Protein AF-0000000080308190 (afdb_homodimer)

Structure (mmCIF, N/CA/C/O backbone):
data_AF-0000000080308190-model_v1
#
loop_
_entity.id
_entity.type
_entity.pdbx_description
1 polymer 'Putative N(5)-glutamine methyltransferase PrmC'
#
loop_
_atom_site.group_PDB
_atom_site.id
_atom_site.type_symbol
_atom_site.label_atom_id
_atom_site.label_alt_id
_atom_site.label_comp_id
_atom_site.label_asym_id
_atom_site.label_entity_id
_atom_site.label_seq_id
_atom_site.pdbx_PDB_ins_code
_atom_site.Cartn_x
_atom_site.Cartn_y
_atom_site.Cartn_z
_atom_site.occupancy
_atom_site.B_iso_or_equiv
_atom_site.auth_seq_id
_atom_site.auth_comp_id
_atom_site.auth_asym_id
_atom_site.auth_atom_id
_atom_site.pdbx_PDB_model_num
ATOM 1 N N . MET A 1 1 ? 6.008 -29.812 -19.344 1 91.44 1 MET A N 1
ATOM 2 C CA . MET A 1 1 ? 4.707 -29.656 -18.703 1 91.44 1 MET A CA 1
ATOM 3 C C . MET A 1 1 ? 3.879 -30.922 -18.812 1 91.44 1 MET A C 1
ATOM 5 O O . MET A 1 1 ? 3.916 -31.609 -19.828 1 91.44 1 MET A O 1
ATOM 9 N N . ASP A 1 2 ? 3.219 -31.219 -17.688 1 95.44 2 ASP A N 1
ATOM 10 C CA . ASP A 1 2 ? 2.334 -32.375 -17.719 1 95.44 2 ASP A CA 1
ATOM 11 C C . ASP A 1 2 ? 0.946 -32 -18.234 1 95.44 2 ASP A C 1
ATOM 13 O O . ASP A 1 2 ? 0.709 -30.844 -18.594 1 95.44 2 ASP A O 1
ATOM 17 N N . ALA A 1 3 ? 0.095 -32.938 -18.359 1 97 3 ALA A N 1
ATOM 18 C CA . ALA A 1 3 ? -1.232 -32.75 -18.938 1 97 3 ALA A CA 1
ATOM 19 C C . ALA A 1 3 ? -2.062 -31.766 -18.109 1 97 3 ALA A C 1
ATOM 21 O O . ALA A 1 3 ? -2.826 -30.969 -18.656 1 97 3 ALA A O 1
ATOM 22 N N . ARG A 1 4 ? -1.912 -31.875 -16.828 1 97.62 4 ARG A N 1
ATOM 23 C CA . ARG A 1 4 ? -2.635 -30.984 -15.938 1 97.62 4 ARG A CA 1
ATOM 24 C C . ARG A 1 4 ? -2.215 -29.531 -16.156 1 97.62 4 ARG A C 1
ATOM 26 O O . ARG A 1 4 ? -3.062 -28.641 -16.266 1 97.62 4 ARG A O 1
ATOM 33 N N . GLU A 1 5 ? -0.945 -29.297 -16.266 1 98.44 5 GLU A N 1
ATOM 34 C CA . GLU A 1 5 ? -0.419 -27.953 -16.484 1 98.44 5 GLU A CA 1
ATOM 35 C C . GLU A 1 5 ? -0.877 -27.406 -17.844 1 98.44 5 GLU A C 1
ATOM 37 O O . GLU A 1 5 ? -1.24 -26.234 -17.953 1 98.44 5 GLU A O 1
ATOM 42 N N . GLU A 1 6 ? -0.873 -28.281 -18.812 1 98.5 6 GLU A N 1
ATOM 43 C CA . GLU A 1 6 ? -1.329 -27.875 -20.125 1 98.5 6 GLU A CA 1
ATOM 44 C C . GLU A 1 6 ? -2.793 -27.438 -20.094 1 98.5 6 GLU A C 1
ATOM 46 O O . GLU A 1 6 ? -3.168 -26.453 -20.75 1 98.5 6 GLU A O 1
ATOM 51 N N . ALA A 1 7 ? -3.566 -28.172 -19.359 1 98.69 7 ALA A N 1
ATOM 52 C CA . ALA A 1 7 ? -4.98 -27.828 -19.219 1 98.69 7 ALA A CA 1
ATOM 53 C C . ALA A 1 7 ? -5.152 -26.5 -18.516 1 98.69 7 ALA A C 1
ATOM 55 O O . ALA A 1 7 ? -6.043 -25.719 -18.844 1 98.69 7 ALA A O 1
ATOM 56 N N . LEU A 1 8 ? -4.355 -26.25 -17.547 1 98.81 8 LEU A N 1
ATOM 57 C CA . LEU A 1 8 ? -4.414 -24.969 -16.828 1 98.81 8 LEU A CA 1
ATOM 58 C C . LEU A 1 8 ? -3.994 -23.828 -17.734 1 98.81 8 LEU A C 1
ATOM 60 O O . LEU A 1 8 ? -4.535 -22.719 -17.641 1 98.81 8 LEU A O 1
ATOM 64 N N . VAL A 1 9 ? -2.994 -24.062 -18.609 1 98.81 9 VAL A N 1
ATOM 65 C CA . VAL A 1 9 ? -2.602 -23.047 -19.594 1 98.81 9 VAL A CA 1
ATOM 66 C C . VAL A 1 9 ? -3.783 -22.719 -20.5 1 98.81 9 VAL A C 1
ATOM 68 O O . VAL A 1 9 ? -4.074 -21.562 -20.766 1 98.81 9 VAL A O 1
ATOM 71 N N . ALA A 1 10 ? -4.457 -23.766 -20.938 1 98.69 10 ALA A N 1
ATOM 72 C CA . ALA A 1 10 ? -5.633 -23.578 -21.781 1 98.69 10 ALA A CA 1
ATOM 73 C C . ALA A 1 10 ? -6.723 -22.812 -21.047 1 98.69 10 ALA A C 1
ATOM 75 O O . ALA A 1 10 ? -7.395 -21.953 -21.625 1 98.69 10 ALA A O 1
ATOM 76 N N . LEU A 1 11 ? -6.91 -23.156 -19.766 1 98.69 11 LEU A N 1
ATOM 77 C CA . LEU A 1 11 ? -7.855 -22.422 -18.922 1 98.69 11 LEU A CA 1
ATOM 78 C C . LEU A 1 11 ? -7.527 -20.938 -18.906 1 98.69 11 LEU A C 1
ATOM 80 O O . LEU A 1 11 ? -8.414 -20.094 -19.125 1 98.69 11 LEU A O 1
ATOM 84 N N . GLY A 1 12 ? -6.262 -20.594 -18.641 1 98.5 12 GLY A N 1
ATOM 85 C CA . GLY A 1 12 ? -5.84 -19.203 -18.625 1 98.5 12 GLY A CA 1
ATOM 86 C C . GLY A 1 12 ? -6.121 -18.469 -19.922 1 98.5 12 GLY A C 1
ATOM 87 O O . GLY A 1 12 ? -6.617 -17.344 -19.906 1 98.5 12 GLY A O 1
ATOM 88 N N . GLY A 1 13 ? -5.766 -19.141 -21 1 97.81 13 GLY A N 1
ATOM 89 C CA . GLY A 1 13 ? -6.051 -18.562 -22.297 1 97.81 13 GLY A CA 1
ATOM 90 C C . GLY A 1 13 ? -7.527 -18.297 -22.516 1 97.81 13 GLY A C 1
ATOM 91 O O . GLY A 1 13 ? -7.902 -17.234 -23.031 1 97.81 13 GLY A O 1
ATOM 92 N N . ALA A 1 14 ? -8.383 -19.234 -22.156 1 98.19 14 ALA A N 1
ATOM 93 C CA . ALA A 1 14 ? -9.828 -19.109 -22.328 1 98.19 14 ALA A CA 1
ATOM 94 C C . ALA A 1 14 ? -10.375 -17.953 -21.484 1 98.19 14 ALA A C 1
ATOM 96 O O . ALA A 1 14 ? -11.234 -17.203 -21.938 1 98.19 14 ALA A O 1
ATOM 97 N N . LEU A 1 15 ? -9.891 -17.875 -20.297 1 98.25 15 LEU A N 1
ATOM 98 C CA . LEU A 1 15 ? -10.336 -16.812 -19.406 1 98.25 15 LEU A CA 1
ATOM 99 C C . LEU A 1 15 ? -9.914 -15.445 -19.922 1 98.25 15 LEU A C 1
ATOM 101 O O . LEU A 1 15 ? -10.695 -14.484 -19.891 1 98.25 15 LEU A O 1
ATOM 105 N N . ARG A 1 16 ? -8.688 -15.352 -20.406 1 96.88 16 ARG A N 1
ATOM 106 C CA . ARG A 1 16 ? -8.227 -14.102 -21.016 1 96.88 16 ARG A CA 1
ATOM 107 C C . ARG A 1 16 ? -9.117 -13.703 -22.172 1 96.88 16 ARG A C 1
ATOM 109 O O . ARG A 1 16 ? -9.516 -12.539 -22.297 1 96.88 16 ARG A O 1
ATOM 116 N N . ALA A 1 17 ? -9.414 -14.664 -23.016 1 95.75 17 ALA A N 1
ATOM 117 C CA . ALA A 1 17 ? -10.258 -14.422 -24.188 1 95.75 17 ALA A CA 1
ATOM 118 C C . ALA A 1 17 ? -11.656 -13.961 -23.766 1 95.75 17 ALA A C 1
ATOM 120 O O . ALA A 1 17 ? -12.289 -13.156 -24.453 1 95.75 17 ALA A O 1
ATOM 121 N N . ALA A 1 18 ? -12.117 -14.453 -22.641 1 95.94 18 ALA A N 1
ATOM 122 C CA . ALA A 1 18 ? -13.445 -14.133 -22.141 1 95.94 18 ALA A CA 1
ATOM 123 C C . ALA A 1 18 ? -13.453 -12.797 -21.406 1 95.94 18 ALA A C 1
ATOM 125 O O . ALA A 1 18 ? -14.5 -12.352 -20.922 1 95.94 18 ALA A O 1
ATOM 126 N N . GLY A 1 19 ? -12.289 -12.156 -21.234 1 95.25 19 GLY A N 1
ATOM 127 C CA . GLY A 1 19 ? -12.195 -10.867 -20.562 1 95.25 19 GLY A CA 1
ATOM 128 C C . GLY A 1 19 ? -12.266 -10.969 -19.062 1 95.25 19 GLY A C 1
ATOM 129 O O . GLY A 1 19 ? -12.672 -10.016 -18.375 1 95.25 19 GLY A O 1
ATOM 130 N N . TYR A 1 20 ? -11.891 -12.109 -18.5 1 97.25 20 TYR A N 1
ATOM 131 C CA . TYR A 1 20 ? -11.898 -12.359 -17.062 1 97.25 20 TYR A CA 1
ATOM 132 C C . TYR A 1 20 ? -10.969 -11.398 -16.328 1 97.25 20 TYR A C 1
ATOM 134 O O . TYR A 1 20 ? -9.836 -11.172 -16.766 1 97.25 20 TYR A O 1
ATOM 142 N N . ARG A 1 21 ? -11.484 -10.781 -15.328 1 97.06 21 ARG A N 1
ATOM 143 C CA . ARG A 1 21 ? -10.695 -9.914 -14.453 1 97.06 21 ARG A CA 1
ATOM 144 C C . ARG A 1 21 ? -11.039 -10.156 -12.984 1 97.06 21 ARG A C 1
ATOM 146 O O . ARG A 1 21 ? -12.211 -10.125 -12.609 1 97.06 21 ARG A O 1
ATOM 153 N N . PHE A 1 22 ? -10.047 -10.383 -12.18 1 98 22 PHE A N 1
ATOM 154 C CA . PHE A 1 22 ? -10.242 -10.508 -10.742 1 98 22 PHE A CA 1
ATOM 155 C C . PHE A 1 22 ? -8.977 -10.117 -9.984 1 98 22 PHE A C 1
ATOM 157 O O . PHE A 1 22 ? -7.914 -10.703 -10.195 1 98 22 PHE A O 1
ATOM 164 N N . GLU A 1 23 ? -9.07 -9.148 -9.156 1 96.75 23 GLU A N 1
ATOM 165 C CA . GLU A 1 23 ? -7.969 -8.734 -8.289 1 96.75 23 GLU A CA 1
ATOM 166 C C . GLU A 1 23 ? -8.062 -9.391 -6.918 1 96.75 23 GLU A C 1
ATOM 168 O O . GLU A 1 23 ? -9.031 -9.164 -6.184 1 96.75 23 GLU A O 1
ATOM 173 N N . THR A 1 24 ? -7.125 -10.188 -6.59 1 97 24 THR A N 1
ATOM 174 C CA . THR A 1 24 ? -7.129 -10.891 -5.312 1 97 24 THR A CA 1
ATOM 175 C C . THR A 1 24 ? -6.836 -9.938 -4.16 1 97 24 THR A C 1
ATOM 177 O O . THR A 1 24 ? -5.93 -9.109 -4.254 1 97 24 THR A O 1
ATOM 180 N N . VAL A 1 25 ? -7.551 -10.023 -3.141 1 96.44 25 VAL A N 1
ATOM 181 C CA . VAL A 1 25 ? -7.41 -9.211 -1.936 1 96.44 25 VAL A CA 1
ATOM 182 C C . VAL A 1 25 ? -6.727 -10.031 -0.84 1 96.44 25 VAL A C 1
ATOM 184 O O . VAL A 1 25 ? -6.348 -11.18 -1.061 1 96.44 25 VAL A O 1
ATOM 187 N N . THR A 1 26 ? -6.441 -9.406 0.293 1 94.19 26 THR A N 1
ATOM 188 C CA . THR A 1 26 ? -5.867 -10.109 1.438 1 94.19 26 THR A CA 1
ATOM 189 C C . THR A 1 26 ? -6.809 -11.203 1.927 1 94.19 26 THR A C 1
ATOM 191 O O . THR A 1 26 ? -8.023 -11.117 1.739 1 94.19 26 THR A O 1
ATOM 194 N N . PRO A 1 27 ? -6.254 -12.25 2.568 1 93.38 27 PRO A N 1
ATOM 195 C CA . PRO A 1 27 ? -7.113 -13.281 3.152 1 93.38 27 PRO A CA 1
ATOM 196 C C . PRO A 1 27 ? -8.141 -12.711 4.133 1 93.38 27 PRO A C 1
ATOM 198 O O . PRO A 1 27 ? -9.273 -13.188 4.184 1 93.38 27 PRO A O 1
ATOM 201 N N . ALA A 1 28 ? -7.734 -11.656 4.918 1 91.81 28 ALA A N 1
ATOM 202 C CA . ALA A 1 28 ? -8.664 -11.047 5.863 1 91.81 28 ALA A CA 1
ATOM 203 C C . ALA A 1 28 ? -9.852 -10.414 5.137 1 91.81 28 ALA A C 1
ATOM 205 O O . ALA A 1 28 ? -11 -10.609 5.531 1 91.81 28 ALA A O 1
ATOM 206 N N . THR A 1 29 ? -9.594 -9.672 4.078 1 95.19 29 THR A N 1
ATOM 207 C CA . THR A 1 29 ? -10.656 -9.078 3.275 1 95.19 29 THR A CA 1
ATOM 208 C C . THR A 1 29 ? -11.516 -10.156 2.627 1 95.19 29 THR A C 1
ATOM 210 O O . THR A 1 29 ? -12.742 -10.062 2.611 1 95.19 29 THR A O 1
ATOM 213 N N . HIS A 1 30 ? -10.859 -11.195 2.094 1 97 30 HIS A N 1
ATOM 214 C CA . HIS A 1 30 ? -11.578 -12.305 1.489 1 97 30 HIS A CA 1
ATOM 215 C C . HIS A 1 30 ? -12.555 -12.938 2.479 1 97 30 HIS A C 1
ATOM 217 O O . HIS A 1 30 ? -13.719 -13.164 2.145 1 97 30 HIS A O 1
ATOM 223 N N . ALA A 1 31 ? -12.094 -13.156 3.672 1 96.31 31 ALA A N 1
ATOM 224 C CA . ALA A 1 31 ? -12.922 -13.75 4.715 1 96.31 31 ALA A CA 1
ATOM 225 C C . ALA A 1 31 ? -14.148 -12.891 5 1 96.31 31 ALA A C 1
ATOM 227 O O . ALA A 1 31 ? -15.258 -13.406 5.145 1 96.31 31 ALA A O 1
ATOM 228 N N . ARG A 1 32 ? -13.953 -11.562 5.098 1 95.31 32 ARG A N 1
ATOM 229 C CA . ARG A 1 32 ? -15.047 -10.641 5.379 1 95.31 32 ARG A CA 1
ATOM 230 C C . ARG A 1 32 ? -16.094 -10.68 4.273 1 95.31 32 ARG A C 1
ATOM 232 O O . ARG A 1 32 ? -17.297 -10.688 4.551 1 95.31 32 ARG A O 1
ATOM 239 N N . VAL A 1 33 ? -15.68 -10.742 3.041 1 96.94 33 VAL A N 1
ATOM 240 C CA . VAL A 1 33 ? -16.578 -10.664 1.897 1 96.94 33 VAL A CA 1
ATOM 241 C C . VAL A 1 33 ? -17.375 -11.969 1.785 1 96.94 33 VAL A C 1
ATOM 243 O O . VAL A 1 33 ? -18.609 -11.938 1.645 1 96.94 33 VAL A O 1
ATOM 246 N N . VAL A 1 34 ? -16.734 -13.125 1.938 1 97 34 VAL A N 1
ATOM 247 C CA . VAL A 1 34 ? -17.406 -14.398 1.673 1 97 34 VAL A CA 1
ATOM 248 C C . VAL A 1 34 ? -18.266 -14.789 2.871 1 97 34 VAL A C 1
ATOM 250 O O . VAL A 1 34 ? -19.016 -15.766 2.807 1 97 34 VAL A O 1
ATOM 253 N N . ALA A 1 35 ? -18.125 -14.07 3.982 1 96.31 35 ALA A N 1
ATOM 254 C CA . ALA A 1 35 ? -18.969 -14.32 5.145 1 96.31 35 ALA A CA 1
ATOM 255 C C . ALA A 1 35 ? -20.391 -13.805 4.906 1 96.31 35 ALA A C 1
ATOM 257 O O . ALA A 1 35 ? -21.312 -14.148 5.652 1 96.31 35 ALA A O 1
ATOM 258 N N . ARG A 1 36 ? -20.578 -13 3.916 1 96.31 36 ARG A N 1
ATOM 259 C CA . ARG A 1 36 ? -21.891 -12.422 3.625 1 96.31 36 ARG A CA 1
ATOM 260 C C . ARG A 1 36 ? -22.859 -13.469 3.09 1 96.31 36 ARG A C 1
ATOM 262 O O . ARG A 1 36 ? -22.469 -14.336 2.303 1 96.31 36 ARG A O 1
ATOM 269 N N . PRO A 1 37 ? -24.141 -13.297 3.391 1 94.44 37 PRO A N 1
ATOM 270 C CA . PRO A 1 37 ? -25.125 -14.25 2.885 1 94.44 37 PRO A CA 1
ATOM 271 C C . PRO A 1 37 ? -25.203 -14.266 1.36 1 94.44 37 PRO A C 1
ATOM 273 O O . PRO A 1 37 ? -25.469 -15.32 0.763 1 94.44 37 PRO A O 1
ATOM 276 N N . SER A 1 38 ? -24.984 -13.164 0.751 1 92.81 38 SER A N 1
ATOM 277 C CA . SER A 1 38 ? -25.078 -13.055 -0.701 1 92.81 38 SER A CA 1
ATOM 278 C C . SER A 1 38 ? -23.922 -13.766 -1.386 1 92.81 38 SER A C 1
ATOM 280 O O . SER A 1 38 ? -23.922 -13.938 -2.607 1 92.81 38 SER A O 1
ATOM 282 N N . MET A 1 39 ? -22.938 -14.281 -0.574 1 95.62 39 MET A N 1
ATOM 283 C CA . MET A 1 39 ? -21.719 -14.875 -1.138 1 95.62 39 MET A CA 1
ATOM 284 C C . MET A 1 39 ? -21.688 -16.375 -0.895 1 95.62 39 MET A C 1
ATOM 286 O O . MET A 1 39 ? -20.609 -16.984 -0.911 1 95.62 39 MET A O 1
ATOM 290 N N . ARG A 1 40 ? -22.766 -16.953 -0.748 1 94.56 40 ARG A N 1
ATOM 291 C CA . ARG A 1 40 ? -22.844 -18.391 -0.483 1 94.56 40 ARG A CA 1
ATOM 292 C C . ARG A 1 40 ? -22.516 -19.188 -1.732 1 94.56 40 ARG A C 1
ATOM 294 O O . ARG A 1 40 ? -21.844 -20.219 -1.648 1 94.56 40 ARG A O 1
ATOM 301 N N . ASP A 1 41 ? -22.984 -18.703 -2.861 1 96.81 41 ASP A N 1
ATOM 302 C CA . ASP A 1 41 ? -22.734 -19.375 -4.133 1 96.81 41 ASP A CA 1
ATOM 303 C C . ASP A 1 41 ? -22.234 -18.391 -5.184 1 96.81 41 ASP A C 1
ATOM 305 O O . ASP A 1 41 ? -22.656 -17.234 -5.215 1 96.81 41 ASP A O 1
ATOM 309 N N . ALA A 1 42 ? -21.328 -18.953 -6.008 1 97.94 42 ALA A N 1
ATOM 310 C CA . ALA A 1 42 ? -20.891 -18.141 -7.137 1 97.94 42 ALA A CA 1
ATOM 311 C C . ALA A 1 42 ? -22.016 -17.953 -8.148 1 97.94 42 ALA A C 1
ATOM 313 O O . ALA A 1 42 ? -22.797 -18.859 -8.391 1 97.94 42 ALA A O 1
ATOM 314 N N . ARG A 1 43 ? -22.047 -16.797 -8.711 1 96.19 43 ARG A N 1
ATOM 315 C CA . ARG A 1 43 ? -23.047 -16.484 -9.734 1 96.19 43 ARG A CA 1
ATOM 316 C C . ARG A 1 43 ? -22.391 -16.266 -11.086 1 96.19 43 ARG A C 1
ATOM 318 O O . ARG A 1 43 ? -23.078 -16.062 -12.094 1 96.19 43 ARG A O 1
ATOM 325 N N . ASP A 1 44 ? -21.125 -16.219 -11.156 1 96.81 44 ASP A N 1
ATOM 326 C CA . ASP A 1 44 ? -20.344 -15.992 -12.367 1 96.81 44 ASP A CA 1
ATOM 327 C C . ASP A 1 44 ? -18.922 -16.5 -12.195 1 96.81 44 ASP A C 1
ATOM 329 O O . ASP A 1 44 ? -18.609 -17.172 -11.203 1 96.81 44 ASP A O 1
ATOM 333 N N . LEU A 1 45 ? -18.062 -16.25 -13.18 1 97.62 45 LEU A N 1
ATOM 334 C CA . LEU A 1 45 ? -16.688 -16.734 -13.188 1 97.62 45 LEU A CA 1
ATOM 335 C C . LEU A 1 45 ? -15.891 -16.109 -12.039 1 97.62 45 LEU A C 1
ATOM 337 O O . LEU A 1 45 ? -15.047 -16.781 -11.43 1 97.62 45 LEU A O 1
ATOM 341 N N . ARG A 1 46 ? -16.125 -14.852 -11.75 1 98 46 ARG A N 1
ATOM 342 C CA . ARG A 1 46 ? -15.414 -14.18 -10.664 1 98 46 ARG A CA 1
ATOM 343 C C . ARG A 1 46 ? -15.695 -14.852 -9.328 1 98 46 ARG A C 1
ATOM 345 O O . ARG A 1 46 ? -14.797 -15.008 -8.5 1 98 46 ARG A O 1
ATOM 352 N N . GLY A 1 47 ? -16.969 -15.172 -9.148 1 98.19 47 GLY A N 1
ATOM 353 C CA . GLY A 1 47 ? -17.328 -15.891 -7.941 1 98.19 47 GLY A CA 1
ATOM 354 C C . GLY A 1 47 ? -16.656 -17.25 -7.84 1 98.19 47 GLY A C 1
ATOM 355 O O . GLY A 1 47 ? -16.125 -17.609 -6.781 1 98.19 47 GLY A O 1
ATOM 356 N N . ALA A 1 48 ? -16.625 -18 -8.922 1 98.56 48 ALA A N 1
ATOM 357 C CA . ALA A 1 48 ? -16.141 -19.375 -8.93 1 98.56 48 ALA A CA 1
ATOM 358 C C . ALA A 1 48 ? -14.609 -19.422 -8.875 1 98.56 48 ALA A C 1
ATOM 360 O O . ALA A 1 48 ? -14.039 -20.172 -8.078 1 98.56 48 ALA A O 1
ATOM 361 N N . LEU A 1 49 ? -13.953 -18.547 -9.648 1 98.62 49 LEU A N 1
ATOM 362 C CA . LEU A 1 49 ? -12.516 -18.688 -9.836 1 98.62 49 LEU A CA 1
ATOM 363 C C . LEU A 1 49 ? -11.758 -17.562 -9.125 1 98.62 49 LEU A C 1
ATOM 365 O O . LEU A 1 49 ? -10.531 -17.625 -9 1 98.62 49 LEU A O 1
ATOM 369 N N . GLY A 1 50 ? -12.445 -16.516 -8.711 1 98.44 50 GLY A N 1
ATOM 370 C CA . GLY A 1 50 ? -11.859 -15.422 -7.941 1 98.44 50 GLY A CA 1
ATOM 371 C C . GLY A 1 50 ? -12.102 -15.547 -6.449 1 98.44 50 GLY A C 1
ATOM 372 O O . GLY A 1 50 ? -11.172 -15.781 -5.68 1 98.44 50 GLY A O 1
ATOM 373 N N . TRP A 1 51 ? -13.328 -15.641 -6.094 1 98.44 51 TRP A N 1
ATOM 374 C CA . TRP A 1 51 ? -13.727 -15.703 -4.691 1 98.44 51 TRP A CA 1
ATOM 375 C C . TRP A 1 51 ? -13.719 -17.141 -4.18 1 98.44 51 TRP A C 1
ATOM 377 O O . TRP A 1 51 ? -13.922 -17.391 -2.988 1 98.44 51 TRP A O 1
ATOM 387 N N . SER A 1 52 ? -13.5 -18.172 -5.082 1 98.44 52 SER A N 1
ATOM 388 C CA . SER A 1 52 ? -13.383 -19.578 -4.742 1 98.44 52 SER A CA 1
ATOM 389 C C . SER A 1 52 ? -14.672 -20.109 -4.121 1 98.44 52 SER A C 1
ATOM 391 O O . SER A 1 52 ? -14.625 -20.922 -3.193 1 98.44 52 SER A O 1
ATOM 393 N N . LEU A 1 53 ? -15.797 -19.609 -4.582 1 98.5 53 LEU A N 1
ATOM 394 C CA . LEU A 1 53 ? -17.094 -20.031 -4.062 1 98.5 53 LEU A CA 1
ATOM 395 C C . LEU A 1 53 ? -17.562 -21.297 -4.77 1 98.5 53 LEU A C 1
ATOM 397 O O . LEU A 1 53 ? -17.219 -21.531 -5.93 1 98.5 53 LEU A O 1
ATOM 401 N N . PRO A 1 54 ? -18.359 -22.094 -4.039 1 98.31 54 PRO A N 1
ATOM 402 C CA . PRO A 1 54 ? -19.062 -23.172 -4.754 1 98.31 54 PRO A CA 1
ATOM 403 C C . PRO A 1 54 ? -20.031 -22.641 -5.805 1 98.31 54 PRO A C 1
ATOM 405 O O . PRO A 1 54 ? -20.469 -21.484 -5.719 1 98.31 54 PRO A O 1
ATOM 408 N N . PHE A 1 55 ? -20.328 -23.5 -6.836 1 98.38 55 PHE A N 1
ATOM 409 C CA . PHE A 1 55 ? -21.203 -23.016 -7.895 1 98.38 55 PHE A CA 1
ATOM 410 C C . PHE A 1 55 ? -21.938 -24.172 -8.555 1 98.38 55 PHE A C 1
ATOM 412 O O . PHE A 1 55 ? -21.469 -25.312 -8.539 1 98.38 55 PHE A O 1
ATOM 419 N N . ALA A 1 56 ? -23.109 -23.875 -9.047 1 97.5 56 ALA A N 1
ATOM 420 C CA . ALA A 1 56 ? -23.812 -24.797 -9.922 1 97.5 56 ALA A CA 1
ATOM 421 C C . ALA A 1 56 ? -23.094 -24.938 -11.258 1 97.5 56 ALA A C 1
ATOM 423 O O . ALA A 1 56 ? -22.5 -23.984 -11.758 1 97.5 56 ALA A O 1
ATOM 424 N N . PRO A 1 57 ? -23.172 -26.125 -11.875 1 94.75 57 PRO A N 1
ATOM 425 C CA . PRO A 1 57 ? -22.422 -26.359 -13.117 1 94.75 57 PRO A CA 1
ATOM 426 C C . PRO A 1 57 ? -22.781 -25.359 -14.219 1 94.75 57 PRO A C 1
ATOM 428 O O . PRO A 1 57 ? -21.938 -25.078 -15.07 1 94.75 57 PRO A O 1
ATOM 431 N N . ASP A 1 58 ? -23.922 -24.781 -14.203 1 95.56 58 ASP A N 1
ATOM 432 C CA . ASP A 1 58 ? -24.375 -23.906 -15.289 1 95.56 58 ASP A CA 1
ATOM 433 C C . ASP A 1 58 ? -23.859 -22.484 -15.102 1 95.56 58 ASP A C 1
ATOM 435 O O . ASP A 1 58 ? -24.016 -21.641 -15.984 1 95.56 58 ASP A O 1
ATOM 439 N N . VAL A 1 59 ? -23.203 -22.188 -14 1 96.44 59 VAL A N 1
ATOM 440 C CA . VAL A 1 59 ? -22.688 -20.859 -13.695 1 96.44 59 VAL A CA 1
ATOM 441 C C . VAL A 1 59 ? -21.422 -20.594 -14.516 1 96.44 59 VAL A C 1
ATOM 443 O O . VAL A 1 59 ? -21.141 -19.453 -14.891 1 96.44 59 VAL A O 1
ATOM 446 N N . VAL A 1 60 ? -20.688 -21.641 -14.844 1 96.62 60 VAL A N 1
ATOM 447 C CA . VAL A 1 60 ? -19.422 -21.562 -15.57 1 96.62 60 VAL A CA 1
ATOM 448 C C . VAL A 1 60 ? -19.578 -22.172 -16.953 1 96.62 60 VAL A C 1
ATOM 450 O O . VAL A 1 60 ? -20.156 -23.25 -17.109 1 96.62 60 VAL A O 1
ATOM 453 N N . PRO A 1 61 ? -19.141 -21.438 -18 1 97.06 61 PRO A N 1
ATOM 454 C CA . PRO A 1 61 ? -19.234 -22 -19.359 1 97.06 61 PRO A CA 1
ATOM 455 C C . PRO A 1 61 ? -18.594 -23.391 -19.453 1 97.06 61 PRO A C 1
ATOM 457 O O . PRO A 1 61 ? -17.547 -23.641 -18.844 1 97.06 61 PRO A O 1
ATOM 460 N N . GLU A 1 62 ? -19.172 -24.203 -20.266 1 96.75 62 GLU A N 1
ATOM 461 C CA . GLU A 1 62 ? -18.734 -25.594 -20.375 1 96.75 62 GLU A CA 1
ATOM 462 C C . GLU A 1 62 ? -17.281 -25.688 -20.828 1 96.75 62 GLU A C 1
ATOM 464 O O . GLU A 1 62 ? -16.547 -26.562 -20.391 1 96.75 62 GLU A O 1
ATOM 469 N N . ALA A 1 63 ? -16.875 -24.828 -21.719 1 97 63 ALA A N 1
ATOM 470 C CA . ALA A 1 63 ? -15.484 -24.844 -22.188 1 97 63 ALA A CA 1
ATOM 471 C C . ALA A 1 63 ? -14.508 -24.641 -21.031 1 97 63 ALA A C 1
ATOM 473 O O . ALA A 1 63 ? -13.445 -25.281 -21 1 97 63 ALA A O 1
ATOM 474 N N . ILE A 1 64 ? -14.875 -23.781 -20.109 1 97.94 64 ILE A N 1
ATOM 475 C CA . ILE A 1 64 ? -14.039 -23.516 -18.953 1 97.94 64 ILE A CA 1
ATOM 476 C C . ILE A 1 64 ? -14.078 -24.719 -18 1 97.94 64 ILE A C 1
ATOM 478 O O . ILE A 1 64 ? -13.039 -25.156 -17.5 1 97.94 64 ILE A O 1
ATOM 482 N N . LEU A 1 65 ? -15.25 -25.297 -17.766 1 97.56 65 LEU A N 1
ATOM 483 C CA . LEU A 1 65 ? -15.406 -26.469 -16.922 1 97.56 65 LEU A CA 1
ATOM 484 C C . LEU A 1 65 ? -14.562 -27.641 -17.438 1 97.56 65 LEU A C 1
ATOM 486 O O . LEU A 1 65 ? -13.969 -28.375 -16.641 1 97.56 65 LEU A O 1
ATOM 490 N N . ALA A 1 66 ? -14.57 -27.766 -18.719 1 98.06 66 ALA A N 1
ATOM 491 C CA . ALA A 1 66 ? -13.805 -28.859 -19.328 1 98.06 66 ALA A CA 1
ATOM 492 C C . ALA A 1 66 ? -12.32 -28.719 -19.031 1 98.06 66 ALA A C 1
ATOM 494 O O . ALA A 1 66 ? -11.648 -29.719 -18.734 1 98.06 66 ALA A O 1
ATOM 495 N N . HIS A 1 67 ? -11.773 -27.469 -19.156 1 98.38 67 HIS A N 1
ATOM 496 C CA . HIS A 1 67 ? -10.367 -27.25 -18.828 1 98.38 67 HIS A CA 1
ATOM 497 C C . HIS A 1 67 ? -10.086 -27.562 -17.359 1 98.38 67 HIS A C 1
ATOM 499 O O . HIS A 1 67 ? -9.047 -28.141 -17.031 1 98.38 67 HIS A O 1
ATOM 505 N N . LEU A 1 68 ? -11 -27.172 -16.453 1 98.5 68 LEU A N 1
ATOM 506 C CA . LEU A 1 68 ? -10.852 -27.453 -15.039 1 98.5 68 LEU A CA 1
ATOM 507 C C . LEU A 1 68 ? -10.836 -28.969 -14.789 1 98.5 68 LEU A C 1
ATOM 509 O O . LEU A 1 68 ? -10.023 -29.453 -13.992 1 98.5 68 LEU A O 1
ATOM 513 N N . ARG A 1 69 ? -11.711 -29.656 -15.43 1 98 69 ARG A N 1
ATOM 514 C CA . ARG A 1 69 ? -11.766 -31.109 -15.297 1 98 69 ARG A CA 1
ATOM 515 C C . ARG A 1 69 ? -10.477 -31.75 -15.797 1 98 69 ARG A C 1
ATOM 517 O O . ARG A 1 69 ? -9.898 -32.594 -15.117 1 98 69 ARG A O 1
ATOM 524 N N . ASP A 1 70 ? -10.047 -31.312 -16.984 1 98.25 70 ASP A N 1
ATOM 525 C CA . ASP A 1 70 ? -8.836 -31.875 -17.578 1 98.25 70 ASP A CA 1
ATOM 526 C C . ASP A 1 70 ? -7.617 -31.609 -16.703 1 98.25 70 ASP A C 1
ATOM 528 O O . ASP A 1 70 ? -6.656 -32.375 -16.719 1 98.25 70 ASP A O 1
ATOM 532 N N . ALA A 1 71 ? -7.664 -30.547 -15.93 1 98.44 71 ALA A N 1
ATOM 533 C CA . ALA A 1 71 ? -6.551 -30.172 -15.062 1 98.44 71 ALA A CA 1
ATOM 534 C C . ALA A 1 71 ? -6.672 -30.828 -13.695 1 98.44 71 ALA A C 1
ATOM 536 O O . ALA A 1 71 ? -5.852 -30.594 -12.805 1 98.44 71 ALA A O 1
ATOM 537 N N . ASP A 1 72 ? -7.75 -31.625 -13.508 1 97.75 72 ASP A N 1
ATOM 538 C CA . ASP A 1 72 ? -8.062 -32.188 -12.195 1 97.75 72 ASP A CA 1
ATOM 539 C C . ASP A 1 72 ? -8.203 -31.094 -11.141 1 97.75 72 ASP A C 1
ATOM 541 O O . ASP A 1 72 ? -7.652 -31.219 -10.039 1 97.75 72 ASP A O 1
ATOM 545 N N . ALA A 1 73 ? -8.812 -30.016 -11.492 1 98.19 73 ALA A N 1
ATOM 546 C CA . ALA A 1 73 ? -8.945 -28.844 -10.625 1 98.19 73 ALA A CA 1
ATOM 547 C C . ALA A 1 73 ? -10.406 -28.578 -10.273 1 98.19 73 ALA A C 1
ATOM 549 O O . ALA A 1 73 ? -10.797 -27.438 -10.016 1 98.19 73 ALA A O 1
ATOM 550 N N . LEU A 1 74 ? -11.164 -29.594 -10.367 1 97.06 74 LEU A N 1
ATOM 551 C CA . LEU A 1 74 ? -12.586 -29.5 -10.047 1 97.06 74 LEU A CA 1
ATOM 552 C C . LEU A 1 74 ? -12.984 -30.531 -9.008 1 97.06 74 LEU A C 1
ATOM 554 O O . LEU A 1 74 ? -12.617 -31.703 -9.109 1 97.06 74 LEU A O 1
ATOM 558 N N . GLU A 1 75 ? -13.672 -30.016 -8.016 1 96.44 75 GLU A N 1
ATOM 559 C CA . GLU A 1 75 ? -14.227 -30.859 -6.965 1 96.44 75 GLU A CA 1
ATOM 560 C C . GLU A 1 75 ? -15.75 -30.859 -7.004 1 96.44 75 GLU A C 1
ATOM 562 O O . GLU A 1 75 ? -16.375 -29.828 -7.219 1 96.44 75 GLU A O 1
ATOM 567 N N . THR A 1 76 ? -16.297 -32.062 -6.848 1 96.88 76 THR A N 1
ATOM 568 C CA . THR A 1 76 ? -17.734 -32.156 -6.688 1 96.88 76 THR A CA 1
ATOM 569 C C . THR A 1 76 ? -18.109 -32.312 -5.215 1 96.88 76 THR A C 1
ATOM 571 O O . THR A 1 76 ? -17.672 -33.219 -4.535 1 96.88 76 THR A O 1
ATOM 574 N N . LEU A 1 77 ? -18.891 -31.359 -4.805 1 96.88 77 LEU A N 1
ATOM 575 C CA . LEU A 1 77 ? -19.328 -31.359 -3.412 1 96.88 77 LEU A CA 1
ATOM 576 C C . LEU A 1 77 ? -20.5 -32.312 -3.201 1 96.88 77 LEU A C 1
ATOM 578 O O . LEU A 1 77 ? -21.109 -32.781 -4.168 1 96.88 77 LEU A O 1
ATOM 582 N N . ASP A 1 78 ? -20.812 -32.625 -1.956 1 96.06 78 ASP A N 1
ATOM 583 C CA . ASP A 1 78 ? -21.828 -33.594 -1.6 1 96.06 78 ASP A CA 1
ATOM 584 C C . ASP A 1 78 ? -23.203 -33.188 -2.139 1 96.06 78 ASP A C 1
ATOM 586 O O . ASP A 1 78 ? -24.016 -34.031 -2.494 1 96.06 78 ASP A O 1
ATOM 590 N N . ASP A 1 79 ? -23.453 -31.938 -2.232 1 95.69 79 ASP A N 1
ATOM 591 C CA . ASP A 1 79 ? -24.781 -31.453 -2.633 1 95.69 79 ASP A CA 1
ATOM 592 C C . ASP A 1 79 ? -24.844 -31.234 -4.145 1 95.69 79 ASP A C 1
ATOM 594 O O . ASP A 1 79 ? -25.797 -30.656 -4.648 1 95.69 79 ASP A O 1
ATOM 598 N N . GLY A 1 80 ? -23.828 -31.625 -4.781 1 94.69 80 GLY A N 1
ATOM 599 C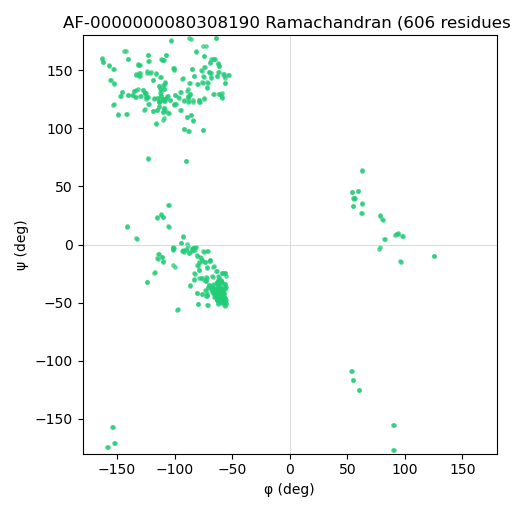 CA . GLY A 1 80 ? -23.828 -31.562 -6.23 1 94.69 80 GLY A CA 1
ATOM 600 C C . GLY A 1 80 ? -23.172 -30.297 -6.77 1 94.69 80 GLY A C 1
ATOM 601 O O . GLY A 1 80 ? -22.844 -30.234 -7.957 1 94.69 80 GLY A O 1
ATOM 602 N N . ARG A 1 81 ? -22.953 -29.328 -5.945 1 96.94 81 ARG A N 1
ATOM 603 C CA . ARG A 1 81 ? -22.219 -28.141 -6.379 1 96.94 81 ARG A CA 1
ATOM 604 C C . ARG A 1 81 ? -20.766 -28.484 -6.684 1 96.94 81 ARG A C 1
ATOM 606 O O . ARG A 1 81 ? -20.266 -29.531 -6.293 1 96.94 81 ARG A O 1
ATOM 613 N N . LEU A 1 82 ? -20.219 -27.578 -7.457 1 98.25 82 LEU A N 1
ATOM 614 C CA . LEU A 1 82 ? -18.812 -27.719 -7.816 1 98.25 82 LEU A CA 1
ATOM 615 C C . LEU A 1 82 ? -17.969 -26.656 -7.121 1 98.25 82 LEU A C 1
ATOM 617 O O . LEU A 1 82 ? -18.484 -25.625 -6.695 1 98.25 82 LEU A O 1
ATOM 621 N N . ARG A 1 83 ? -16.734 -26.922 -7.02 1 98.19 83 ARG A N 1
ATOM 622 C CA . ARG A 1 83 ? -15.758 -25.969 -6.504 1 98.19 83 ARG A CA 1
ATOM 623 C C . ARG A 1 83 ? -14.414 -26.125 -7.207 1 98.19 83 ARG A C 1
ATOM 625 O O . ARG A 1 83 ? -13.953 -27.25 -7.422 1 98.19 83 ARG A O 1
ATOM 632 N N . ALA A 1 84 ? -13.891 -25.078 -7.637 1 98.56 84 ALA A N 1
ATOM 633 C CA . ALA A 1 84 ? -12.57 -25.109 -8.266 1 98.56 84 ALA A CA 1
ATOM 634 C C . ALA A 1 84 ? -11.469 -25.281 -7.219 1 98.56 84 ALA A C 1
ATOM 636 O O . ALA A 1 84 ? -11.531 -24.688 -6.141 1 98.56 84 ALA A O 1
ATOM 637 N N . ARG A 1 85 ? -10.406 -26.016 -7.543 1 97.69 85 ARG A N 1
ATOM 638 C CA . ARG A 1 85 ? -9.266 -26.234 -6.66 1 97.69 85 ARG A CA 1
ATOM 639 C C . ARG A 1 85 ? -8.164 -25.203 -6.918 1 97.69 85 ARG A C 1
ATOM 641 O O . ARG A 1 85 ? -7.152 -25.188 -6.219 1 97.69 85 ARG A O 1
ATOM 648 N N . VAL A 1 86 ? -8.383 -24.359 -7.945 1 98.56 86 VAL A N 1
ATOM 649 C CA . VAL A 1 86 ? -7.469 -23.281 -8.273 1 98.56 86 VAL A CA 1
ATOM 650 C C . VAL A 1 86 ? -8.219 -21.953 -8.25 1 98.56 86 VAL A C 1
ATOM 652 O O . VAL A 1 86 ? -9.453 -21.922 -8.305 1 98.56 86 VAL A O 1
ATOM 655 N N . ARG A 1 87 ? -7.512 -20.984 -8.094 1 98.69 87 ARG A N 1
ATOM 656 C CA . ARG A 1 87 ? -7.961 -19.594 -8.219 1 98.69 87 ARG A CA 1
ATOM 657 C C . ARG A 1 87 ? -7.25 -18.891 -9.367 1 98.69 87 ARG A C 1
ATOM 659 O O . ARG A 1 87 ? -6.137 -19.266 -9.742 1 98.69 87 ARG A O 1
ATOM 666 N N . VAL A 1 88 ? -7.918 -18 -10.008 1 98.81 88 VAL A N 1
ATOM 667 C CA . VAL A 1 88 ? -7.316 -17.25 -11.102 1 98.81 88 VAL A CA 1
ATOM 668 C C . VAL A 1 88 ? -7.422 -15.75 -10.82 1 98.81 88 VAL A C 1
ATOM 670 O O . VAL A 1 88 ? -8.5 -15.242 -10.523 1 98.81 88 VAL A O 1
ATOM 673 N N . SER A 1 89 ? -6.332 -15.102 -10.883 1 98.5 89 SER A N 1
ATOM 674 C CA . SER A 1 89 ? -6.25 -13.672 -10.633 1 98.5 89 SER A CA 1
ATOM 675 C C . SER A 1 89 ? -5.641 -12.938 -11.828 1 98.5 89 SER A C 1
ATOM 677 O O . SER A 1 89 ? -5.102 -13.562 -12.734 1 98.5 89 SER A O 1
ATOM 679 N N . THR A 1 90 ? -5.844 -11.656 -11.836 1 97.5 90 THR A N 1
ATOM 680 C CA . THR A 1 90 ? -5.258 -10.859 -12.906 1 97.5 90 THR A CA 1
ATOM 681 C C . THR A 1 90 ? -4.328 -9.789 -12.344 1 97.5 90 THR A C 1
ATOM 683 O O . THR A 1 90 ? -4.523 -9.32 -11.219 1 97.5 90 THR A O 1
ATOM 686 N N . LEU A 1 91 ? -3.332 -9.461 -13.023 1 95.25 91 LEU A N 1
ATOM 687 C CA . LEU A 1 91 ? -2.4 -8.359 -12.812 1 95.25 91 LEU A CA 1
ATOM 688 C C . LEU A 1 91 ? -2.004 -7.719 -14.141 1 95.25 91 LEU A C 1
ATOM 690 O O . LEU A 1 91 ? -1.314 -8.336 -14.953 1 95.25 91 LEU A O 1
ATOM 694 N N . GLY A 1 92 ? -2.461 -6.48 -14.312 1 90.5 92 GLY A N 1
ATOM 695 C CA . GLY A 1 92 ? -2.312 -5.91 -15.641 1 90.5 92 GLY A CA 1
ATOM 696 C C . GLY A 1 92 ? -3.035 -6.699 -16.719 1 90.5 92 GLY A C 1
ATOM 697 O O . GLY A 1 92 ? -4.23 -6.969 -16.594 1 90.5 92 GLY A O 1
ATOM 698 N N . GLU A 1 93 ? -2.293 -7.066 -17.703 1 92.19 93 GLU A N 1
ATOM 699 C CA . GLU A 1 93 ? -2.881 -7.805 -18.812 1 92.19 93 GLU A CA 1
ATOM 700 C C . GLU A 1 93 ? -2.729 -9.312 -18.625 1 92.19 93 GLU A C 1
ATOM 702 O O . GLU A 1 93 ? -3.186 -10.102 -19.453 1 92.19 93 GLU A O 1
ATOM 707 N N . HIS A 1 94 ? -2.146 -9.711 -17.547 1 96.12 94 HIS A N 1
ATOM 708 C CA . HIS A 1 94 ? -1.818 -11.125 -17.359 1 96.12 94 HIS A CA 1
ATOM 709 C C . HIS A 1 94 ? -2.828 -11.812 -16.453 1 96.12 94 HIS A C 1
ATOM 711 O O . HIS A 1 94 ? -3.424 -11.164 -15.578 1 96.12 94 HIS A O 1
ATOM 717 N N . VAL A 1 95 ? -2.959 -13.078 -16.688 1 98.06 95 VAL A N 1
ATOM 718 C CA . VAL A 1 95 ? -3.777 -13.977 -15.883 1 98.06 95 VAL A CA 1
ATOM 719 C C . VAL A 1 95 ? -2.881 -14.961 -15.133 1 98.06 95 VAL A C 1
ATOM 721 O O . VAL A 1 95 ? -1.928 -15.492 -15.695 1 98.06 95 VAL A O 1
ATOM 724 N N . PHE A 1 96 ? -3.139 -15.156 -13.859 1 98.81 96 PHE A N 1
ATOM 725 C CA . PHE A 1 96 ? -2.314 -16.031 -13.031 1 98.81 96 PHE A CA 1
ATOM 726 C C . PHE A 1 96 ? -3.166 -17.094 -12.359 1 98.81 96 PHE A C 1
ATOM 728 O O . PHE A 1 96 ? -4.121 -16.781 -11.648 1 98.81 96 PHE A O 1
ATOM 735 N N . VAL A 1 97 ? -2.801 -18.297 -12.523 1 98.81 97 VAL A N 1
ATOM 736 C CA . VAL A 1 97 ? -3.389 -19.422 -11.789 1 98.81 97 VAL A CA 1
ATOM 737 C C . VAL A 1 97 ? -2.619 -19.641 -10.484 1 98.81 97 VAL A C 1
ATOM 739 O O . VAL A 1 97 ? -1.386 -19.594 -10.477 1 98.81 97 VAL A O 1
ATOM 742 N N . HIS A 1 98 ? -3.311 -19.781 -9.398 1 98.56 98 HIS A N 1
ATOM 743 C CA . HIS A 1 98 ? -2.697 -20.062 -8.102 1 98.56 98 HIS A CA 1
ATOM 744 C C . HIS A 1 98 ? -3.65 -20.828 -7.191 1 98.56 98 HIS A C 1
ATOM 746 O O . HIS A 1 98 ? -4.691 -21.312 -7.641 1 98.56 98 HIS A O 1
ATOM 752 N N . SER A 1 99 ? -3.314 -21 -5.914 1 98.19 99 SER A N 1
ATOM 753 C CA . SER A 1 99 ? -4.098 -21.828 -5.008 1 98.19 99 SER A CA 1
ATOM 754 C C . SER A 1 99 ? -5.426 -21.172 -4.656 1 98.19 99 SER A C 1
ATOM 756 O O . SER A 1 99 ? -5.484 -19.953 -4.453 1 98.19 99 SER A O 1
ATOM 758 N N . ALA A 1 100 ? -6.457 -21.953 -4.613 1 98 100 ALA A N 1
ATOM 759 C CA . ALA A 1 100 ? -7.781 -21.469 -4.238 1 98 100 ALA A CA 1
ATOM 760 C C . ALA A 1 100 ? -7.832 -21.094 -2.758 1 98 100 ALA A C 1
ATOM 762 O O . ALA A 1 100 ? -7.016 -21.562 -1.963 1 98 100 ALA A O 1
ATOM 763 N N . TYR A 1 101 ? -8.773 -20.219 -2.412 1 97.25 101 TYR A N 1
ATOM 764 C CA . TYR A 1 101 ? -9.055 -19.859 -1.026 1 97.25 101 TYR A CA 1
ATOM 765 C C . TYR A 1 101 ? -9.914 -20.922 -0.353 1 97.25 101 TYR A C 1
ATOM 767 O O . TYR A 1 101 ? -10.828 -21.484 -0.973 1 97.25 101 TYR A O 1
ATOM 775 N N . PRO A 1 102 ? -9.703 -21.344 0.89 1 95.31 102 PRO A N 1
ATOM 776 C CA . PRO A 1 102 ? -8.656 -20.797 1.756 1 95.31 102 PRO A CA 1
ATOM 777 C C . PRO A 1 102 ? -7.293 -21.438 1.512 1 95.31 102 PRO A C 1
ATOM 779 O O . PRO A 1 102 ? -7.215 -22.609 1.159 1 95.31 102 PRO A O 1
ATOM 782 N N . THR A 1 103 ? -6.277 -20.703 1.629 1 92.75 103 THR A N 1
ATOM 783 C CA . THR A 1 103 ? -4.914 -21.156 1.393 1 92.75 103 THR A CA 1
ATOM 784 C C . THR A 1 103 ? -4.301 -21.703 2.678 1 92.75 103 THR A C 1
ATOM 786 O O . THR A 1 103 ? -3.293 -21.188 3.16 1 92.75 103 THR A O 1
ATOM 789 N N . ARG A 1 104 ? -4.746 -22.875 3.135 1 90 104 ARG A N 1
ATOM 790 C CA . ARG A 1 104 ? -4.34 -23.422 4.426 1 90 104 ARG A CA 1
ATOM 791 C C . ARG A 1 104 ? -3.275 -24.5 4.254 1 90 104 ARG A C 1
ATOM 793 O O . ARG A 1 104 ? -2.57 -24.844 5.207 1 90 104 ARG A O 1
ATOM 800 N N . ASP A 1 105 ? -3.238 -24.938 3.076 1 91.81 105 ASP A N 1
ATOM 801 C CA . ASP A 1 105 ? -2.238 -25.969 2.82 1 91.81 105 ASP A CA 1
ATOM 802 C C . ASP A 1 105 ? -0.826 -25.438 3.039 1 91.81 105 ASP A C 1
ATOM 804 O O . ASP A 1 105 ? -0.535 -24.281 2.713 1 91.81 105 ASP A O 1
ATOM 808 N N . ARG A 1 106 ? 0.039 -26.297 3.453 1 92.12 106 ARG A N 1
ATOM 809 C CA . ARG A 1 106 ? 1.421 -25.906 3.723 1 92.12 106 ARG A CA 1
ATOM 810 C C . ARG A 1 106 ? 2.113 -25.422 2.451 1 92.12 106 ARG A C 1
ATOM 812 O O . ARG A 1 106 ? 2.971 -24.547 2.502 1 92.12 106 ARG A O 1
ATOM 819 N N . ASP A 1 107 ? 1.714 -26.031 1.312 1 94.12 107 ASP A N 1
ATOM 820 C CA . ASP A 1 107 ? 2.396 -25.688 0.067 1 94.12 107 ASP A CA 1
ATOM 821 C C . ASP A 1 107 ? 1.523 -24.781 -0.808 1 94.12 107 ASP A C 1
ATOM 823 O O . ASP A 1 107 ? 1.747 -24.688 -2.016 1 94.12 107 ASP A O 1
ATOM 827 N N . ALA A 1 108 ? 0.475 -24.203 -0.18 1 95.81 108 ALA A N 1
ATOM 828 C CA . ALA A 1 108 ? -0.372 -23.297 -0.944 1 95.81 108 ALA A CA 1
ATOM 829 C C . ALA A 1 108 ? 0.447 -22.156 -1.539 1 95.81 108 ALA A C 1
ATOM 831 O O . ALA A 1 108 ? 1.433 -21.719 -0.942 1 95.81 108 ALA A O 1
ATOM 832 N N . VAL A 1 109 ? 0.067 -21.734 -2.723 1 97.31 109 VAL A N 1
ATOM 833 C CA . VAL A 1 109 ? 0.695 -20.609 -3.404 1 97.31 109 VAL A CA 1
ATOM 834 C C . VAL A 1 109 ? -0.274 -19.422 -3.453 1 97.31 109 VAL A C 1
ATOM 836 O O . VAL A 1 109 ? -1.254 -19.453 -4.203 1 97.31 109 VAL A O 1
ATOM 839 N N . PHE A 1 110 ? 0.027 -18.484 -2.67 1 95.62 110 PHE A N 1
ATOM 840 C CA . PHE A 1 110 ? -0.858 -17.328 -2.564 1 95.62 110 PHE A CA 1
ATOM 841 C C . PHE A 1 110 ? -0.382 -16.203 -3.465 1 95.62 110 PHE A C 1
ATOM 843 O O . PHE A 1 110 ? 0.81 -15.883 -3.498 1 95.62 110 PHE A O 1
ATOM 850 N N . PHE A 1 111 ? -1.239 -15.727 -4.289 1 96.94 111 PHE A N 1
ATOM 851 C CA . PHE A 1 111 ? -1.112 -14.523 -5.098 1 96.94 111 PHE A CA 1
ATOM 852 C C . PHE A 1 111 ? -2.014 -13.414 -4.566 1 96.94 111 PHE A C 1
ATOM 854 O O . PHE A 1 111 ? -3.238 -13.555 -4.551 1 96.94 111 PHE A O 1
ATOM 861 N N . GLY A 1 112 ? -1.426 -12.367 -4.105 1 95.69 112 GLY A N 1
ATOM 862 C CA . GLY A 1 112 ? -2.236 -11.336 -3.482 1 95.69 112 GLY A CA 1
ATOM 863 C C . GLY A 1 112 ? -1.603 -9.953 -3.549 1 95.69 112 GLY A C 1
ATOM 864 O O . GLY A 1 112 ? -0.841 -9.664 -4.473 1 95.69 112 GLY A O 1
ATOM 865 N N . PRO A 1 113 ? -1.987 -9.039 -2.648 1 96.12 113 PRO A N 1
ATOM 866 C CA . PRO A 1 113 ? -1.55 -7.645 -2.672 1 96.12 113 PRO A CA 1
ATOM 867 C C . PRO A 1 113 ? -0.03 -7.5 -2.646 1 96.12 113 PRO A C 1
ATOM 869 O O . PRO A 1 113 ? 0.519 -6.594 -3.279 1 96.12 113 PRO A O 1
ATOM 872 N N . ASP A 1 114 ? 0.67 -8.383 -1.974 1 96.75 114 ASP A N 1
ATOM 873 C CA . ASP A 1 114 ? 2.129 -8.32 -1.971 1 96.75 114 ASP A CA 1
ATOM 874 C C . ASP A 1 114 ? 2.691 -8.602 -3.363 1 96.75 114 ASP A C 1
ATOM 876 O O . ASP A 1 114 ? 3.691 -8.008 -3.766 1 96.75 114 ASP A O 1
ATOM 880 N N . THR A 1 115 ? 2.053 -9.57 -4.074 1 97.5 115 THR A N 1
ATOM 881 C CA . THR A 1 115 ? 2.447 -9.836 -5.453 1 97.5 115 THR A CA 1
ATOM 882 C C . THR A 1 115 ? 2.285 -8.586 -6.312 1 97.5 115 THR A C 1
ATOM 884 O O . THR A 1 115 ? 3.156 -8.273 -7.129 1 97.5 115 THR A O 1
ATOM 887 N N . HIS A 1 116 ? 1.172 -7.934 -6.07 1 96.81 116 HIS A N 1
ATOM 888 C CA . HIS A 1 116 ? 0.894 -6.691 -6.781 1 96.81 116 HIS A CA 1
ATOM 889 C C . HIS A 1 116 ? 1.974 -5.648 -6.516 1 96.81 116 HIS A C 1
ATOM 891 O O . HIS A 1 116 ? 2.516 -5.055 -7.449 1 96.81 116 HIS A O 1
ATOM 897 N N . ARG A 1 117 ? 2.312 -5.402 -5.289 1 97.19 117 ARG A N 1
ATOM 898 C CA . ARG A 1 117 ? 3.32 -4.418 -4.91 1 97.19 117 ARG A CA 1
ATOM 899 C C . ARG A 1 117 ? 4.691 -4.805 -5.449 1 97.19 117 ARG A C 1
ATOM 901 O O . ARG A 1 117 ? 5.445 -3.947 -5.918 1 97.19 117 ARG A O 1
ATOM 908 N N . PHE A 1 118 ? 4.988 -6.102 -5.363 1 98.5 118 PHE A N 1
ATOM 909 C CA . PHE A 1 118 ? 6.266 -6.609 -5.852 1 98.5 118 PHE A CA 1
ATOM 910 C C . PHE A 1 118 ? 6.398 -6.395 -7.352 1 98.5 118 PHE A C 1
ATOM 912 O O . PHE A 1 118 ? 7.414 -5.879 -7.824 1 98.5 118 PHE A O 1
ATOM 919 N N . ALA A 1 119 ? 5.352 -6.734 -8.109 1 98 119 ALA A N 1
ATOM 920 C CA . ALA A 1 119 ? 5.344 -6.555 -9.555 1 98 119 ALA A CA 1
ATOM 921 C C . ALA A 1 119 ? 5.488 -5.078 -9.922 1 98 119 ALA A C 1
ATOM 923 O O . ALA A 1 119 ? 6.215 -4.734 -10.859 1 98 119 ALA A O 1
ATOM 924 N N . ARG A 1 120 ? 4.828 -4.258 -9.227 1 96.44 120 ARG A N 1
ATOM 925 C CA . ARG A 1 120 ? 4.918 -2.818 -9.469 1 96.44 120 ARG A CA 1
ATOM 926 C C . ARG A 1 120 ? 6.34 -2.316 -9.234 1 96.44 120 ARG A C 1
ATOM 928 O O . ARG A 1 120 ? 6.855 -1.514 -10.016 1 96.44 120 ARG A O 1
ATOM 935 N N . LEU A 1 121 ? 6.949 -2.738 -8.109 1 97.81 121 LEU A N 1
ATOM 936 C CA . LEU A 1 121 ? 8.328 -2.383 -7.812 1 97.81 121 LEU A CA 1
ATOM 937 C C . LEU A 1 121 ? 9.25 -2.805 -8.953 1 97.81 121 LEU A C 1
ATOM 939 O O . LEU A 1 121 ? 10.047 -1.998 -9.445 1 97.81 121 LEU A O 1
ATOM 943 N N . LEU A 1 122 ? 9.117 -4.047 -9.422 1 98.5 122 LEU A N 1
ATOM 944 C CA . LEU A 1 122 ? 9.977 -4.57 -10.477 1 98.5 122 LEU A CA 1
ATOM 945 C C . LEU A 1 122 ? 9.781 -3.793 -11.773 1 98.5 122 LEU A C 1
ATOM 947 O O . LEU A 1 122 ? 10.75 -3.518 -12.484 1 98.5 122 LEU A O 1
ATOM 951 N N . THR A 1 123 ? 8.539 -3.467 -12.07 1 96.94 123 THR A N 1
ATOM 952 C CA . THR A 1 123 ? 8.258 -2.691 -13.273 1 96.94 123 THR A CA 1
ATOM 953 C C . THR A 1 123 ? 8.969 -1.346 -13.234 1 96.94 123 THR A C 1
ATOM 955 O O . THR A 1 123 ? 9.477 -0.876 -14.258 1 96.94 123 THR A O 1
ATOM 958 N N . ARG A 1 124 ? 9.055 -0.767 -12.109 1 94.5 124 ARG A N 1
ATOM 959 C CA . ARG A 1 124 ? 9.648 0.555 -11.938 1 94.5 124 ARG A CA 1
ATOM 960 C C . ARG A 1 124 ? 11.164 0.496 -12.094 1 94.5 124 ARG A C 1
ATOM 962 O O . ARG A 1 124 ? 11.781 1.447 -12.57 1 94.5 124 ARG A O 1
ATOM 969 N N . VAL A 1 125 ? 11.742 -0.633 -11.703 1 95.62 125 VAL A N 1
ATOM 970 C CA . VAL A 1 125 ? 13.195 -0.589 -11.555 1 95.62 125 VAL A CA 1
ATOM 971 C C . VAL A 1 125 ? 13.852 -1.441 -12.633 1 95.62 125 VAL A C 1
ATOM 973 O O . VAL A 1 125 ? 15.07 -1.402 -12.805 1 95.62 125 VAL A O 1
ATOM 976 N N . ARG A 1 126 ? 13.062 -2.219 -13.344 1 95.12 126 ARG A N 1
ATOM 977 C CA . ARG A 1 126 ? 13.664 -3.123 -14.32 1 95.12 126 ARG A CA 1
ATOM 978 C C . ARG A 1 126 ? 14.391 -2.348 -15.406 1 95.12 126 ARG A C 1
ATOM 980 O O . ARG A 1 126 ? 13.984 -1.239 -15.766 1 95.12 126 ARG A O 1
ATOM 987 N N . ARG A 1 127 ? 15.453 -2.879 -15.867 1 96.69 127 ARG A N 1
ATOM 988 C CA . ARG A 1 127 ? 16.266 -2.398 -16.984 1 96.69 127 ARG A CA 1
ATOM 989 C C . ARG A 1 127 ? 16.75 -3.559 -17.844 1 96.69 127 ARG A C 1
ATOM 991 O O . ARG A 1 127 ? 16.703 -4.715 -17.422 1 96.69 127 ARG A O 1
ATOM 998 N N . PRO A 1 128 ? 17.109 -3.246 -19.062 1 98.38 128 PRO A N 1
ATOM 999 C CA . PRO A 1 128 ? 17.625 -4.328 -19.906 1 98.38 128 PRO A CA 1
ATOM 1000 C C . PRO A 1 128 ? 18.859 -5.012 -19.297 1 98.38 128 PRO A C 1
ATOM 1002 O O . PRO A 1 128 ? 19.828 -4.34 -18.953 1 98.38 128 PRO A O 1
ATOM 1005 N N . VAL A 1 129 ? 18.766 -6.281 -19.172 1 98.69 129 VAL A N 1
ATOM 1006 C CA . VAL A 1 129 ? 19.875 -7.059 -18.625 1 98.69 129 VAL A CA 1
ATOM 1007 C C . VAL A 1 129 ? 19.984 -8.391 -19.359 1 98.69 129 VAL A C 1
ATOM 1009 O O . VAL A 1 129 ? 19.125 -8.742 -20.156 1 98.69 129 VAL A O 1
ATOM 1012 N N . GLU A 1 130 ? 21.109 -9.039 -19.141 1 98.56 130 GLU A N 1
ATOM 1013 C CA . GLU A 1 130 ? 21.297 -10.344 -19.75 1 98.56 130 GLU A CA 1
ATOM 1014 C C . GLU A 1 130 ? 20.578 -11.438 -18.984 1 98.56 130 GLU A C 1
ATOM 1016 O O . GLU A 1 130 ? 19.812 -12.219 -19.562 1 98.56 130 GLU A O 1
ATOM 1021 N N . ARG A 1 131 ? 20.797 -11.516 -17.672 1 98.62 131 ARG A N 1
ATOM 1022 C CA . ARG A 1 131 ? 20.281 -12.617 -16.875 1 98.62 131 ARG A CA 1
ATOM 1023 C C . ARG A 1 131 ? 19.641 -12.109 -15.594 1 98.62 131 ARG A C 1
ATOM 1025 O O . ARG A 1 131 ? 20.25 -11.336 -14.852 1 98.62 131 ARG A O 1
ATOM 1032 N N . ALA A 1 132 ? 18.406 -12.5 -15.352 1 98.88 132 ALA A N 1
ATOM 1033 C CA . ALA A 1 132 ? 17.672 -12.141 -14.141 1 98.88 132 ALA A CA 1
ATOM 1034 C C . ALA A 1 132 ? 17.188 -13.391 -13.406 1 98.88 132 ALA A C 1
ATOM 1036 O O . ALA A 1 132 ? 16.906 -14.414 -14.039 1 98.88 132 ALA A O 1
ATOM 1037 N N . LEU A 1 133 ? 17.094 -13.305 -12.086 1 98.81 133 LEU A N 1
ATOM 1038 C CA . LEU A 1 133 ? 16.594 -14.383 -11.242 1 98.81 133 LEU A CA 1
ATOM 1039 C C . LEU A 1 133 ? 15.422 -13.914 -10.398 1 98.81 133 LEU A C 1
ATOM 1041 O O . LEU A 1 133 ? 15.516 -12.898 -9.703 1 98.81 133 LEU A O 1
ATOM 1045 N N . ASP A 1 134 ? 14.32 -14.539 -10.539 1 98.81 134 ASP A N 1
ATOM 1046 C CA . ASP A 1 134 ? 13.219 -14.438 -9.586 1 98.81 134 ASP A CA 1
ATOM 1047 C C . ASP A 1 134 ? 13.305 -15.531 -8.531 1 98.81 134 ASP A C 1
ATOM 1049 O O . ASP A 1 134 ? 12.859 -16.656 -8.766 1 98.81 134 ASP A O 1
ATOM 1053 N N . LEU A 1 135 ? 13.836 -15.18 -7.332 1 98.62 135 LEU A N 1
ATOM 1054 C CA . LEU A 1 135 ? 14.102 -16.125 -6.254 1 98.62 135 LEU A CA 1
ATOM 1055 C C . LEU A 1 135 ? 12.867 -16.297 -5.367 1 98.62 135 LEU A C 1
ATOM 1057 O O . LEU A 1 135 ? 12.367 -15.32 -4.809 1 98.62 135 LEU A O 1
ATOM 1061 N N . GLY A 1 136 ? 12.453 -17.531 -5.137 1 97.88 136 GLY A N 1
ATOM 1062 C CA . GLY A 1 136 ? 11.141 -17.719 -4.523 1 97.88 136 GLY A CA 1
ATOM 1063 C C . GLY A 1 136 ? 10.008 -17.188 -5.375 1 97.88 136 GLY A C 1
ATOM 1064 O O . GLY A 1 136 ? 9.234 -16.344 -4.93 1 97.88 136 GLY A O 1
ATOM 1065 N N . CYS A 1 137 ? 9.836 -17.812 -6.559 1 98.38 137 CYS A N 1
ATOM 1066 C CA . CYS A 1 137 ? 9.078 -17.156 -7.617 1 98.38 137 CYS A CA 1
ATOM 1067 C C . CYS A 1 137 ? 7.578 -17.312 -7.395 1 98.38 137 CYS A C 1
ATOM 1069 O O . CYS A 1 137 ? 6.777 -16.609 -8.008 1 98.38 137 CYS A O 1
ATOM 1071 N N . GLY A 1 138 ? 7.137 -18.297 -6.531 1 97.88 138 GLY A N 1
ATOM 1072 C CA . GLY A 1 138 ? 5.715 -18.5 -6.328 1 97.88 138 GLY A CA 1
ATOM 1073 C C . GLY A 1 138 ? 4.953 -18.734 -7.621 1 97.88 138 GLY A C 1
ATOM 1074 O O . GLY A 1 138 ? 5.273 -19.641 -8.383 1 97.88 138 GLY A O 1
ATOM 1075 N N . THR A 1 139 ? 4.039 -17.812 -7.945 1 98.31 139 THR A N 1
ATOM 1076 C CA . THR A 1 139 ? 3.236 -17.906 -9.156 1 98.31 139 THR A CA 1
ATOM 1077 C C . THR A 1 139 ? 4.062 -17.516 -10.383 1 98.31 139 THR A C 1
ATOM 1079 O O . THR A 1 139 ? 3.633 -17.734 -11.516 1 98.31 139 THR A O 1
ATOM 1082 N N . GLY A 1 140 ? 5.168 -16.922 -10.164 1 98.69 140 GLY A N 1
ATOM 1083 C CA . GLY A 1 140 ? 6.035 -16.5 -11.25 1 98.69 140 GLY A CA 1
ATOM 1084 C C . GLY A 1 140 ? 5.797 -15.062 -11.672 1 98.69 140 GLY A C 1
ATOM 1085 O O . GLY A 1 140 ? 6.34 -14.609 -12.688 1 98.69 140 GLY A O 1
ATOM 1086 N N . ALA A 1 141 ? 5.016 -14.305 -10.938 1 98.56 141 ALA A N 1
ATOM 1087 C CA . ALA A 1 141 ? 4.66 -12.938 -11.305 1 98.56 141 ALA A CA 1
ATOM 1088 C C . ALA A 1 141 ? 5.902 -12.07 -11.461 1 98.56 141 ALA A C 1
ATOM 1090 O O . ALA A 1 141 ? 6.02 -11.305 -12.43 1 98.56 141 ALA A O 1
ATOM 1091 N N . GLY A 1 142 ? 6.824 -12.172 -10.508 1 98.69 142 GLY A N 1
ATOM 1092 C CA . GLY A 1 142 ? 8.055 -11.406 -10.609 1 98.69 142 GLY A CA 1
ATOM 1093 C C . GLY A 1 142 ? 8.875 -11.742 -11.844 1 98.69 142 GLY A C 1
ATOM 1094 O O . GLY A 1 142 ? 9.344 -10.844 -12.547 1 98.69 142 GLY A O 1
ATOM 1095 N N . GLY A 1 143 ? 9.047 -13.047 -12.109 1 98.75 143 GLY A N 1
ATOM 1096 C CA . GLY A 1 143 ? 9.773 -13.5 -13.281 1 98.75 143 GLY A CA 1
ATOM 1097 C C . GLY A 1 143 ? 9.164 -13.008 -14.586 1 98.75 143 GLY A C 1
ATOM 1098 O O . GLY A 1 143 ? 9.891 -12.648 -15.516 1 98.75 143 GLY A O 1
ATOM 1099 N N . ILE A 1 144 ? 7.875 -13.031 -14.641 1 98.69 144 ILE A N 1
ATOM 1100 C CA . ILE A 1 144 ? 7.16 -12.586 -15.828 1 98.69 144 ILE A CA 1
ATOM 1101 C C . ILE A 1 144 ? 7.434 -11.102 -16.078 1 98.69 144 ILE A C 1
ATOM 1103 O O . ILE A 1 144 ? 7.66 -10.688 -17.219 1 98.69 144 ILE A O 1
ATOM 1107 N N . VAL A 1 145 ? 7.43 -10.258 -15.016 1 98.5 145 VAL A N 1
ATOM 1108 C CA . VAL A 1 145 ? 7.75 -8.844 -15.148 1 98.5 145 VAL A CA 1
ATOM 1109 C C . VAL A 1 145 ? 9.195 -8.68 -15.609 1 98.5 145 VAL A C 1
ATOM 1111 O O . VAL A 1 145 ? 9.477 -7.93 -16.547 1 98.5 145 VAL A O 1
ATOM 1114 N N . LEU A 1 146 ? 10.117 -9.445 -15.031 1 98.69 146 LEU A N 1
ATOM 1115 C CA . LEU A 1 146 ? 11.547 -9.344 -15.336 1 98.69 146 LEU A CA 1
ATOM 1116 C C . LEU A 1 146 ? 11.82 -9.781 -16.766 1 98.69 146 LEU A C 1
ATOM 1118 O O . LEU A 1 146 ? 12.734 -9.258 -17.422 1 98.69 146 LEU A O 1
ATOM 1122 N N . ALA A 1 147 ? 11.062 -10.758 -17.234 1 98.5 147 ALA A N 1
ATOM 1123 C CA . ALA A 1 147 ? 11.258 -11.312 -18.562 1 98.5 147 ALA A CA 1
ATOM 1124 C C . ALA A 1 147 ? 11.125 -10.234 -19.641 1 98.5 147 ALA A C 1
ATOM 1126 O O . ALA A 1 147 ? 11.719 -10.336 -20.719 1 98.5 147 ALA A O 1
ATOM 1127 N N . GLY A 1 148 ? 10.406 -9.203 -19.297 1 97.25 148 GLY A N 1
ATOM 1128 C CA . GLY A 1 148 ? 10.219 -8.117 -20.25 1 97.25 148 GLY A CA 1
ATOM 1129 C C . GLY A 1 148 ? 11.484 -7.316 -20.5 1 97.25 148 GLY A C 1
ATOM 1130 O O . GLY A 1 148 ? 11.57 -6.566 -21.469 1 97.25 148 GLY A O 1
ATOM 1131 N N . ALA A 1 149 ? 12.484 -7.516 -19.609 1 98.12 149 ALA A N 1
ATOM 1132 C CA . ALA A 1 149 ? 13.68 -6.684 -19.734 1 98.12 149 ALA A CA 1
ATOM 1133 C C . ALA A 1 149 ? 14.945 -7.523 -19.656 1 98.12 149 ALA A C 1
ATOM 1135 O O . ALA A 1 149 ? 16.047 -6.984 -19.609 1 98.12 149 ALA A O 1
ATOM 1136 N N . ALA A 1 150 ? 14.812 -8.828 -19.594 1 98.62 150 ALA A N 1
ATOM 1137 C CA . ALA A 1 150 ? 15.969 -9.711 -19.469 1 98.62 150 ALA A CA 1
ATOM 1138 C C . ALA A 1 150 ? 16.062 -10.656 -20.672 1 98.62 150 ALA A C 1
ATOM 1140 O O . ALA A 1 150 ? 15.039 -11.156 -21.141 1 98.62 150 ALA A O 1
ATOM 1141 N N . ARG A 1 151 ? 17.25 -10.906 -21.125 1 98.5 151 ARG A N 1
ATOM 1142 C CA . ARG A 1 151 ? 17.438 -11.891 -22.188 1 98.5 151 ARG A CA 1
ATOM 1143 C C . ARG A 1 151 ? 17.109 -13.297 -21.703 1 98.5 151 ARG A C 1
ATOM 1145 O O . ARG A 1 151 ? 16.531 -14.094 -22.438 1 98.5 151 ARG A O 1
ATOM 1152 N N . GLU A 1 152 ? 17.5 -13.555 -20.5 1 98.31 152 GLU A N 1
ATOM 1153 C CA . GLU A 1 152 ? 17.203 -14.82 -19.812 1 98.31 152 GLU A CA 1
ATOM 1154 C C . GLU A 1 152 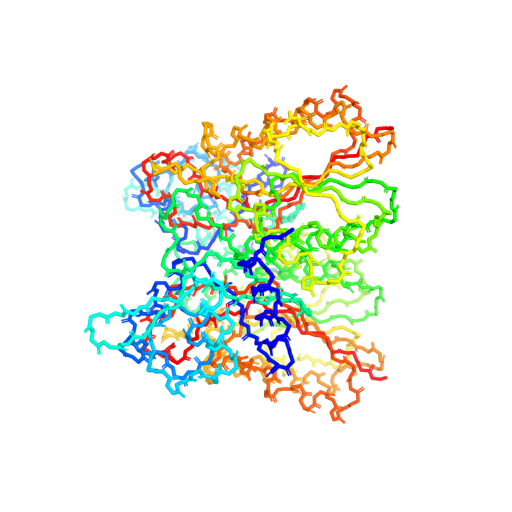? 16.656 -14.57 -18.406 1 98.31 152 GLU A C 1
ATOM 1156 O O . GLU A 1 152 ? 17.203 -13.758 -17.656 1 98.31 152 GLU A O 1
ATOM 1161 N N . VAL A 1 153 ? 15.633 -15.25 -18.125 1 98.69 153 VAL A N 1
ATOM 1162 C CA . VAL A 1 153 ? 15.086 -15.133 -16.766 1 98.69 153 VAL A CA 1
ATOM 1163 C C . VAL A 1 153 ? 14.977 -16.516 -16.141 1 98.69 153 VAL A C 1
ATOM 1165 O O . VAL A 1 153 ? 14.516 -17.469 -16.781 1 98.69 153 VAL A O 1
ATOM 1168 N N . VAL A 1 154 ? 15.484 -16.656 -14.953 1 98.81 154 VAL A N 1
ATOM 1169 C CA . VAL A 1 154 ? 15.367 -17.875 -14.172 1 98.81 154 VAL A CA 1
ATOM 1170 C C . VAL A 1 154 ? 14.359 -17.672 -13.039 1 98.81 154 VAL A C 1
ATOM 1172 O O . VAL A 1 154 ? 14.391 -16.656 -12.352 1 98.81 154 VAL A O 1
ATOM 1175 N N . LEU A 1 155 ? 13.43 -18.562 -12.961 1 98.81 155 LEU A N 1
ATOM 1176 C CA . LEU A 1 155 ? 12.516 -18.625 -11.828 1 98.81 155 LEU A CA 1
ATOM 1177 C C . LEU A 1 155 ? 12.812 -19.828 -10.953 1 98.81 155 LEU A C 1
ATOM 1179 O O . LEU A 1 155 ? 12.875 -20.953 -11.445 1 98.81 155 LEU A O 1
ATOM 1183 N N . SER A 1 156 ? 13.031 -19.562 -9.648 1 98.44 156 SER A N 1
ATOM 1184 C CA . SER A 1 156 ? 13.344 -20.688 -8.766 1 98.44 156 SER A CA 1
ATOM 1185 C C . SER A 1 156 ? 12.469 -20.672 -7.516 1 98.44 156 SER A C 1
ATOM 1187 O O . SER A 1 156 ? 12.023 -19.609 -7.074 1 98.44 156 SER A O 1
ATOM 1189 N N . ASP A 1 157 ? 12.172 -21.766 -7.031 1 98.06 157 ASP A N 1
ATOM 1190 C CA . ASP A 1 157 ? 11.398 -21.969 -5.812 1 98.06 157 ASP A CA 1
ATOM 1191 C C . ASP A 1 157 ? 11.68 -23.328 -5.191 1 98.06 157 ASP A C 1
ATOM 1193 O O . ASP A 1 157 ? 12.062 -24.266 -5.895 1 98.06 157 ASP A O 1
ATOM 1197 N N . VAL A 1 158 ? 11.484 -23.406 -3.896 1 96.75 158 VAL A N 1
ATOM 1198 C CA . VAL A 1 158 ? 11.68 -24.672 -3.211 1 96.75 158 VAL A CA 1
ATOM 1199 C C . VAL A 1 158 ? 10.438 -25.547 -3.365 1 96.75 158 VAL A C 1
ATOM 1201 O O . VAL A 1 158 ? 10.516 -26.766 -3.297 1 96.75 158 VAL A O 1
ATOM 1204 N N . SER A 1 159 ? 9.289 -24.938 -3.576 1 96.81 159 SER A N 1
ATOM 1205 C CA . SER A 1 159 ? 7.992 -25.609 -3.639 1 96.81 159 SER A CA 1
ATOM 1206 C C . SER A 1 159 ? 7.684 -26.078 -5.055 1 96.81 159 SER A C 1
ATOM 1208 O O . SER A 1 159 ? 7.578 -25.281 -5.977 1 96.81 159 SER A O 1
ATOM 1210 N N . GLU A 1 160 ? 7.445 -27.375 -5.176 1 96.5 160 GLU A N 1
ATOM 1211 C CA . GLU A 1 160 ? 7.059 -27.922 -6.477 1 96.5 160 GLU A CA 1
ATOM 1212 C C . GLU A 1 160 ? 5.719 -27.344 -6.934 1 96.5 160 GLU A C 1
ATOM 1214 O O . GLU A 1 160 ? 5.5 -27.141 -8.133 1 96.5 160 GLU A O 1
ATOM 1219 N N . ARG A 1 161 ? 4.832 -27.172 -6.039 1 97 161 ARG A N 1
ATOM 1220 C CA . ARG A 1 161 ? 3.547 -26.578 -6.395 1 97 161 ARG A CA 1
ATOM 1221 C C . ARG A 1 161 ? 3.729 -25.156 -6.945 1 97 161 ARG A C 1
ATOM 1223 O O . ARG A 1 161 ? 3.08 -24.781 -7.922 1 97 161 ARG A O 1
ATOM 1230 N N . ALA A 1 162 ? 4.586 -24.375 -6.301 1 98.06 162 ALA A N 1
ATOM 1231 C CA . ALA A 1 162 ? 4.906 -23.047 -6.805 1 98.06 162 ALA A CA 1
ATOM 1232 C C . ALA A 1 162 ? 5.48 -23.109 -8.219 1 98.06 162 ALA A C 1
ATOM 1234 O O . ALA A 1 162 ? 5.066 -22.359 -9.102 1 98.06 162 ALA A O 1
ATOM 1235 N N . LEU A 1 163 ? 6.355 -24.078 -8.438 1 98.38 163 LEU A N 1
ATOM 1236 C CA . LEU A 1 163 ? 6.992 -24.219 -9.742 1 98.38 163 LEU A CA 1
ATOM 1237 C C . LEU A 1 163 ? 5.973 -24.641 -10.797 1 98.38 163 LEU A C 1
ATOM 1239 O O . LEU A 1 163 ? 6.059 -24.203 -11.953 1 98.38 163 LEU A O 1
ATOM 1243 N N . SER A 1 164 ? 5.078 -25.5 -10.391 1 98.38 164 SER A N 1
ATOM 1244 C CA . SER A 1 164 ? 4.008 -25.875 -11.305 1 98.38 164 SER A CA 1
ATOM 1245 C C . SER A 1 164 ? 3.197 -24.656 -11.734 1 98.38 164 SER A C 1
ATOM 1247 O O . SER A 1 164 ? 2.955 -24.453 -12.93 1 98.38 164 SER A O 1
ATOM 1249 N N . HIS A 1 165 ? 2.773 -23.828 -10.789 1 98.56 165 HIS A N 1
ATOM 1250 C CA . HIS A 1 165 ? 2.047 -22.609 -11.117 1 98.56 165 HIS A CA 1
ATOM 1251 C C . HIS A 1 165 ? 2.898 -21.672 -11.961 1 98.56 165 HIS A C 1
ATOM 1253 O O . HIS A 1 165 ? 2.395 -21.047 -12.891 1 98.56 165 HIS A O 1
ATOM 1259 N N . ALA A 1 166 ? 4.164 -21.562 -11.656 1 98.75 166 ALA A N 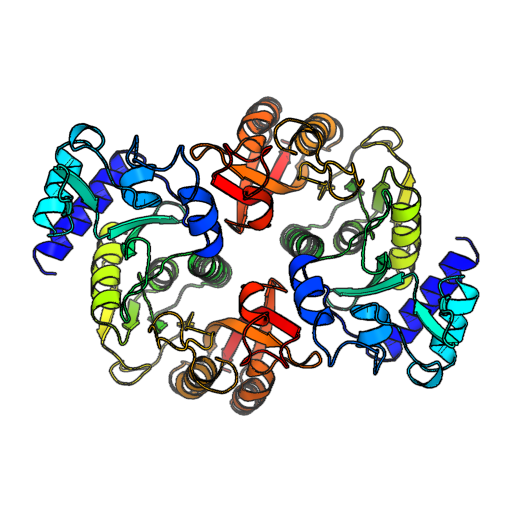1
ATOM 1260 C CA . ALA A 1 166 ? 5.062 -20.688 -12.414 1 98.75 166 ALA A CA 1
ATOM 1261 C C . ALA A 1 166 ? 5.152 -21.125 -13.867 1 98.75 166 ALA A C 1
ATOM 1263 O O . ALA A 1 166 ? 5.086 -20.297 -14.781 1 98.75 166 ALA A O 1
ATOM 1264 N N . ARG A 1 167 ? 5.305 -22.469 -14.07 1 98.69 167 ARG A N 1
ATOM 1265 C CA . ARG A 1 167 ? 5.352 -23 -15.43 1 98.69 167 ARG A CA 1
ATOM 1266 C C . ARG A 1 167 ? 4.082 -22.641 -16.203 1 98.69 167 ARG A C 1
ATOM 1268 O O . ARG A 1 167 ? 4.148 -22.172 -17.344 1 98.69 167 ARG A O 1
ATOM 1275 N N . VAL A 1 168 ? 2.982 -22.828 -15.562 1 98.81 168 VAL A N 1
ATOM 1276 C CA . VAL A 1 168 ? 1.68 -22.562 -16.156 1 98.81 168 VAL A CA 1
ATOM 1277 C C . VAL A 1 168 ? 1.562 -21.078 -16.5 1 98.81 168 VAL A C 1
ATOM 1279 O O . VAL A 1 168 ? 1.233 -20.719 -17.641 1 98.81 168 VAL A O 1
ATOM 1282 N N . ASN A 1 169 ? 1.854 -20.203 -15.562 1 98.88 169 ASN A N 1
ATOM 1283 C CA . ASN A 1 169 ? 1.644 -18.766 -15.727 1 98.88 169 ASN A CA 1
ATOM 1284 C C . ASN A 1 169 ? 2.633 -18.172 -16.719 1 98.88 169 ASN A C 1
ATOM 1286 O O . ASN A 1 169 ? 2.283 -17.266 -17.469 1 98.88 169 ASN A O 1
ATOM 1290 N N . VAL A 1 170 ? 3.861 -18.641 -16.734 1 98.69 170 VAL A N 1
ATOM 1291 C CA . VAL A 1 170 ? 4.844 -18.219 -17.719 1 98.69 170 VAL A CA 1
ATOM 1292 C C . VAL A 1 170 ? 4.355 -18.578 -19.125 1 98.69 170 VAL A C 1
ATOM 1294 O O . VAL A 1 170 ? 4.48 -17.781 -20.062 1 98.69 170 VAL A O 1
ATOM 1297 N N . ALA A 1 171 ? 3.812 -19.766 -19.234 1 98.69 171 ALA A N 1
ATOM 1298 C CA . ALA A 1 171 ? 3.277 -20.219 -20.516 1 98.69 171 ALA A CA 1
ATOM 1299 C C . ALA A 1 171 ? 2.08 -19.375 -20.938 1 98.69 171 ALA A C 1
ATOM 1301 O O . ALA A 1 171 ? 1.975 -18.969 -22.109 1 98.69 171 ALA A O 1
ATOM 1302 N N . ILE A 1 172 ? 1.146 -19.109 -20.016 1 98.56 172 ILE A N 1
ATOM 1303 C CA . ILE A 1 172 ? -0.005 -18.25 -20.312 1 98.56 172 ILE A CA 1
ATOM 1304 C C . ILE A 1 172 ? 0.472 -16.891 -20.812 1 98.56 172 ILE A C 1
ATOM 1306 O O . ILE A 1 172 ? -0.119 -16.328 -21.734 1 98.56 172 ILE A O 1
ATOM 1310 N N . ALA A 1 173 ? 1.588 -16.391 -20.219 1 98.06 173 ALA A N 1
ATOM 1311 C CA . ALA A 1 173 ? 2.117 -15.062 -20.547 1 98.06 173 ALA A CA 1
ATOM 1312 C C . ALA A 1 173 ? 2.879 -15.094 -21.875 1 98.06 173 ALA A C 1
ATOM 1314 O O . ALA A 1 173 ? 3.285 -14.047 -22.391 1 98.06 173 ALA A O 1
ATOM 1315 N N . GLY A 1 174 ? 3.156 -16.25 -22.422 1 97.69 174 GLY A N 1
ATOM 1316 C CA . GLY A 1 174 ? 3.816 -16.391 -23.703 1 97.69 174 GLY A CA 1
ATOM 1317 C C . GLY A 1 174 ? 5.32 -16.219 -23.625 1 97.69 174 GLY A C 1
ATOM 1318 O O . GLY A 1 174 ? 5.961 -15.844 -24.609 1 97.69 174 GLY A O 1
ATOM 1319 N N . ILE A 1 175 ? 5.879 -16.406 -22.5 1 97.94 175 ILE A N 1
ATOM 1320 C CA . ILE A 1 175 ? 7.316 -16.219 -22.312 1 97.94 175 ILE A CA 1
ATOM 1321 C C . ILE A 1 175 ? 8.047 -17.516 -22.672 1 97.94 175 ILE A C 1
ATOM 1323 O O . ILE A 1 175 ? 7.738 -18.578 -22.125 1 97.94 175 ILE A O 1
ATOM 1327 N N . THR A 1 176 ? 9.055 -17.406 -23.5 1 97.88 176 THR A N 1
ATOM 1328 C CA . THR A 1 176 ? 9.727 -18.609 -23.984 1 97.88 176 THR A CA 1
ATOM 1329 C C . THR A 1 176 ? 11.172 -18.656 -23.5 1 97.88 176 THR A C 1
ATOM 1331 O O . THR A 1 176 ? 11.844 -19.688 -23.641 1 97.88 176 THR A O 1
ATOM 1334 N N . HIS A 1 177 ? 11.656 -17.578 -22.969 1 98.31 177 HIS A N 1
ATOM 1335 C CA . HIS A 1 177 ? 13.055 -17.516 -22.562 1 98.31 177 HIS A CA 1
ATOM 1336 C C . HIS A 1 177 ? 13.195 -17.594 -21.047 1 98.31 177 HIS A C 1
ATOM 1338 O O . HIS A 1 177 ? 14.055 -16.922 -20.453 1 98.31 177 HIS A O 1
ATOM 1344 N N . ALA A 1 178 ? 12.344 -18.328 -20.391 1 98.31 178 ALA A N 1
ATOM 1345 C CA . ALA A 1 178 ? 12.375 -18.531 -18.938 1 98.31 178 ALA A CA 1
ATOM 1346 C C . ALA A 1 178 ? 12.789 -19.969 -18.594 1 98.31 178 ALA A C 1
ATOM 1348 O O . ALA A 1 178 ? 12.383 -20.906 -19.281 1 98.31 178 ALA A O 1
ATOM 1349 N N . SER A 1 179 ? 13.617 -20.078 -17.625 1 97.81 179 SER A N 1
ATOM 1350 C CA . SER A 1 179 ? 13.938 -21.359 -17.031 1 97.81 179 SER A CA 1
ATOM 1351 C C . SER A 1 179 ? 13.344 -21.484 -15.625 1 97.81 179 SER A C 1
ATOM 1353 O O . SER A 1 179 ? 13.422 -20.547 -14.828 1 97.81 179 SER A O 1
ATOM 1355 N N . ILE A 1 180 ? 12.734 -22.578 -15.352 1 98 180 ILE A N 1
ATOM 1356 C CA . ILE A 1 180 ? 12.117 -22.828 -14.055 1 98 180 ILE A CA 1
ATOM 1357 C C . ILE A 1 180 ? 12.867 -23.953 -13.344 1 98 180 ILE A C 1
ATOM 1359 O O . ILE A 1 180 ? 12.953 -25.078 -13.852 1 98 180 ILE A O 1
ATOM 1363 N N . VAL A 1 181 ? 13.367 -23.641 -12.125 1 97.56 181 VAL A N 1
ATOM 1364 C CA . VAL A 1 181 ? 14.281 -24.562 -11.469 1 97.56 181 VAL A CA 1
ATOM 1365 C C . VAL A 1 181 ? 13.883 -24.719 -10 1 97.56 181 VAL A C 1
ATOM 1367 O O . VAL A 1 181 ? 13.555 -23.734 -9.328 1 97.56 181 VAL A O 1
ATOM 1370 N N . ARG A 1 182 ? 13.812 -25.969 -9.555 1 97.62 182 ARG A N 1
ATOM 1371 C CA . ARG A 1 182 ? 13.648 -26.188 -8.117 1 97.62 182 ARG A CA 1
ATOM 1372 C C . ARG A 1 182 ? 14.953 -25.922 -7.371 1 97.62 182 ARG A C 1
ATOM 1374 O O . ARG A 1 182 ? 16 -26.469 -7.727 1 97.62 182 ARG A O 1
ATOM 1381 N N . ALA A 1 183 ? 14.883 -25.078 -6.383 1 96.88 183 ALA A N 1
ATOM 1382 C CA . ALA A 1 183 ? 16.094 -24.703 -5.637 1 96.88 183 ALA A CA 1
ATOM 1383 C C . ALA A 1 183 ? 15.734 -24.219 -4.23 1 96.88 183 ALA A C 1
ATOM 1385 O O . ALA A 1 183 ? 14.656 -23.672 -4.012 1 96.88 183 ALA A O 1
ATOM 1386 N N . ASP A 1 184 ? 16.547 -24.594 -3.332 1 95.81 184 ASP A N 1
ATOM 1387 C CA . ASP A 1 184 ? 16.547 -23.922 -2.039 1 95.81 184 ASP A CA 1
ATOM 1388 C C . ASP A 1 184 ? 17.453 -22.703 -2.057 1 95.81 184 ASP A C 1
ATOM 1390 O O . ASP A 1 184 ? 18.672 -22.828 -1.832 1 95.81 184 ASP A O 1
ATOM 1394 N N . LEU A 1 185 ? 16.797 -21.562 -2.262 1 95.44 185 LEU A N 1
ATOM 1395 C CA . LEU A 1 185 ? 17.516 -20.312 -2.516 1 95.44 185 LEU A CA 1
ATOM 1396 C C . LEU A 1 185 ? 18.5 -20.469 -3.672 1 95.44 185 LEU A C 1
ATOM 1398 O O . LEU A 1 185 ? 18.094 -20.781 -4.797 1 95.44 185 LEU A O 1
ATOM 1402 N N . PHE A 1 186 ? 19.703 -20.484 -3.367 1 95.88 186 PHE A N 1
ATOM 1403 C CA . PHE A 1 186 ? 20.672 -20.469 -4.461 1 95.88 186 PHE A CA 1
ATOM 1404 C C . PHE A 1 186 ? 21.234 -21.859 -4.711 1 95.88 186 PHE A C 1
ATOM 1406 O O . PHE A 1 186 ? 21.938 -22.094 -5.691 1 95.88 186 PHE A O 1
ATOM 1413 N N . ASP A 1 187 ? 20.766 -22.75 -3.779 1 93.94 187 ASP A N 1
ATOM 1414 C CA . ASP A 1 187 ? 21.188 -24.125 -3.973 1 93.94 187 ASP A CA 1
ATOM 1415 C C . ASP A 1 187 ? 20.422 -24.781 -5.117 1 93.94 187 ASP A C 1
ATOM 1417 O O . ASP A 1 187 ? 19.25 -25.141 -4.961 1 93.94 187 ASP A O 1
ATOM 1421 N N . GLY A 1 188 ? 20.969 -24.875 -6.367 1 90.88 188 GLY A N 1
ATOM 1422 C CA . GLY A 1 188 ? 20.312 -25.422 -7.543 1 90.88 188 GLY A CA 1
ATOM 1423 C C . GLY A 1 188 ? 20.297 -24.453 -8.719 1 90.88 188 GLY A C 1
ATOM 1424 O O . GLY A 1 188 ? 19.797 -24.781 -9.789 1 90.88 188 GLY A O 1
ATOM 1425 N N . VAL A 1 189 ? 20.672 -23.281 -8.414 1 94.94 189 VAL A N 1
ATOM 1426 C CA . VAL A 1 189 ? 20.75 -22.281 -9.461 1 94.94 189 VAL A CA 1
ATOM 1427 C C . VAL A 1 189 ? 22.219 -21.938 -9.734 1 94.94 189 VAL A C 1
ATOM 1429 O O . VAL A 1 189 ? 22.969 -21.578 -8.82 1 94.94 189 VAL A O 1
ATOM 1432 N N . ALA A 1 190 ? 22.641 -22.047 -10.938 1 94.25 190 ALA A N 1
ATOM 1433 C CA . ALA A 1 190 ? 24.047 -21.828 -11.266 1 94.25 190 ALA A CA 1
ATOM 1434 C C . ALA A 1 190 ? 24.266 -20.438 -11.852 1 94.25 190 ALA A C 1
ATOM 1436 O O . ALA A 1 190 ? 23.328 -19.844 -12.414 1 94.25 190 ALA A O 1
ATOM 1437 N N . GLY A 1 191 ? 25.453 -19.922 -11.609 1 96.06 191 GLY A N 1
ATOM 1438 C CA . GLY A 1 191 ? 25.906 -18.719 -12.281 1 96.06 191 GLY A CA 1
ATOM 1439 C C . GLY A 1 191 ? 25.547 -17.453 -11.523 1 96.06 191 GLY A C 1
ATOM 1440 O O . GLY A 1 191 ? 25.203 -17.5 -10.344 1 96.06 191 GLY A O 1
ATOM 1441 N N . ARG A 1 192 ? 25.922 -16.328 -12.219 1 98.12 192 ARG A N 1
ATOM 1442 C CA . ARG A 1 192 ? 25.672 -14.992 -11.664 1 98.12 192 ARG A CA 1
ATOM 1443 C C . ARG A 1 192 ? 24.547 -14.297 -12.406 1 98.12 192 ARG A C 1
ATOM 1445 O O . ARG A 1 192 ? 24.125 -14.742 -13.477 1 98.12 192 ARG A O 1
ATOM 1452 N N . PHE A 1 193 ? 24.031 -13.289 -11.812 1 98.75 193 PHE A N 1
ATOM 1453 C CA . PHE A 1 193 ? 22.859 -12.609 -12.336 1 98.75 193 PHE A CA 1
ATOM 1454 C C . PHE A 1 193 ? 23.062 -11.094 -12.312 1 98.75 193 PHE A C 1
ATOM 1456 O O . PHE A 1 193 ? 23.703 -10.562 -11.406 1 98.75 193 PHE A O 1
ATOM 1463 N N . ASP A 1 194 ? 22.469 -10.422 -13.305 1 98.88 194 ASP A N 1
ATOM 1464 C CA . ASP A 1 194 ? 22.453 -8.961 -13.336 1 98.88 194 ASP A CA 1
ATOM 1465 C C . ASP A 1 194 ? 21.391 -8.406 -12.391 1 98.88 194 ASP A C 1
ATOM 1467 O O . ASP A 1 194 ? 21.516 -7.277 -11.906 1 98.88 194 ASP A O 1
ATOM 1471 N N . VAL A 1 195 ? 20.359 -9.219 -12.227 1 98.88 195 VAL A N 1
ATOM 1472 C CA . VAL A 1 195 ? 19.312 -8.859 -11.281 1 98.88 195 VAL A CA 1
ATOM 1473 C C . VAL A 1 195 ? 18.844 -10.109 -10.531 1 98.88 195 VAL A C 1
ATOM 1475 O O . VAL A 1 195 ? 18.578 -11.148 -11.141 1 98.88 195 VAL A O 1
ATOM 1478 N N . ILE A 1 196 ? 18.828 -10.016 -9.242 1 98.94 196 ILE A N 1
ATOM 1479 C CA . ILE A 1 196 ? 18.156 -10.984 -8.375 1 98.94 196 ILE A CA 1
ATOM 1480 C C . ILE A 1 196 ? 17 -10.305 -7.648 1 98.94 196 ILE A C 1
ATOM 1482 O O . ILE A 1 196 ? 17.203 -9.344 -6.91 1 98.94 196 ILE A O 1
ATOM 1486 N N . ALA A 1 197 ? 15.82 -10.758 -7.938 1 98.88 197 ALA A N 1
ATOM 1487 C CA . ALA A 1 197 ? 14.625 -10.227 -7.289 1 98.88 197 ALA A CA 1
ATOM 1488 C C . ALA A 1 197 ? 13.984 -11.266 -6.379 1 98.88 197 ALA A C 1
ATOM 1490 O O . ALA A 1 197 ? 13.984 -12.461 -6.695 1 98.88 197 ALA A O 1
ATOM 1491 N N . ALA A 1 198 ? 13.43 -10.797 -5.254 1 98.75 198 ALA A N 1
ATOM 1492 C CA . ALA A 1 198 ? 12.797 -11.734 -4.328 1 98.75 198 ALA A CA 1
ATOM 1493 C C . ALA A 1 198 ? 11.695 -11.047 -3.527 1 98.75 198 ALA A C 1
ATOM 1495 O O . ALA A 1 198 ? 11.836 -9.891 -3.123 1 98.75 198 ALA A O 1
ATOM 1496 N N . ASN A 1 199 ? 10.633 -11.672 -3.334 1 98.38 199 ASN A N 1
ATOM 1497 C CA . ASN A 1 199 ? 9.562 -11.391 -2.383 1 98.38 199 ASN A CA 1
ATOM 1498 C C . ASN A 1 199 ? 9.297 -12.578 -1.465 1 98.38 199 ASN A C 1
ATOM 1500 O O . ASN A 1 199 ? 8.297 -13.273 -1.615 1 98.38 199 ASN A O 1
ATOM 1504 N N . PRO A 1 200 ? 10.172 -12.836 -0.53 1 97.5 200 PRO A N 1
ATOM 1505 C CA . PRO A 1 200 ? 10.047 -14 0.348 1 97.5 200 PRO A CA 1
ATOM 1506 C C . PRO A 1 200 ? 8.961 -13.828 1.402 1 97.5 200 PRO A C 1
ATOM 1508 O O . PRO A 1 200 ? 8.484 -12.719 1.632 1 97.5 200 PRO A O 1
ATOM 1511 N N . PRO A 1 201 ? 8.57 -15.016 1.969 1 95.44 201 PRO A N 1
ATOM 1512 C CA . PRO A 1 201 ? 7.719 -14.883 3.154 1 95.44 201 PRO A CA 1
ATOM 1513 C C . PRO A 1 201 ? 8.375 -14.062 4.262 1 95.44 201 PRO A C 1
ATOM 1515 O O . PRO A 1 201 ? 9.602 -14.109 4.426 1 95.44 201 PRO A O 1
ATOM 1518 N N . TYR A 1 202 ? 7.539 -13.305 5.031 1 95.62 202 TYR A N 1
ATOM 1519 C CA . TYR A 1 202 ? 8.164 -12.398 5.984 1 95.62 202 TYR A CA 1
ATOM 1520 C C . TYR A 1 202 ? 7.391 -12.359 7.297 1 95.62 202 TYR A C 1
ATOM 1522 O O . TYR A 1 202 ? 7.547 -11.43 8.094 1 95.62 202 TYR A O 1
ATOM 1530 N N . LEU A 1 203 ? 6.543 -13.297 7.512 1 92.88 203 LEU A N 1
ATOM 1531 C CA . LEU A 1 203 ? 5.797 -13.398 8.758 1 92.88 203 LEU A CA 1
ATOM 1532 C C . LEU A 1 203 ? 6.23 -14.625 9.555 1 92.88 203 LEU A C 1
ATOM 1534 O O . LEU A 1 203 ? 6.824 -15.555 9 1 92.88 203 LEU A O 1
ATOM 1538 N N . VAL A 1 204 ? 5.945 -14.578 10.828 1 90.69 204 VAL A N 1
ATOM 1539 C CA . VAL A 1 204 ? 5.996 -15.797 11.617 1 90.69 204 VAL A CA 1
ATOM 1540 C C . VAL A 1 204 ? 4.68 -16.562 11.477 1 90.69 204 VAL A C 1
ATOM 1542 O O . VAL A 1 204 ? 3.604 -15.992 11.688 1 90.69 204 VAL A O 1
ATOM 1545 N N . ASP A 1 205 ? 4.801 -17.75 11.047 1 87.75 205 ASP A N 1
ATOM 1546 C CA . ASP A 1 205 ? 3.598 -18.547 10.836 1 87.75 205 ASP A CA 1
ATOM 1547 C C . ASP A 1 205 ? 3.676 -19.875 11.594 1 87.75 205 ASP A C 1
ATOM 1549 O O . ASP A 1 205 ? 4.488 -20.75 11.258 1 87.75 205 ASP A O 1
ATOM 1553 N N . ASP A 1 206 ? 2.791 -20.062 12.539 1 85.69 206 ASP A N 1
ATOM 1554 C CA . ASP A 1 206 ? 2.799 -21.25 13.383 1 85.69 206 ASP A CA 1
ATOM 1555 C C . ASP A 1 206 ? 2.578 -22.516 12.555 1 85.69 206 ASP A C 1
ATOM 1557 O O . ASP A 1 206 ? 3.09 -23.578 12.891 1 85.69 206 ASP A O 1
ATOM 1561 N N . ALA A 1 207 ? 1.829 -22.391 11.45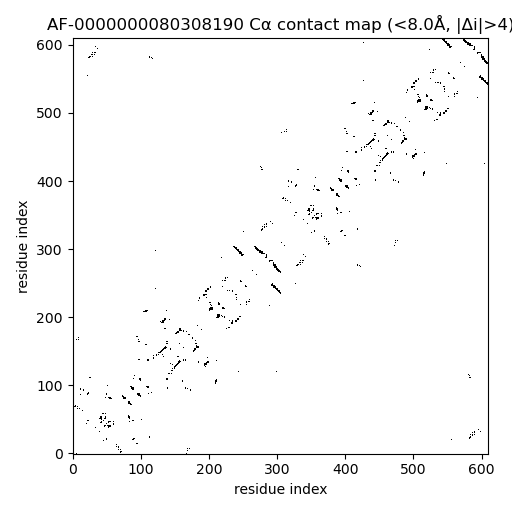3 1 82.88 207 ALA A N 1
ATOM 1562 C CA . ALA A 1 207 ? 1.522 -23.531 10.602 1 82.88 207 ALA A CA 1
ATOM 1563 C C . ALA A 1 207 ? 2.641 -23.781 9.586 1 82.88 207 ALA A C 1
ATOM 1565 O O . ALA A 1 207 ? 2.598 -24.75 8.828 1 82.88 207 ALA A O 1
ATOM 1566 N N . HIS A 1 208 ? 3.611 -22.891 9.609 1 83.19 208 HIS A N 1
ATOM 1567 C CA . HIS A 1 208 ? 4.793 -22.984 8.758 1 83.19 208 HIS A CA 1
ATOM 1568 C C . HIS A 1 208 ? 4.402 -23.094 7.289 1 83.19 208 HIS A C 1
ATOM 1570 O O . HIS A 1 208 ? 4.953 -23.922 6.559 1 83.19 208 HIS A O 1
ATOM 1576 N N . ARG A 1 209 ? 3.367 -22.484 6.945 1 81.69 209 ARG A N 1
ATOM 1577 C CA . ARG A 1 209 ? 3.062 -22.391 5.52 1 81.69 209 ARG A CA 1
ATOM 1578 C C . ARG A 1 209 ? 4.223 -21.766 4.75 1 81.69 209 ARG A C 1
ATOM 1580 O O . ARG A 1 209 ? 4.707 -20.688 5.105 1 81.69 209 ARG A O 1
ATOM 1587 N N . THR A 1 210 ? 4.559 -22.234 3.621 1 82 210 THR A N 1
ATOM 1588 C CA . THR A 1 210 ? 5.773 -21.906 2.887 1 82 210 THR A CA 1
ATOM 1589 C C . THR A 1 210 ? 5.715 -20.469 2.361 1 82 210 THR A C 1
ATOM 1591 O O . THR A 1 210 ? 6.727 -19.766 2.346 1 82 210 THR A O 1
ATOM 1594 N N . TYR A 1 211 ? 4.59 -20.016 1.997 1 82.62 211 TYR A N 1
ATOM 1595 C CA . TYR A 1 211 ? 4.473 -18.688 1.383 1 82.62 211 TYR A CA 1
ATOM 1596 C C . TYR A 1 211 ? 4.398 -17.609 2.443 1 82.62 211 TYR A C 1
ATOM 1598 O O . TYR A 1 211 ? 4.48 -16.406 2.127 1 82.62 211 TYR A O 1
ATOM 1606 N N . ARG A 1 212 ? 4.391 -18.031 3.682 1 82.88 212 ARG A N 1
ATOM 1607 C CA . ARG A 1 212 ? 4.066 -17.062 4.723 1 82.88 212 ARG A CA 1
ATOM 1608 C C . ARG A 1 212 ? 5.176 -17 5.77 1 82.88 212 ARG A C 1
ATOM 1610 O O . ARG A 1 212 ? 5.465 -15.922 6.305 1 82.88 212 ARG A O 1
ATOM 1617 N N . ASP A 1 213 ? 5.836 -18.109 6.012 1 89 213 ASP A N 1
ATOM 1618 C CA . ASP A 1 213 ? 6.723 -18.219 7.164 1 89 213 ASP A CA 1
ATOM 1619 C C . ASP A 1 213 ? 8.141 -17.766 6.809 1 89 213 ASP A C 1
ATOM 1621 O O . ASP A 1 213 ? 8.875 -18.5 6.137 1 89 213 ASP A O 1
ATOM 1625 N N . GLY A 1 214 ? 8.492 -16.641 7.355 1 92.06 214 GLY A N 1
ATOM 1626 C CA . GLY A 1 214 ? 9.82 -16.094 7.121 1 92.06 214 GLY A CA 1
ATOM 1627 C C . GLY A 1 214 ? 10.844 -16.562 8.133 1 92.06 214 GLY A C 1
ATOM 1628 O O . GLY A 1 214 ? 12.023 -16.219 8.031 1 92.06 214 GLY A O 1
ATOM 1629 N N . GLY A 1 215 ? 10.352 -17.297 9.078 1 90.69 215 GLY A N 1
ATOM 1630 C CA . GLY A 1 215 ? 11.266 -17.922 10.016 1 90.69 215 GLY A CA 1
ATOM 1631 C C . GLY A 1 215 ? 11.562 -17.047 11.234 1 90.69 215 GLY A C 1
ATOM 1632 O O . GLY A 1 215 ? 10.703 -16.312 11.695 1 90.69 215 GLY A O 1
ATOM 1633 N N . ASP A 1 216 ? 12.758 -17.312 11.844 1 90.44 216 ASP A N 1
ATOM 1634 C CA . ASP A 1 216 ? 13.156 -16.656 13.094 1 90.44 216 ASP A CA 1
ATOM 1635 C C . ASP A 1 216 ? 13.312 -15.156 12.906 1 90.44 216 ASP A C 1
ATOM 1637 O O . ASP A 1 216 ? 12.953 -14.609 11.859 1 90.44 216 ASP A O 1
ATOM 1641 N N . ALA A 1 217 ? 13.641 -14.438 14.031 1 91.69 217 ALA A N 1
ATOM 1642 C CA . ALA A 1 217 ? 13.867 -13 14.008 1 91.69 217 ALA A CA 1
ATOM 1643 C C . ALA A 1 217 ? 12.633 -12.258 13.508 1 91.69 217 ALA A C 1
ATOM 1645 O O . ALA A 1 217 ? 12.719 -11.453 12.578 1 91.69 217 ALA A O 1
ATOM 1646 N N . LEU A 1 218 ? 11.5 -12.711 14.094 1 93.06 218 LEU A N 1
ATOM 1647 C CA . LEU A 1 218 ? 10.211 -12.07 13.82 1 93.06 218 LEU A CA 1
ATOM 1648 C C . LEU A 1 218 ? 9.852 -12.188 12.344 1 93.06 218 LEU A C 1
ATOM 1650 O O . LEU A 1 218 ? 9.242 -11.281 11.773 1 93.06 218 LEU A O 1
ATOM 1654 N N . GLY A 1 219 ? 10.344 -13.234 11.641 1 93.44 219 GLY A N 1
ATOM 1655 C CA . GLY A 1 219 ? 9.969 -13.516 10.266 1 93.44 219 GLY A CA 1
ATOM 1656 C C . GLY A 1 219 ? 10.969 -12.984 9.258 1 93.44 219 GLY A C 1
ATOM 1657 O O . GLY A 1 219 ? 10.742 -13.062 8.047 1 93.44 219 GLY A O 1
ATOM 1658 N N . THR A 1 220 ? 12.18 -12.438 9.719 1 96.38 220 THR A N 1
ATOM 1659 C CA . THR A 1 220 ? 13.102 -11.773 8.797 1 96.38 220 THR A CA 1
ATOM 1660 C C . THR A 1 220 ? 14.258 -12.703 8.43 1 96.38 220 THR A C 1
ATOM 1662 O O . THR A 1 220 ? 15.078 -12.367 7.57 1 96.38 220 THR A O 1
ATOM 1665 N N . ALA A 1 221 ? 14.312 -13.875 8.984 1 95.94 221 ALA A N 1
ATOM 1666 C CA . ALA A 1 221 ? 15.477 -14.742 8.836 1 95.94 221 ALA A CA 1
ATOM 1667 C C . ALA A 1 221 ? 15.688 -15.133 7.379 1 95.94 221 ALA A C 1
ATOM 1669 O O . ALA A 1 221 ? 16.812 -15.117 6.879 1 95.94 221 ALA A O 1
ATOM 1670 N N . LEU A 1 222 ? 14.641 -15.539 6.75 1 96.62 222 LEU A N 1
ATOM 1671 C CA . LEU A 1 222 ? 14.75 -15.969 5.363 1 96.62 222 LEU A CA 1
ATOM 1672 C C . LEU A 1 222 ? 15.219 -14.82 4.473 1 96.62 222 LEU A C 1
ATOM 1674 O O . LEU A 1 222 ? 16.109 -15 3.633 1 96.62 222 LEU A O 1
ATOM 1678 N N . ALA A 1 223 ? 14.656 -13.648 4.621 1 98 223 ALA A N 1
ATOM 1679 C CA . ALA A 1 223 ? 15.062 -12.477 3.852 1 98 223 ALA A CA 1
ATOM 1680 C C . ALA A 1 223 ? 16.531 -12.141 4.105 1 98 223 ALA A C 1
ATOM 1682 O O . ALA A 1 223 ? 17.281 -11.82 3.172 1 98 223 ALA A O 1
ATOM 1683 N N . ALA A 1 224 ? 16.953 -12.227 5.324 1 98.19 224 ALA A N 1
ATOM 1684 C CA . ALA A 1 224 ? 18.344 -11.953 5.664 1 98.19 224 ALA A CA 1
ATOM 1685 C C . ALA A 1 224 ? 19.281 -12.938 4.973 1 98.19 224 ALA A C 1
ATOM 1687 O O . ALA A 1 224 ? 20.328 -12.547 4.441 1 98.19 224 ALA A O 1
ATOM 1688 N N . ARG A 1 225 ? 18.906 -14.188 5 1 97.56 225 ARG A N 1
ATOM 1689 C CA . ARG A 1 225 ? 19.688 -15.219 4.332 1 97.56 225 ARG A CA 1
ATOM 1690 C C . ARG A 1 225 ? 19.781 -14.953 2.834 1 97.56 225 ARG A C 1
ATOM 1692 O O . ARG A 1 225 ? 20.859 -15.086 2.242 1 97.56 225 ARG A O 1
ATOM 1699 N N . ILE A 1 226 ? 18.688 -14.578 2.213 1 98.19 226 ILE A N 1
ATOM 1700 C CA . ILE A 1 226 ? 18.641 -14.273 0.786 1 98.19 226 ILE A CA 1
ATOM 1701 C C . ILE A 1 226 ? 19.625 -13.148 0.463 1 98.19 226 ILE A C 1
ATOM 1703 O O . ILE A 1 226 ? 20.422 -13.258 -0.48 1 98.19 226 ILE A O 1
ATOM 1707 N N . VAL A 1 227 ? 19.609 -12.078 1.257 1 98.38 227 VAL A N 1
ATOM 1708 C CA . VAL A 1 227 ? 20.484 -10.93 1.022 1 98.38 227 VAL A CA 1
ATOM 1709 C C . VAL A 1 227 ? 21.938 -11.367 1.086 1 98.38 227 VAL A C 1
ATOM 1711 O O . VAL A 1 227 ? 22.719 -11.078 0.176 1 98.38 227 VAL A O 1
ATOM 1714 N N . ARG A 1 228 ? 22.281 -12.117 2.051 1 97.25 228 ARG A N 1
ATOM 1715 C CA . ARG A 1 228 ? 23.672 -12.523 2.256 1 97.25 228 ARG A CA 1
ATOM 1716 C C . ARG A 1 228 ? 24.141 -13.438 1.132 1 97.25 228 ARG A C 1
ATOM 1718 O O . ARG A 1 228 ? 25.25 -13.281 0.623 1 97.25 228 ARG A O 1
ATOM 1725 N N . GLU A 1 229 ? 23.297 -14.328 0.747 1 97.75 229 GLU A N 1
ATOM 1726 C CA . GLU A 1 229 ? 23.688 -15.305 -0.263 1 97.75 229 GLU A CA 1
ATOM 1727 C C . GLU A 1 229 ? 23.641 -14.703 -1.664 1 97.75 229 GLU A C 1
ATOM 1729 O O . GLU A 1 229 ? 24.266 -15.227 -2.592 1 97.75 229 GLU A O 1
ATOM 1734 N N . ALA A 1 230 ? 22.875 -13.633 -1.848 1 98.31 230 ALA A N 1
ATOM 1735 C CA . ALA A 1 230 ? 22.75 -13 -3.156 1 98.31 230 ALA A CA 1
ATOM 1736 C C . ALA A 1 230 ? 24.031 -12.25 -3.531 1 98.31 230 ALA A C 1
ATOM 1738 O O . ALA A 1 230 ? 24.375 -12.141 -4.715 1 98.31 230 ALA A O 1
ATOM 1739 N N . ILE A 1 231 ? 24.797 -11.758 -2.557 1 97.38 231 ILE A N 1
ATOM 1740 C CA . ILE A 1 231 ? 25.922 -10.859 -2.746 1 97.38 231 ILE A CA 1
ATOM 1741 C C . ILE A 1 231 ? 26.938 -11.5 -3.695 1 97.38 231 ILE A C 1
ATOM 1743 O O . ILE A 1 231 ? 27.266 -10.93 -4.738 1 97.38 231 ILE A O 1
ATOM 1747 N N . PRO A 1 232 ? 27.375 -12.703 -3.449 1 97.25 232 PRO A N 1
ATOM 1748 C CA . PRO A 1 232 ? 28.375 -13.297 -4.336 1 97.25 232 PRO A CA 1
ATOM 1749 C C . PRO A 1 232 ? 27.797 -13.758 -5.664 1 97.25 232 PRO A C 1
ATOM 1751 O O . PRO A 1 232 ? 28.531 -14.172 -6.562 1 97.25 232 PRO A O 1
ATOM 1754 N N . ARG A 1 233 ? 26.5 -13.688 -5.855 1 98.31 233 ARG A N 1
ATOM 1755 C CA . ARG A 1 233 ? 25.844 -14.211 -7.047 1 98.31 233 ARG A CA 1
ATOM 1756 C C . ARG A 1 233 ? 25.5 -13.094 -8.023 1 98.31 233 ARG A C 1
ATOM 1758 O O . ARG A 1 233 ? 24.938 -13.336 -9.094 1 98.31 233 ARG A O 1
ATOM 1765 N N . LEU A 1 234 ? 25.766 -11.891 -7.648 1 98.62 234 LEU A N 1
ATOM 1766 C CA . LEU A 1 234 ? 25.484 -10.734 -8.492 1 98.62 234 LEU A CA 1
ATOM 1767 C C . LEU A 1 234 ? 26.703 -10.375 -9.344 1 98.62 234 LEU A C 1
ATOM 1769 O O . LEU A 1 234 ? 27.828 -10.453 -8.875 1 98.62 234 LEU A O 1
ATOM 1773 N N . THR A 1 235 ? 26.484 -9.938 -10.57 1 98.5 235 THR A N 1
ATOM 1774 C CA . THR A 1 235 ? 27.531 -9.414 -11.438 1 98.5 235 THR A CA 1
ATOM 1775 C C . THR A 1 235 ? 27.938 -8.008 -11 1 98.5 235 THR A C 1
ATOM 1777 O O . THR A 1 235 ? 27.328 -7.426 -10.109 1 98.5 235 THR A O 1
ATOM 1780 N N . ARG A 1 236 ? 29.047 -7.531 -11.648 1 97.44 236 ARG A N 1
ATOM 1781 C CA . ARG A 1 236 ? 29.391 -6.125 -11.461 1 97.44 236 ARG A CA 1
ATOM 1782 C C . ARG A 1 236 ? 28.25 -5.219 -11.922 1 97.44 236 ARG A C 1
ATOM 1784 O O . ARG A 1 236 ? 27.703 -5.406 -13.016 1 97.44 236 ARG A O 1
ATOM 1791 N N . GLY A 1 237 ? 27.875 -4.332 -11.086 1 97.62 237 GLY A N 1
ATOM 1792 C CA . GLY A 1 237 ? 26.766 -3.453 -11.398 1 97.62 237 GLY A CA 1
ATOM 1793 C C . GLY A 1 237 ? 25.406 -4.117 -11.219 1 97.62 237 GLY A C 1
ATOM 1794 O O . GLY A 1 237 ? 24.375 -3.488 -11.422 1 97.62 237 GLY A O 1
ATOM 1795 N N . GLY A 1 238 ? 25.453 -5.43 -10.852 1 98.56 238 GLY A N 1
ATOM 1796 C CA . GLY A 1 238 ? 24.219 -6.168 -10.656 1 98.56 238 GLY A CA 1
ATOM 1797 C C . GLY A 1 238 ? 23.406 -5.668 -9.477 1 98.56 238 GLY A C 1
ATOM 1798 O O . GLY A 1 238 ? 23.938 -4.992 -8.594 1 98.56 238 GLY A O 1
ATOM 1799 N N . ARG A 1 239 ? 22.109 -5.977 -9.453 1 98.81 239 ARG A N 1
ATOM 1800 C CA . ARG A 1 239 ? 21.203 -5.438 -8.438 1 98.81 239 ARG A CA 1
ATOM 1801 C C . ARG A 1 239 ? 20.438 -6.555 -7.742 1 98.81 239 ARG A C 1
ATOM 1803 O O . ARG A 1 239 ? 19.984 -7.504 -8.391 1 98.81 239 ARG A O 1
ATOM 1810 N N . LEU A 1 240 ? 20.422 -6.469 -6.465 1 98.88 240 LEU A N 1
ATOM 1811 C CA . LEU A 1 240 ? 19.438 -7.188 -5.668 1 98.88 240 LEU A CA 1
ATOM 1812 C C . LEU A 1 240 ? 18.203 -6.324 -5.422 1 98.88 240 LEU A C 1
ATOM 1814 O O . LEU A 1 240 ? 18.328 -5.184 -4.961 1 98.88 240 LEU A O 1
ATOM 1818 N N . VAL A 1 241 ? 17.016 -6.797 -5.789 1 98.94 241 VAL A N 1
ATOM 1819 C CA . VAL A 1 241 ? 15.75 -6.117 -5.535 1 98.94 241 VAL A CA 1
ATOM 1820 C C . VAL A 1 241 ? 14.891 -6.965 -4.602 1 98.94 241 VAL A C 1
ATOM 1822 O O . VAL A 1 241 ? 14.281 -7.949 -5.031 1 98.94 241 VAL A O 1
ATOM 1825 N N . LEU A 1 242 ? 14.82 -6.551 -3.377 1 98.81 242 LEU A N 1
ATOM 1826 C CA . LEU A 1 242 ? 14.07 -7.277 -2.357 1 98.81 242 LEU A CA 1
ATOM 1827 C C . LEU A 1 242 ? 12.812 -6.512 -1.955 1 98.81 242 LEU A C 1
ATOM 1829 O O . LEU A 1 242 ? 12.898 -5.355 -1.536 1 98.81 242 LEU A O 1
ATOM 1833 N N . TYR A 1 243 ? 11.695 -7.07 -2.178 1 98.75 243 TYR A N 1
ATOM 1834 C CA . TYR A 1 243 ? 10.445 -6.633 -1.566 1 98.75 243 TYR A CA 1
ATOM 1835 C C . TYR A 1 243 ? 10.078 -7.52 -0.384 1 98.75 243 TYR A C 1
ATOM 1837 O O . TYR A 1 243 ? 10 -8.742 -0.517 1 98.75 243 TYR A O 1
ATOM 1845 N N . THR A 1 244 ? 9.789 -6.902 0.774 1 98.44 244 THR A N 1
ATOM 1846 C CA . THR A 1 244 ? 9.453 -7.715 1.938 1 98.44 244 THR A CA 1
ATOM 1847 C C . THR A 1 244 ? 8.766 -6.867 3.006 1 98.44 244 THR A C 1
ATOM 1849 O O . THR A 1 244 ? 8.703 -5.641 2.893 1 98.44 244 THR A O 1
ATOM 1852 N N . GLY A 1 245 ? 8.062 -7.508 3.9 1 97.5 245 GLY A N 1
ATOM 1853 C CA . GLY A 1 245 ? 7.605 -6.883 5.133 1 97.5 245 GLY A CA 1
ATOM 1854 C C . GLY A 1 245 ? 8.625 -6.961 6.254 1 97.5 245 GLY A C 1
ATOM 1855 O O . GLY A 1 245 ? 9.305 -7.977 6.414 1 97.5 245 GLY A O 1
ATOM 1856 N N . VAL A 1 246 ? 8.773 -5.875 7.012 1 97.94 246 VAL A N 1
ATOM 1857 C CA . VAL A 1 246 ? 9.789 -5.848 8.062 1 97.94 246 VAL A CA 1
ATOM 1858 C C . VAL A 1 246 ? 9.164 -5.391 9.375 1 97.94 246 VAL A C 1
ATOM 1860 O O . VAL A 1 246 ? 8.453 -4.383 9.414 1 97.94 246 VAL A O 1
ATOM 1863 N N . PRO A 1 247 ? 9.391 -6.188 10.398 1 97.62 247 PRO A N 1
ATOM 1864 C CA . PRO A 1 247 ? 8.992 -5.688 11.719 1 97.62 247 PRO A CA 1
ATOM 1865 C C . PRO A 1 247 ? 9.812 -4.477 12.164 1 97.62 247 PRO A C 1
ATOM 1867 O O . PRO A 1 247 ? 11.031 -4.465 12.016 1 97.62 247 PRO A O 1
ATOM 1870 N N . ILE A 1 248 ? 9.086 -3.471 12.57 1 98 248 ILE A N 1
ATOM 1871 C CA . ILE A 1 248 ? 9.711 -2.307 13.18 1 98 248 ILE A CA 1
ATOM 1872 C C . ILE A 1 248 ? 9.578 -2.385 14.703 1 98 248 ILE A C 1
ATOM 1874 O O . ILE A 1 248 ? 8.469 -2.525 15.227 1 98 248 ILE A O 1
ATOM 1878 N N . VAL A 1 249 ? 10.664 -2.404 15.383 1 97 249 VAL A N 1
ATOM 1879 C CA . VAL A 1 249 ? 10.719 -2.469 16.844 1 97 249 VAL A CA 1
ATOM 1880 C C . VAL A 1 249 ? 11.414 -1.224 17.391 1 97 249 VAL A C 1
ATOM 1882 O O . VAL A 1 249 ? 12.586 -0.979 17.078 1 97 249 VAL A O 1
ATOM 1885 N N . ASP A 1 250 ? 10.672 -0.413 18.125 1 94.12 250 ASP A N 1
ATOM 1886 C CA . ASP A 1 250 ? 11.203 0.827 18.688 1 94.12 250 ASP A CA 1
ATOM 1887 C C . ASP A 1 250 ? 11.789 1.714 17.594 1 94.12 250 ASP A C 1
ATOM 1889 O O . ASP A 1 250 ? 12.898 2.24 17.734 1 94.12 250 ASP A O 1
ATOM 1893 N N . GLY A 1 251 ? 11.164 1.754 16.5 1 94.31 251 GLY A N 1
ATOM 1894 C CA . GLY A 1 251 ? 11.547 2.627 15.406 1 94.31 251 GLY A CA 1
ATOM 1895 C C . GLY A 1 251 ? 12.664 2.057 14.555 1 94.31 251 GLY A C 1
ATOM 1896 O O . GLY A 1 251 ? 13.117 2.701 13.602 1 94.31 251 GLY A O 1
ATOM 1897 N N . ARG A 1 252 ? 13.047 0.857 14.867 1 95.69 252 ARG A N 1
ATOM 1898 C CA . ARG A 1 252 ? 14.188 0.276 14.164 1 95.69 252 ARG A CA 1
ATOM 1899 C C . ARG A 1 252 ? 13.742 -0.818 13.203 1 95.69 252 ARG A C 1
ATOM 1901 O O . ARG A 1 252 ? 12.852 -1.605 13.523 1 95.69 252 ARG A O 1
ATOM 1908 N N . ASP A 1 253 ? 14.359 -0.828 12.07 1 97.19 253 ASP A N 1
ATOM 1909 C CA . ASP A 1 253 ? 14.125 -1.822 11.031 1 97.19 253 ASP A CA 1
ATOM 1910 C C . ASP A 1 253 ? 14.953 -3.082 11.273 1 97.19 253 ASP A C 1
ATOM 1912 O O . ASP A 1 253 ? 16.141 -3.113 10.977 1 97.19 253 ASP A O 1
ATOM 1916 N N . VAL A 1 254 ? 14.289 -4.117 11.695 1 97.56 254 VAL A N 1
ATOM 1917 C CA . VAL A 1 254 ? 14.984 -5.309 12.172 1 97.56 254 VAL A CA 1
ATOM 1918 C C . VAL A 1 254 ? 15.797 -5.93 11.031 1 97.56 254 VAL A C 1
ATOM 1920 O O . VAL A 1 254 ? 16.953 -6.312 11.219 1 97.56 254 VAL A O 1
ATOM 1923 N N . LEU A 1 255 ? 15.258 -6 9.859 1 98.19 255 LEU A N 1
ATOM 1924 C CA . LEU A 1 255 ? 15.945 -6.629 8.734 1 98.19 255 LEU A CA 1
ATOM 1925 C C . LEU A 1 255 ? 17.125 -5.777 8.266 1 98.19 255 LEU A C 1
ATOM 1927 O O . LEU A 1 255 ? 18.234 -6.273 8.148 1 98.19 255 LEU A O 1
ATOM 1931 N N . CYS A 1 256 ? 16.844 -4.477 8 1 97.88 256 CYS A N 1
ATOM 1932 C CA . CYS A 1 256 ? 17.891 -3.611 7.469 1 97.88 256 CYS A CA 1
ATOM 1933 C C . CYS A 1 256 ? 19.047 -3.49 8.445 1 97.88 256 CYS A C 1
ATOM 1935 O O . CYS A 1 256 ? 20.219 -3.445 8.039 1 97.88 256 CYS A O 1
ATOM 1937 N N . ASP A 1 257 ? 18.75 -3.453 9.727 1 97.62 257 ASP A N 1
ATOM 1938 C CA . ASP A 1 257 ? 19.797 -3.434 10.727 1 97.62 257 ASP A CA 1
ATOM 1939 C C . ASP A 1 257 ? 20.703 -4.66 10.602 1 97.62 257 ASP A C 1
ATOM 1941 O O . ASP A 1 257 ? 21.906 -4.59 10.875 1 97.62 257 ASP A O 1
ATOM 1945 N N . ALA A 1 258 ? 20.109 -5.73 10.195 1 97.5 258 ALA A N 1
ATOM 1946 C CA . ALA A 1 258 ? 20.828 -6.996 10.133 1 97.5 258 ALA A CA 1
ATOM 1947 C C . ALA A 1 258 ? 21.625 -7.109 8.836 1 97.5 258 ALA A C 1
ATOM 1949 O O . ALA A 1 258 ? 22.703 -7.727 8.812 1 97.5 258 ALA A O 1
ATOM 1950 N N . VAL A 1 259 ? 21.156 -6.496 7.754 1 98.31 259 VAL A N 1
ATOM 1951 C CA . VAL A 1 259 ? 21.734 -6.922 6.48 1 98.31 259 VAL A CA 1
ATOM 1952 C C . VAL A 1 259 ? 22.469 -5.75 5.828 1 98.31 259 VAL A C 1
ATOM 1954 O O . VAL A 1 259 ? 23.344 -5.953 4.984 1 98.31 259 VAL A O 1
ATOM 1957 N N . VAL A 1 260 ? 22.172 -4.52 6.109 1 98.31 260 VAL A N 1
ATOM 1958 C CA . VAL A 1 260 ? 22.703 -3.361 5.406 1 98.31 260 VAL A CA 1
ATOM 1959 C C . VAL A 1 260 ? 24.203 -3.262 5.645 1 98.31 260 VAL A C 1
ATOM 1961 O O . VAL A 1 260 ? 24.969 -2.971 4.723 1 98.31 260 VAL A O 1
ATOM 1964 N N . PRO A 1 261 ? 24.688 -3.514 6.898 1 97.88 261 PRO A N 1
ATOM 1965 C CA . PRO A 1 261 ? 26.125 -3.475 7.113 1 97.88 261 PRO A CA 1
ATOM 1966 C C . PRO A 1 261 ? 26.891 -4.438 6.203 1 97.88 261 PRO A C 1
ATOM 1968 O O . PRO A 1 261 ? 27.938 -4.078 5.652 1 97.88 261 PRO A O 1
ATOM 1971 N N . ALA A 1 262 ? 26.375 -5.652 6.008 1 97.69 262 ALA A N 1
ATOM 1972 C CA . ALA A 1 262 ? 27.016 -6.637 5.141 1 97.69 262 ALA A CA 1
ATOM 1973 C C . ALA A 1 262 ? 27.016 -6.176 3.686 1 97.69 262 ALA A C 1
ATOM 1975 O O . ALA A 1 262 ? 28 -6.371 2.963 1 97.69 262 ALA A O 1
ATOM 1976 N N . LEU A 1 263 ? 25.953 -5.574 3.232 1 98.5 263 LEU A N 1
ATOM 1977 C CA . LEU A 1 263 ? 25.844 -5.051 1.875 1 98.5 263 LEU A CA 1
ATOM 1978 C C . LEU A 1 263 ? 26.859 -3.936 1.645 1 98.5 263 LEU A C 1
ATOM 1980 O O . LEU A 1 263 ? 27.562 -3.924 0.626 1 98.5 263 LEU A O 1
ATOM 1984 N N . ARG A 1 264 ? 26.922 -3.074 2.594 1 98 264 ARG A N 1
ATOM 1985 C CA . ARG A 1 264 ? 27.859 -1.956 2.479 1 98 264 ARG A CA 1
ATOM 1986 C C . ARG A 1 264 ? 29.297 -2.441 2.523 1 98 264 ARG A C 1
ATOM 1988 O O . ARG A 1 264 ? 30.156 -1.926 1.802 1 98 264 ARG A O 1
ATOM 1995 N N . ALA A 1 265 ? 29.547 -3.396 3.369 1 97.81 265 ALA A N 1
ATOM 1996 C CA . ALA A 1 265 ? 30.875 -3.984 3.443 1 97.81 265 ALA A CA 1
ATOM 1997 C C . ALA A 1 265 ? 31.281 -4.598 2.107 1 97.81 265 ALA A C 1
ATOM 1999 O O . ALA A 1 265 ? 32.469 -4.598 1.748 1 97.81 265 ALA A O 1
ATOM 2000 N N . ALA A 1 266 ? 30.344 -5.07 1.377 1 97.81 266 ALA A N 1
ATOM 2001 C CA . ALA A 1 266 ? 30.594 -5.66 0.065 1 97.81 266 ALA A CA 1
ATOM 2002 C C . ALA A 1 266 ? 30.719 -4.582 -1.007 1 97.81 266 ALA A C 1
ATOM 2004 O O . ALA A 1 266 ? 30.938 -4.887 -2.184 1 97.81 266 ALA A O 1
ATOM 2005 N N . GLY A 1 267 ? 30.547 -3.307 -0.651 1 98 267 GLY A N 1
ATOM 2006 C CA . GLY A 1 267 ? 30.703 -2.186 -1.566 1 98 267 GLY A CA 1
ATOM 2007 C C . GLY A 1 267 ? 29.406 -1.797 -2.248 1 98 267 GLY A C 1
ATOM 2008 O O . GLY A 1 267 ? 29.391 -0.962 -3.154 1 98 267 GLY A O 1
ATOM 2009 N N . ALA A 1 268 ? 28.297 -2.379 -1.836 1 98.56 268 ALA A N 1
ATOM 2010 C CA . ALA A 1 268 ? 27.031 -2.125 -2.508 1 98.56 268 ALA A CA 1
ATOM 2011 C C . ALA A 1 268 ? 26.469 -0.749 -2.139 1 98.56 268 ALA A C 1
ATOM 2013 O O . ALA A 1 268 ? 26.594 -0.312 -0.992 1 98.56 268 ALA A O 1
ATOM 2014 N N . HIS A 1 269 ? 25.922 -0.055 -3.141 1 98.44 269 HIS A N 1
ATOM 2015 C CA . HIS A 1 269 ? 25.031 1.07 -2.869 1 98.44 269 HIS A CA 1
ATOM 2016 C C . HIS A 1 269 ? 23.641 0.591 -2.486 1 98.44 269 HIS A C 1
ATOM 2018 O O . HIS A 1 269 ? 23 -0.141 -3.246 1 98.44 269 HIS A O 1
ATOM 2024 N N . VAL A 1 270 ? 23.219 0.997 -1.323 1 98.62 270 VAL A N 1
ATOM 2025 C CA . VAL A 1 270 ? 21.969 0.457 -0.792 1 98.62 270 VAL A CA 1
ATOM 2026 C C . VAL A 1 270 ? 20.906 1.551 -0.766 1 98.62 270 VAL A C 1
ATOM 2028 O O . VAL A 1 270 ? 21.156 2.652 -0.269 1 98.62 270 VAL A O 1
ATOM 2031 N N . GLU A 1 271 ? 19.766 1.273 -1.344 1 97.88 271 GLU A N 1
ATOM 2032 C CA . GLU A 1 271 ? 18.562 2.111 -1.278 1 97.88 271 GLU A CA 1
ATOM 2033 C C . GLU A 1 271 ? 17.406 1.381 -0.596 1 97.88 271 GLU A C 1
ATOM 2035 O O . GLU A 1 271 ? 17.125 0.229 -0.926 1 97.88 271 GLU A O 1
ATOM 2040 N N . ARG A 1 272 ? 16.875 1.94 0.365 1 97.38 272 ARG A N 1
ATOM 2041 C CA . ARG A 1 272 ? 15.695 1.433 1.062 1 97.38 272 ARG A CA 1
ATOM 2042 C C . ARG A 1 272 ? 14.5 2.367 0.881 1 97.38 272 ARG A C 1
ATOM 2044 O O . ARG A 1 272 ? 14.609 3.568 1.132 1 97.38 272 ARG A O 1
ATOM 2051 N N . ASP A 1 273 ? 13.422 1.815 0.429 1 95.94 273 ASP A N 1
ATOM 2052 C CA . ASP A 1 273 ? 12.18 2.566 0.243 1 95.94 273 ASP A CA 1
ATOM 2053 C C . ASP A 1 273 ? 11.031 1.933 1.021 1 95.94 273 ASP A C 1
ATOM 2055 O O . ASP A 1 273 ? 10.812 0.723 0.934 1 95.94 273 ASP A O 1
ATOM 2059 N N . GLU A 1 274 ? 10.367 2.707 1.825 1 96.31 274 GLU A N 1
ATOM 2060 C CA . GLU A 1 274 ? 9.172 2.219 2.506 1 96.31 274 GLU A CA 1
ATOM 2061 C C . GLU A 1 274 ? 7.938 2.377 1.626 1 96.31 274 GLU A C 1
ATOM 2063 O O . GLU A 1 274 ? 7.473 3.494 1.394 1 96.31 274 GLU A O 1
ATOM 2068 N N . ILE A 1 275 ? 7.398 1.266 1.183 1 96 275 ILE A N 1
ATOM 2069 C CA . ILE A 1 275 ? 6.281 1.216 0.246 1 96 275 ILE A CA 1
ATOM 2070 C C . ILE A 1 275 ? 4.973 1.446 0.993 1 96 275 ILE A C 1
ATOM 2072 O O . ILE A 1 275 ? 4.078 2.135 0.495 1 96 275 ILE A O 1
ATOM 2076 N N . ASP A 1 276 ? 4.844 0.872 2.121 1 95.38 276 ASP A N 1
ATOM 2077 C CA . ASP A 1 276 ? 3.689 0.999 3.006 1 95.38 276 ASP A CA 1
ATOM 2078 C C . ASP A 1 276 ? 4.113 0.924 4.473 1 95.38 276 ASP A C 1
ATOM 2080 O O . ASP A 1 276 ? 4.801 -0.014 4.879 1 95.38 276 ASP A O 1
ATOM 2084 N N . PRO A 1 277 ? 3.688 1.896 5.234 1 95.12 277 PRO A N 1
ATOM 2085 C CA . PRO A 1 277 ? 4.16 1.921 6.617 1 95.12 277 PRO A CA 1
ATOM 2086 C C . PRO A 1 277 ? 3.541 0.819 7.473 1 95.12 277 PRO A C 1
ATOM 2088 O O . PRO A 1 277 ? 4.051 0.508 8.555 1 95.12 277 PRO A O 1
ATOM 2091 N N . ASP A 1 278 ? 2.48 0.372 6.961 1 92.88 278 ASP A N 1
ATOM 2092 C CA . ASP A 1 278 ? 1.726 -0.547 7.805 1 92.88 278 ASP A CA 1
ATOM 2093 C C . ASP A 1 278 ? 0.972 -1.575 6.965 1 92.88 278 ASP A C 1
ATOM 2095 O O . ASP A 1 278 ? 0.049 -1.224 6.227 1 92.88 278 ASP A O 1
ATOM 2099 N N . VAL A 1 279 ? 1.413 -2.869 7.078 1 93.62 279 VAL A N 1
ATOM 2100 C CA . VAL A 1 279 ? 0.681 -3.955 6.438 1 93.62 279 VAL A CA 1
ATOM 2101 C C . VAL A 1 279 ? 0.444 -5.082 7.441 1 93.62 279 VAL A C 1
ATOM 2103 O O . VAL A 1 279 ? 1.165 -5.199 8.438 1 93.62 279 VAL A O 1
ATOM 2106 N N . PHE A 1 280 ? -0.57 -5.895 7.27 1 91.94 280 PHE A N 1
ATOM 2107 C CA . PHE A 1 280 ? -0.888 -7.07 8.07 1 91.94 280 PHE A CA 1
ATOM 2108 C C . PHE A 1 280 ? -0.98 -6.711 9.547 1 91.94 280 PHE A C 1
ATOM 2110 O O . PHE A 1 280 ? -0.386 -7.383 10.398 1 91.94 280 PHE A O 1
ATOM 2117 N N . GLY A 1 281 ? -1.676 -5.582 9.836 1 91.44 281 GLY A N 1
ATOM 2118 C CA . GLY A 1 281 ? -1.796 -5.102 11.203 1 91.44 281 GLY A CA 1
ATOM 2119 C C . GLY A 1 281 ? -2.383 -6.133 12.148 1 91.44 281 GLY A C 1
ATOM 2120 O O . GLY A 1 281 ? -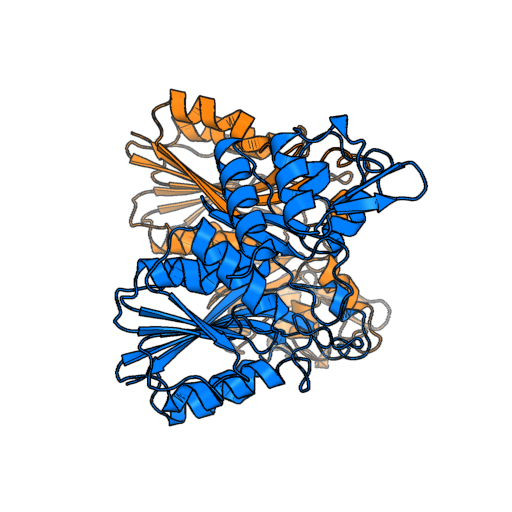2.078 -6.133 13.344 1 91.44 281 GLY A O 1
ATOM 2121 N N . GLU A 1 282 ? -3.152 -7.07 11.617 1 90.31 282 GLU A N 1
ATOM 2122 C CA . GLU A 1 282 ? -3.793 -8.086 12.453 1 90.31 282 GLU A CA 1
ATOM 2123 C C . GLU A 1 282 ? -2.76 -9.023 13.07 1 90.31 282 GLU A C 1
ATOM 2125 O O . GLU A 1 282 ? -2.996 -9.594 14.141 1 90.31 282 GLU A O 1
ATOM 2130 N N . GLU A 1 283 ? -1.67 -9.203 12.461 1 92.19 283 GLU A N 1
ATOM 2131 C CA . GLU A 1 283 ? -0.614 -10.078 12.969 1 92.19 283 GLU A CA 1
ATOM 2132 C C . GLU A 1 283 ? -0.057 -9.562 14.289 1 92.19 283 GLU A C 1
ATOM 2134 O O . GLU A 1 283 ? 0.487 -10.336 15.086 1 92.19 283 GLU A O 1
ATOM 2139 N N . LEU A 1 284 ? -0.204 -8.25 14.57 1 94.81 284 LEU A N 1
ATOM 2140 C CA . LEU A 1 284 ? 0.358 -7.617 15.758 1 94.81 284 LEU A CA 1
ATOM 2141 C C . LEU A 1 284 ? -0.361 -8.094 17.016 1 94.81 284 LEU A C 1
ATOM 2143 O O . LEU A 1 284 ? 0.116 -7.871 18.125 1 94.81 284 LEU A O 1
ATOM 2147 N N . GLU A 1 285 ? -1.5 -8.742 16.828 1 93.62 285 GLU A N 1
ATOM 2148 C CA . GLU A 1 285 ? -2.25 -9.266 17.969 1 93.62 285 GLU A CA 1
ATOM 2149 C C . GLU A 1 285 ? -1.636 -10.562 18.484 1 93.62 285 GLU A C 1
ATOM 2151 O O . GLU A 1 285 ? -1.966 -11.016 19.594 1 93.62 285 GLU A O 1
ATOM 2156 N N . ARG A 1 286 ? -0.769 -11.203 17.719 1 93.44 286 ARG A N 1
ATOM 2157 C CA . ARG A 1 286 ? -0.121 -12.445 18.109 1 93.44 286 ARG A CA 1
ATOM 2158 C C . ARG A 1 286 ? 1.002 -12.188 19.109 1 93.44 286 ARG A C 1
ATOM 2160 O O . ARG A 1 286 ? 1.731 -11.203 18.984 1 93.44 286 ARG A O 1
ATOM 2167 N N . ASP A 1 287 ? 1.263 -13.133 19.984 1 93.12 287 ASP A N 1
ATOM 2168 C CA . ASP A 1 287 ? 2.244 -12.992 21.047 1 93.12 287 ASP A CA 1
ATOM 2169 C C . ASP A 1 287 ? 3.648 -12.797 20.484 1 93.12 287 ASP A C 1
ATOM 2171 O O . ASP A 1 287 ? 4.438 -12.023 21.047 1 93.12 287 ASP A O 1
ATOM 2175 N N . VAL A 1 288 ? 3.914 -13.422 19.375 1 93.44 288 VAL A N 1
ATOM 2176 C CA . VAL A 1 288 ? 5.262 -13.406 18.812 1 93.44 288 VAL A CA 1
ATOM 2177 C C . VAL A 1 288 ? 5.609 -11.984 18.375 1 93.44 288 VAL A C 1
ATOM 2179 O O . VAL A 1 288 ? 6.785 -11.633 18.266 1 93.44 288 VAL A O 1
ATOM 2182 N N . TYR A 1 289 ? 4.598 -11.109 18.188 1 94.75 289 TYR A N 1
ATOM 2183 C CA . TYR A 1 289 ? 4.82 -9.758 17.688 1 94.75 289 TYR A CA 1
ATOM 2184 C C . TYR A 1 289 ? 4.578 -8.719 18.781 1 94.75 289 TYR A C 1
ATOM 2186 O O . TYR A 1 289 ? 4.332 -7.551 18.484 1 94.75 289 TYR A O 1
ATOM 2194 N N . GLU A 1 290 ? 4.688 -9.094 19.984 1 94.31 290 GLU A N 1
ATOM 2195 C CA . GLU A 1 290 ? 4.387 -8.219 21.109 1 94.31 290 GLU A CA 1
ATOM 2196 C C . GLU A 1 290 ? 5.293 -6.988 21.109 1 94.31 290 GLU A C 1
ATOM 2198 O O . GLU A 1 290 ? 4.883 -5.906 21.531 1 94.31 290 GLU A O 1
ATOM 2203 N N . SER A 1 291 ? 6.484 -7.109 20.656 1 94.94 291 SER A N 1
ATOM 2204 C CA . SER A 1 291 ? 7.438 -6.004 20.672 1 94.94 291 SER A CA 1
ATOM 2205 C C . SER A 1 291 ? 7.383 -5.203 19.375 1 94.94 291 SER A C 1
ATOM 2207 O O . SER A 1 291 ? 8.062 -4.18 19.25 1 94.94 291 SER A O 1
ATOM 2209 N N . VAL A 1 292 ? 6.605 -5.668 18.391 1 97.19 292 VAL A N 1
ATOM 2210 C CA . VAL A 1 292 ? 6.586 -5.074 17.062 1 97.19 292 VAL A CA 1
ATOM 2211 C C . VAL A 1 292 ? 5.559 -3.947 17.016 1 97.19 292 VAL A C 1
ATOM 2213 O O . VAL A 1 292 ? 4.391 -4.145 17.359 1 97.19 292 VAL A O 1
ATOM 2216 N N . GLU A 1 293 ? 5.941 -2.797 16.594 1 97 293 GLU A N 1
ATOM 2217 C CA . GLU A 1 293 ? 5.035 -1.652 16.562 1 97 293 GLU A CA 1
ATOM 2218 C C . GLU A 1 293 ? 4.23 -1.631 15.258 1 97 293 GLU A C 1
ATOM 2220 O O . GLU A 1 293 ? 3.098 -1.147 15.234 1 97 293 GLU A O 1
ATOM 2225 N N . ARG A 1 294 ? 4.906 -2.053 14.188 1 97.19 294 ARG A N 1
ATOM 2226 C CA . ARG A 1 294 ? 4.285 -2.127 12.867 1 97.19 294 ARG A CA 1
ATOM 2227 C C . ARG A 1 294 ? 5.09 -3.029 11.938 1 97.19 294 ARG A C 1
ATOM 2229 O O . ARG A 1 294 ? 6.254 -3.33 12.211 1 97.19 294 ARG A O 1
ATOM 2236 N N . ILE A 1 295 ? 4.508 -3.535 10.977 1 97.56 295 ILE A N 1
ATOM 2237 C CA . ILE A 1 295 ? 5.164 -4.223 9.867 1 97.56 295 ILE A CA 1
ATOM 2238 C C . ILE A 1 295 ? 5.152 -3.33 8.633 1 97.56 295 ILE A C 1
ATOM 2240 O O . ILE A 1 295 ? 4.082 -2.992 8.109 1 97.56 295 ILE A O 1
ATOM 2244 N N . ALA A 1 296 ? 6.289 -2.893 8.219 1 97.81 296 ALA A N 1
ATOM 2245 C CA . ALA A 1 296 ? 6.422 -2.029 7.051 1 97.81 296 ALA A CA 1
ATOM 2246 C C . ALA A 1 296 ? 6.738 -2.844 5.797 1 97.81 296 ALA A C 1
ATOM 2248 O O . ALA A 1 296 ? 7.539 -3.779 5.844 1 97.81 296 ALA A O 1
ATOM 2249 N N . ALA A 1 297 ? 6.023 -2.627 4.711 1 97.81 297 ALA A N 1
ATOM 2250 C CA . ALA A 1 297 ? 6.438 -3.164 3.416 1 97.81 297 ALA A CA 1
ATOM 2251 C C . ALA A 1 297 ? 7.543 -2.316 2.799 1 97.81 297 ALA A C 1
ATOM 2253 O O . ALA A 1 297 ? 7.383 -1.108 2.617 1 97.81 297 ALA A O 1
ATOM 2254 N N . ILE A 1 298 ? 8.664 -2.887 2.467 1 98.25 298 ILE A N 1
ATOM 2255 C CA . ILE A 1 298 ? 9.789 -2.088 1.994 1 98.25 298 ILE A CA 1
ATOM 2256 C C . ILE A 1 298 ? 10.359 -2.705 0.721 1 98.25 298 ILE A C 1
ATOM 2258 O O . ILE A 1 298 ? 10.141 -3.887 0.442 1 98.25 298 ILE A O 1
ATOM 2262 N N . ALA A 1 299 ? 10.977 -1.91 -0.067 1 98.5 299 ALA A N 1
ATOM 2263 C CA . ALA A 1 299 ? 11.914 -2.316 -1.115 1 98.5 299 ALA A CA 1
ATOM 2264 C C . ALA A 1 299 ? 13.359 -2.061 -0.692 1 98.5 299 ALA A C 1
ATOM 2266 O O . ALA A 1 299 ? 13.688 -0.972 -0.215 1 98.5 299 ALA A O 1
ATOM 2267 N N . LEU A 1 300 ? 14.172 -2.98 -0.693 1 98.69 300 LEU A N 1
ATOM 2268 C CA . LEU A 1 300 ? 15.617 -2.859 -0.524 1 98.69 300 LEU A CA 1
ATOM 2269 C C . LEU A 1 300 ? 16.344 -3.174 -1.826 1 98.69 300 LEU A C 1
ATOM 2271 O O . LEU A 1 300 ? 16.25 -4.293 -2.336 1 98.69 300 LEU A O 1
ATOM 2275 N N . ILE A 1 301 ? 16.984 -2.189 -2.379 1 98.81 301 ILE A N 1
ATOM 2276 C CA . ILE A 1 301 ? 17.734 -2.365 -3.621 1 98.81 301 ILE A CA 1
ATOM 2277 C C . ILE A 1 301 ? 19.219 -2.174 -3.359 1 98.81 301 ILE A C 1
ATOM 2279 O O . ILE A 1 301 ? 19.641 -1.126 -2.861 1 98.81 301 ILE A O 1
ATOM 2283 N N . ALA A 1 302 ? 19.969 -3.129 -3.592 1 98.75 302 ALA A N 1
ATOM 2284 C CA . ALA A 1 302 ? 21.422 -3.08 -3.463 1 98.75 302 ALA A CA 1
ATOM 2285 C C . ALA A 1 302 ? 22.094 -3.219 -4.824 1 98.75 302 ALA A C 1
ATOM 2287 O O . ALA A 1 302 ? 21.844 -4.172 -5.559 1 98.75 302 ALA A O 1
ATOM 2288 N N . THR A 1 303 ? 22.891 -2.295 -5.168 1 98.69 303 THR A N 1
ATOM 2289 C CA . THR A 1 303 ? 23.641 -2.316 -6.418 1 98.69 303 THR A CA 1
ATOM 2290 C C . THR A 1 303 ? 25.125 -2.562 -6.148 1 98.69 303 THR A C 1
ATOM 2292 O O . THR A 1 303 ? 25.781 -1.783 -5.445 1 98.69 303 THR A O 1
ATOM 2295 N N . MET A 1 304 ? 25.594 -3.58 -6.766 1 98 304 MET A N 1
ATOM 2296 C CA . MET A 1 304 ? 27 -3.928 -6.582 1 98 304 MET A CA 1
ATOM 2297 C C . MET A 1 304 ? 27.906 -2.959 -7.332 1 98 304 MET A C 1
ATOM 2299 O O . MET A 1 304 ? 27.5 -2.357 -8.32 1 98 304 MET A O 1
ATOM 2303 N N . PRO A 1 305 ? 29.172 -2.781 -6.836 1 96.12 305 PRO A N 1
ATOM 2304 C CA . PRO A 1 305 ? 30.094 -1.853 -7.492 1 96.12 305 PRO A CA 1
ATOM 2305 C C . PRO A 1 305 ? 30.531 -2.33 -8.875 1 96.12 305 PRO A C 1
ATOM 2307 O O . PRO A 1 305 ? 30.531 -3.533 -9.148 1 96.12 305 PRO A O 1
ATOM 2310 N N . MET B 1 1 ? 0.418 33.938 11.43 1 91.5 1 MET B N 1
ATOM 2311 C CA . MET B 1 1 ? 0.417 32.875 12.422 1 91.5 1 MET B CA 1
ATOM 2312 C C . MET B 1 1 ? 0.216 33.438 13.82 1 91.5 1 MET B C 1
ATOM 2314 O O . MET B 1 1 ? 0.736 34.5 14.148 1 91.5 1 MET B O 1
ATOM 2318 N N . ASP B 1 2 ? -0.616 32.688 14.562 1 95.38 2 ASP B N 1
ATOM 2319 C CA . ASP B 1 2 ? -0.799 33.125 15.953 1 95.38 2 ASP B CA 1
ATOM 2320 C C . ASP B 1 2 ? 0.276 32.5 16.859 1 95.38 2 ASP B C 1
ATOM 2322 O O . ASP B 1 2 ? 1.177 31.812 16.375 1 95.38 2 ASP B O 1
ATOM 2326 N N . ALA B 1 3 ? 0.254 32.844 18.094 1 97 3 ALA B N 1
ATOM 2327 C CA . ALA B 1 3 ? 1.279 32.438 19.047 1 97 3 ALA B CA 1
ATOM 2328 C C . ALA B 1 3 ? 1.319 30.922 19.203 1 97 3 ALA B C 1
ATOM 2330 O O . ALA B 1 3 ? 2.393 30.328 19.359 1 97 3 ALA B O 1
ATOM 2331 N N . ARG B 1 4 ? 0.169 30.328 19.188 1 97.62 4 ARG B N 1
ATOM 2332 C CA . ARG B 1 4 ? 0.09 28.875 19.297 1 97.62 4 ARG B CA 1
ATOM 2333 C C . ARG B 1 4 ? 0.775 28.203 18.109 1 97.62 4 ARG B C 1
ATOM 2335 O O . ARG B 1 4 ? 1.56 27.266 18.297 1 97.62 4 ARG B O 1
ATOM 2342 N N . GLU B 1 5 ? 0.519 28.688 16.922 1 98.44 5 GLU B N 1
ATOM 2343 C CA . GLU B 1 5 ? 1.131 28.125 15.719 1 98.44 5 GLU B CA 1
ATOM 2344 C C . GLU B 1 5 ? 2.645 28.312 15.734 1 98.44 5 GLU B C 1
ATOM 2346 O O . GLU B 1 5 ? 3.391 27.406 15.352 1 98.44 5 GLU B O 1
ATOM 2351 N N . GLU B 1 6 ? 3.051 29.469 16.203 1 98.5 6 GLU B N 1
ATOM 2352 C CA . GLU B 1 6 ? 4.484 29.734 16.297 1 98.5 6 GLU B CA 1
ATOM 2353 C C . GLU B 1 6 ? 5.164 28.75 17.25 1 98.5 6 GLU B C 1
ATOM 2355 O O . GLU B 1 6 ? 6.27 28.266 16.969 1 98.5 6 GLU B O 1
ATOM 2360 N N . ALA B 1 7 ? 4.496 28.484 18.328 1 98.69 7 ALA B N 1
ATOM 2361 C CA . ALA B 1 7 ? 5.027 27.531 19.297 1 98.69 7 ALA B CA 1
ATOM 2362 C C . ALA B 1 7 ? 5.105 26.125 18.703 1 98.69 7 ALA B C 1
ATOM 2364 O O . ALA B 1 7 ? 6.051 25.391 18.969 1 98.69 7 ALA B O 1
ATOM 2365 N N . LEU B 1 8 ? 4.141 25.766 17.922 1 98.81 8 LEU B N 1
ATOM 2366 C CA . LEU B 1 8 ? 4.152 24.453 17.281 1 98.81 8 LEU B CA 1
ATOM 2367 C C . LEU B 1 8 ? 5.27 24.375 16.25 1 98.81 8 LEU B C 1
ATOM 2369 O O . LEU B 1 8 ? 5.879 23.328 16.062 1 98.81 8 LEU B O 1
ATOM 2373 N N . VAL B 1 9 ? 5.535 25.5 15.531 1 98.81 9 VAL B N 1
ATOM 2374 C CA . VAL B 1 9 ? 6.656 25.547 14.602 1 98.81 9 VAL B CA 1
ATOM 2375 C C . VAL B 1 9 ? 7.965 25.297 15.359 1 98.81 9 VAL B C 1
ATOM 2377 O O . VAL B 1 9 ? 8.805 24.516 14.914 1 98.81 9 VAL B O 1
ATOM 2380 N N . ALA B 1 10 ? 8.086 25.953 16.484 1 98.69 10 ALA B N 1
ATOM 2381 C CA . ALA B 1 10 ? 9.273 25.781 17.312 1 98.69 10 ALA B CA 1
ATOM 2382 C C . ALA B 1 10 ? 9.398 24.328 17.797 1 98.69 10 ALA B C 1
ATOM 2384 O O . ALA B 1 10 ? 10.5 23.781 17.844 1 98.69 10 ALA B O 1
ATOM 2385 N N . LEU B 1 11 ? 8.266 23.75 18.188 1 98.69 11 LEU B N 1
ATOM 2386 C CA . LEU B 1 11 ? 8.234 22.344 18.562 1 98.69 11 LEU B CA 1
ATOM 2387 C C . LEU B 1 11 ? 8.781 21.469 17.453 1 98.69 11 LEU B C 1
ATOM 2389 O O . LEU B 1 11 ? 9.641 20.609 17.688 1 98.69 11 LEU B O 1
ATOM 2393 N N . GLY B 1 12 ? 8.273 21.656 16.219 1 98.5 12 GLY B N 1
ATOM 2394 C CA . GLY B 1 12 ? 8.734 20.891 15.086 1 98.5 12 GLY B CA 1
ATOM 2395 C C . GLY B 1 12 ? 10.234 21 14.852 1 98.5 12 GLY B C 1
ATOM 2396 O O . GLY B 1 12 ? 10.906 20 14.609 1 98.5 12 GLY B O 1
ATOM 2397 N N . GLY B 1 13 ? 10.688 22.234 14.914 1 97.81 13 GLY B N 1
ATOM 2398 C CA . GLY B 1 13 ? 12.117 22.453 14.773 1 97.81 13 GLY B CA 1
ATOM 2399 C C . GLY B 1 13 ? 12.938 21.734 15.82 1 97.81 13 GLY B C 1
ATOM 2400 O O . GLY B 1 13 ? 13.961 21.125 15.5 1 97.81 13 GLY B O 1
ATOM 2401 N N . ALA B 1 14 ? 12.516 21.781 17.062 1 98.19 14 ALA B N 1
ATOM 2402 C CA . ALA B 1 14 ? 13.219 21.141 18.172 1 98.19 14 ALA B CA 1
ATOM 2403 C C . ALA B 1 14 ? 13.242 19.625 18 1 98.19 14 ALA B C 1
ATOM 2405 O O . ALA B 1 14 ? 14.258 18.969 18.25 1 98.19 14 ALA B O 1
ATOM 2406 N N . LEU B 1 15 ? 12.133 19.109 17.594 1 98.25 15 LEU B N 1
ATOM 2407 C CA . LEU B 1 15 ? 12.031 17.656 17.375 1 98.25 15 LEU B CA 1
ATOM 2408 C C . LEU B 1 15 ? 12.938 17.219 16.234 1 98.25 15 LEU B C 1
ATOM 2410 O O . LEU B 1 15 ? 13.602 16.188 16.328 1 98.25 15 LEU B O 1
ATOM 2414 N N . ARG B 1 16 ? 12.93 17.984 15.156 1 96.81 16 ARG B N 1
ATOM 2415 C CA . ARG B 1 16 ? 13.828 17.703 14.047 1 96.81 16 ARG B CA 1
ATOM 2416 C C . ARG B 1 16 ? 15.281 17.688 14.508 1 96.81 16 ARG B C 1
ATOM 2418 O O . ARG B 1 16 ? 16.047 16.781 14.156 1 96.81 16 ARG B O 1
ATOM 2425 N N . ALA B 1 17 ? 15.648 18.688 15.266 1 95.69 17 ALA B N 1
ATOM 2426 C CA . ALA B 1 17 ? 17.016 18.797 15.773 1 95.69 17 ALA B CA 1
ATOM 2427 C C . ALA B 1 17 ? 17.359 17.609 16.672 1 95.69 17 ALA B C 1
ATOM 2429 O O . ALA B 1 17 ? 18.516 17.172 16.703 1 95.69 17 ALA B O 1
ATOM 2430 N N . ALA B 1 18 ? 16.391 17.094 17.359 1 95.94 18 ALA B N 1
ATOM 2431 C CA . ALA B 1 18 ? 16.594 15.992 18.281 1 95.94 18 ALA B CA 1
ATOM 2432 C C . ALA B 1 18 ? 16.578 14.656 17.562 1 95.94 18 ALA B C 1
ATOM 2434 O O . ALA B 1 18 ? 16.766 13.602 18.172 1 95.94 18 ALA B O 1
ATOM 2435 N N . GLY B 1 19 ? 16.328 14.641 16.25 1 95.19 19 GLY B N 1
ATOM 2436 C CA . GLY B 1 19 ? 16.328 13.414 15.461 1 95.19 19 GLY B CA 1
ATOM 2437 C C . GLY B 1 19 ? 15.07 12.594 15.625 1 95.19 19 GLY B C 1
ATOM 2438 O O . GLY B 1 19 ? 15.086 11.375 15.438 1 95.19 19 GLY B O 1
ATOM 2439 N N . TYR B 1 20 ? 13.961 13.219 16 1 97.31 20 TYR B N 1
ATOM 2440 C CA . TYR B 1 20 ? 12.672 12.562 16.203 1 97.31 20 TYR B CA 1
ATOM 2441 C C . TYR B 1 20 ? 12.18 11.914 14.906 1 97.31 20 TYR B C 1
ATOM 2443 O O . TYR B 1 20 ? 12.25 12.523 13.836 1 97.31 20 TYR B O 1
ATOM 2451 N N . ARG B 1 21 ? 11.812 10.68 15.016 1 97.12 21 ARG B N 1
ATOM 2452 C CA . ARG B 1 21 ? 11.211 9.953 13.906 1 97.12 21 ARG B CA 1
ATOM 2453 C C . ARG B 1 21 ? 10.016 9.117 14.375 1 97.12 21 ARG B C 1
ATOM 2455 O O . ARG B 1 21 ? 10.125 8.359 15.336 1 97.12 21 ARG B O 1
ATOM 2462 N N . PHE B 1 22 ? 8.906 9.273 13.719 1 98 22 PHE B N 1
ATOM 2463 C CA . PHE B 1 22 ? 7.738 8.453 14 1 98 22 PHE B CA 1
ATOM 2464 C C . PHE B 1 22 ? 6.859 8.328 12.758 1 98 22 PHE B C 1
ATOM 2466 O O . PHE B 1 22 ? 6.395 9.328 12.219 1 98 22 PHE B O 1
ATOM 2473 N N . GLU B 1 23 ? 6.645 7.145 12.312 1 96.69 23 GLU B N 1
ATOM 2474 C CA . GLU B 1 23 ? 5.742 6.863 11.203 1 96.69 23 GLU B CA 1
ATOM 2475 C C . GLU B 1 23 ? 4.352 6.484 11.703 1 96.69 23 GLU B C 1
ATOM 2477 O O . GLU B 1 23 ? 4.188 5.469 12.383 1 96.69 23 GLU B O 1
ATOM 2482 N N . THR B 1 24 ? 3.398 7.277 11.398 1 97 24 THR B N 1
ATOM 2483 C CA . THR B 1 24 ? 2.033 7.031 11.852 1 97 24 THR B CA 1
ATOM 2484 C C . THR B 1 24 ? 1.42 5.852 11.102 1 97 24 THR B C 1
ATOM 2486 O O . THR B 1 24 ? 1.555 5.75 9.883 1 97 24 THR B O 1
ATOM 2489 N N . VAL B 1 25 ? 0.785 5 11.773 1 96.38 25 VAL B N 1
ATOM 2490 C CA . VAL B 1 25 ? 0.116 3.82 11.234 1 96.38 25 VAL B CA 1
ATOM 2491 C C . VAL B 1 25 ? -1.391 4.059 11.18 1 96.38 25 VAL B C 1
ATOM 2493 O O . VAL B 1 25 ? -1.865 5.148 11.508 1 96.38 25 VAL B O 1
ATOM 2496 N N . THR B 1 26 ? -2.135 3.115 10.641 1 94 26 THR B N 1
ATOM 2497 C CA . THR B 1 26 ? -3.59 3.197 10.609 1 94 26 THR B CA 1
ATOM 2498 C C . THR B 1 26 ? -4.156 3.244 12.023 1 94 26 THR B C 1
ATOM 2500 O O . THR B 1 26 ? -3.537 2.746 12.969 1 94 26 THR B O 1
ATOM 2503 N N . PRO B 1 27 ? -5.352 3.84 12.188 1 93.31 27 PRO B N 1
ATOM 2504 C CA . PRO B 1 27 ? -5.996 3.826 13.5 1 93.31 27 PRO B CA 1
ATOM 2505 C C . PRO B 1 27 ? -6.184 2.412 14.055 1 93.31 27 PRO B C 1
ATOM 2507 O O . PRO B 1 27 ? -6.035 2.193 15.258 1 93.31 27 PRO B O 1
ATOM 2510 N N . ALA B 1 28 ? -6.484 1.42 13.141 1 91.75 28 ALA B N 1
ATOM 2511 C CA . ALA B 1 28 ? -6.656 0.04 13.586 1 91.75 28 ALA B CA 1
ATOM 2512 C C . ALA B 1 28 ? -5.359 -0.511 14.172 1 91.75 28 ALA B C 1
ATOM 2514 O O . ALA B 1 28 ? -5.367 -1.125 15.242 1 91.75 28 ALA B O 1
ATOM 2515 N N . THR B 1 29 ? -4.246 -0.307 13.5 1 95.12 29 THR B N 1
ATOM 2516 C CA . THR B 1 29 ? -2.947 -0.737 14.008 1 95.12 29 THR B CA 1
ATOM 2517 C C . THR B 1 29 ? -2.602 -0.013 15.305 1 95.12 29 THR B C 1
ATOM 2519 O O . THR B 1 29 ? -2.111 -0.628 16.25 1 95.12 29 THR B O 1
ATOM 2522 N N . HIS B 1 30 ? -2.865 1.293 15.344 1 97 30 HIS B N 1
ATOM 2523 C CA . HIS B 1 30 ? -2.617 2.078 16.547 1 97 30 HIS B CA 1
ATOM 2524 C C . HIS B 1 30 ? -3.369 1.502 17.734 1 97 30 HIS B C 1
ATOM 2526 O O . HIS B 1 30 ? -2.791 1.322 18.812 1 97 30 HIS B O 1
ATOM 2532 N N . ALA B 1 31 ? -4.613 1.182 17.531 1 96.25 31 ALA B N 1
ATOM 2533 C CA . ALA B 1 31 ? -5.449 0.621 18.594 1 96.25 31 ALA B CA 1
ATOM 2534 C C . ALA B 1 31 ? -4.863 -0.688 19.109 1 96.25 31 ALA B C 1
ATOM 2536 O O . ALA B 1 31 ? -4.828 -0.918 20.328 1 96.25 31 ALA B O 1
ATOM 2537 N N . ARG B 1 32 ? -4.41 -1.556 18.203 1 95.31 32 ARG B N 1
ATOM 2538 C CA . ARG B 1 32 ? -3.842 -2.846 18.578 1 95.31 32 ARG B CA 1
ATOM 2539 C C . ARG B 1 32 ? -2.588 -2.662 19.422 1 95.31 32 ARG B C 1
ATOM 2541 O O . ARG B 1 32 ? -2.396 -3.363 20.422 1 95.31 32 ARG B O 1
ATOM 2548 N N . VAL B 1 33 ? -1.747 -1.735 19.078 1 97 33 VAL B N 1
ATOM 2549 C CA . VAL B 1 33 ? -0.46 -1.541 19.734 1 97 33 VAL B CA 1
ATOM 2550 C C . VAL B 1 33 ? -0.677 -0.947 21.125 1 97 33 VAL B C 1
ATOM 2552 O O . VAL B 1 33 ? -0.123 -1.44 22.109 1 97 33 VAL B O 1
ATOM 2555 N N . VAL B 1 34 ? -1.553 0.05 21.266 1 97.06 34 VAL B N 1
ATOM 2556 C CA . VAL B 1 34 ? -1.677 0.774 22.531 1 97.06 34 VAL B CA 1
ATOM 2557 C C . VAL B 1 34 ? -2.537 -0.028 23.5 1 97.06 34 VAL B C 1
ATOM 2559 O O . VAL B 1 34 ? -2.658 0.333 24.672 1 97.06 34 VAL B O 1
ATOM 2562 N N . ALA B 1 35 ? -3.168 -1.093 23.016 1 96.38 35 ALA B N 1
ATOM 2563 C CA . ALA B 1 35 ? -3.934 -1.972 23.891 1 96.38 35 ALA B CA 1
ATOM 2564 C C . ALA B 1 35 ? -3.01 -2.83 24.75 1 96.38 35 ALA B C 1
ATOM 2566 O O . ALA B 1 35 ? -3.449 -3.438 25.734 1 96.38 35 ALA B O 1
ATOM 2567 N N . ARG B 1 36 ? -1.77 -2.906 24.406 1 96.31 36 ARG B N 1
ATOM 2568 C CA . ARG B 1 36 ? -0.809 -3.732 25.141 1 96.31 36 ARG B CA 1
ATOM 2569 C C . ARG B 1 36 ? -0.506 -3.141 26.516 1 96.31 36 ARG B C 1
ATOM 2571 O O . ARG B 1 36 ? -0.385 -1.923 26.656 1 96.31 36 ARG B O 1
ATOM 2578 N N . PRO B 1 37 ? -0.224 -4.004 27.469 1 94.5 37 PRO B N 1
ATOM 2579 C CA . PRO B 1 37 ? 0.108 -3.512 28.797 1 94.5 37 PRO B CA 1
ATOM 2580 C C . PRO B 1 37 ? 1.38 -2.666 28.828 1 94.5 37 PRO B C 1
ATOM 2582 O O . PRO B 1 37 ? 1.486 -1.722 29.609 1 94.5 37 PRO B O 1
ATOM 2585 N N . SER B 1 38 ? 2.311 -2.979 27.984 1 92.88 38 SER B N 1
ATOM 2586 C CA . SER B 1 38 ? 3.584 -2.268 27.938 1 92.88 38 SER B CA 1
ATOM 2587 C C . SER B 1 38 ? 3.416 -0.864 27.375 1 92.88 38 SER B C 1
ATOM 2589 O O . SER B 1 38 ? 4.344 -0.053 27.422 1 92.88 38 SER B O 1
ATOM 2591 N N . MET B 1 39 ? 2.166 -0.527 26.891 1 95.62 39 MET B N 1
ATOM 2592 C CA . MET B 1 39 ? 1.936 0.745 26.219 1 95.62 39 MET B CA 1
ATOM 2593 C C . MET B 1 39 ? 1.036 1.652 27.047 1 95.62 39 MET B C 1
ATOM 2595 O O . MET B 1 39 ? 0.389 2.555 26.516 1 95.62 39 MET B O 1
ATOM 2599 N N . ARG B 1 40 ? 1.03 1.477 28.266 1 94.56 40 ARG B N 1
ATOM 2600 C CA . ARG B 1 40 ? 0.195 2.268 29.172 1 94.56 40 ARG B CA 1
ATOM 2601 C C . ARG B 1 40 ? 0.737 3.686 29.312 1 94.56 40 ARG B C 1
ATOM 2603 O O . ARG B 1 40 ? -0.031 4.648 29.344 1 94.56 40 ARG B O 1
ATOM 2610 N N . ASP B 1 41 ? 2.041 3.789 29.391 1 96.88 41 ASP B N 1
ATOM 2611 C CA . ASP B 1 41 ? 2.699 5.086 29.516 1 96.88 41 ASP B CA 1
ATOM 2612 C C . ASP B 1 41 ? 3.832 5.234 28.5 1 96.88 41 ASP B C 1
ATOM 2614 O O . ASP B 1 41 ? 4.527 4.266 28.203 1 96.88 41 ASP B O 1
ATOM 2618 N N . ALA B 1 42 ? 3.932 6.5 28.062 1 97.94 42 ALA B N 1
ATOM 2619 C CA . ALA B 1 42 ? 5.07 6.781 27.203 1 97.94 42 ALA B CA 1
ATOM 2620 C C . ALA B 1 42 ? 6.383 6.711 27.969 1 97.94 42 ALA B C 1
ATOM 2622 O O . ALA B 1 42 ? 6.449 7.121 29.141 1 97.94 42 ALA B O 1
ATOM 2623 N N . ARG B 1 43 ? 7.375 6.246 27.328 1 96.38 43 ARG B N 1
ATOM 2624 C CA . ARG B 1 43 ? 8.703 6.164 27.922 1 96.38 43 ARG B CA 1
ATOM 2625 C C . ARG B 1 43 ? 9.688 7.082 27.219 1 96.38 43 ARG B C 1
ATOM 2627 O O . ARG B 1 43 ? 10.844 7.199 27.625 1 96.38 43 ARG B O 1
ATOM 2634 N N . ASP B 1 44 ? 9.32 7.656 26.156 1 96.81 44 ASP B N 1
ATOM 2635 C CA . ASP B 1 44 ? 10.133 8.555 25.328 1 96.81 44 ASP B CA 1
ATOM 2636 C C . ASP B 1 44 ? 9.266 9.453 24.469 1 96.81 44 ASP B C 1
ATOM 2638 O O . ASP B 1 44 ? 8.039 9.484 24.625 1 96.81 44 ASP B O 1
ATOM 2642 N N . LEU B 1 45 ? 9.883 10.219 23.594 1 97.62 45 LEU B N 1
ATOM 2643 C CA . LEU B 1 45 ? 9.195 11.172 22.734 1 97.62 45 LEU B CA 1
ATOM 2644 C C . LEU B 1 45 ? 8.25 10.453 21.766 1 97.62 45 LEU B C 1
ATOM 2646 O O . LEU B 1 45 ? 7.156 10.945 21.484 1 97.62 45 LEU B O 1
ATOM 2650 N N . ARG B 1 46 ? 8.672 9.328 21.25 1 98 46 ARG B N 1
ATOM 2651 C CA . ARG B 1 46 ? 7.84 8.562 20.328 1 98 46 ARG B CA 1
ATOM 2652 C C . ARG B 1 46 ? 6.535 8.133 20.984 1 98 46 ARG B C 1
ATOM 2654 O O . ARG B 1 46 ? 5.473 8.18 20.375 1 98 46 ARG B O 1
ATOM 2661 N N . GLY B 1 47 ? 6.688 7.676 22.219 1 98.19 47 GLY B N 1
ATOM 2662 C CA . GLY B 1 47 ? 5.492 7.32 22.969 1 98.19 47 GLY B CA 1
ATOM 2663 C C . GLY B 1 47 ? 4.559 8.492 23.188 1 98.19 47 GLY B C 1
ATOM 2664 O O . GLY B 1 47 ? 3.348 8.375 23 1 98.19 47 GLY B O 1
ATOM 2665 N N . ALA B 1 48 ? 5.09 9.641 23.562 1 98.56 48 ALA B N 1
ATOM 2666 C CA . ALA B 1 48 ? 4.305 10.812 23.969 1 98.56 48 ALA B CA 1
ATOM 2667 C C . ALA B 1 48 ? 3.699 11.5 22.75 1 98.56 48 ALA B C 1
ATOM 2669 O O . ALA B 1 48 ? 2.51 11.828 22.734 1 98.56 48 ALA B O 1
ATOM 2670 N N . LEU B 1 49 ? 4.504 11.633 21.672 1 98.62 49 LEU B N 1
ATOM 2671 C CA . LEU B 1 49 ? 4.09 12.492 20.578 1 98.62 49 LEU B CA 1
ATOM 2672 C C . LEU B 1 49 ? 3.744 11.664 19.344 1 98.62 49 LEU B C 1
ATOM 2674 O O . LEU B 1 49 ? 3.172 12.18 18.375 1 98.62 49 LEU B O 1
ATOM 2678 N N . GLY B 1 50 ? 4.133 10.398 19.312 1 98.5 50 GLY B N 1
ATOM 2679 C CA . GLY B 1 50 ? 3.793 9.477 18.234 1 98.5 50 GLY B CA 1
ATOM 2680 C C . GLY B 1 50 ? 2.6 8.602 18.547 1 98.5 50 GLY B C 1
ATOM 2681 O O . GLY B 1 50 ? 1.539 8.734 17.938 1 98.5 50 GLY B O 1
ATOM 2682 N N . TRP B 1 51 ? 2.693 7.91 19.625 1 98.44 51 TRP B N 1
ATOM 2683 C CA . TRP B 1 51 ? 1.654 6.969 20.031 1 98.44 51 TRP B CA 1
ATOM 2684 C C . TRP B 1 51 ? 0.582 7.668 20.859 1 98.44 51 TRP B C 1
ATOM 2686 O O . TRP B 1 51 ? -0.433 7.062 21.219 1 98.44 51 TRP B O 1
ATOM 2696 N N . SER B 1 52 ? 0.782 8.977 21.234 1 98.5 52 SER B N 1
ATOM 2697 C CA . SER B 1 52 ? -0.175 9.812 21.953 1 98.5 52 SER B CA 1
ATOM 2698 C C . SER B 1 52 ? -0.476 9.234 23.344 1 98.5 52 SER B C 1
ATOM 2700 O O . SER B 1 52 ? -1.617 9.289 23.797 1 98.5 52 SER B O 1
ATOM 2702 N N . LEU B 1 53 ? 0.526 8.648 23.969 1 98.5 53 LEU B N 1
ATOM 2703 C CA . LEU B 1 53 ? 0.359 8.062 25.281 1 98.5 53 LEU B CA 1
ATOM 2704 C C . LEU B 1 53 ? 0.536 9.117 26.375 1 98.5 53 LEU B C 1
ATOM 2706 O O . LEU B 1 53 ? 1.264 10.094 26.188 1 98.5 53 LEU B O 1
ATOM 2710 N N . PRO B 1 54 ? -0.151 8.883 27.5 1 98.31 54 PRO B N 1
ATOM 2711 C CA . PRO B 1 54 ? 0.202 9.703 28.672 1 98.31 54 PRO B CA 1
ATOM 2712 C C . PRO B 1 54 ? 1.646 9.492 29.125 1 98.31 54 PRO B C 1
ATOM 2714 O O . PRO B 1 54 ? 2.248 8.461 28.828 1 98.31 54 PRO B O 1
ATOM 2717 N N . PHE B 1 55 ? 2.203 10.539 29.812 1 98.44 55 PHE B N 1
ATOM 2718 C CA . PHE B 1 55 ? 3.6 10.414 30.219 1 98.44 55 PHE B CA 1
ATOM 2719 C C . PHE B 1 55 ? 3.881 11.25 31.469 1 98.44 55 PHE B C 1
ATOM 2721 O O . PHE B 1 55 ? 3.186 12.234 31.734 1 98.44 55 PHE B O 1
ATOM 2728 N N . ALA B 1 56 ? 4.832 10.781 32.219 1 97.5 56 ALA B N 1
ATOM 2729 C CA . ALA B 1 56 ? 5.375 11.594 33.312 1 97.5 56 ALA B CA 1
ATOM 2730 C C . ALA B 1 56 ? 6.168 12.781 32.75 1 97.5 56 ALA B C 1
ATOM 2732 O O . ALA B 1 56 ? 6.805 12.672 31.703 1 97.5 56 ALA B O 1
ATOM 2733 N N . PRO B 1 57 ? 6.152 13.906 33.469 1 94.75 57 PRO B N 1
ATOM 2734 C CA . PRO B 1 57 ? 6.805 15.117 32.969 1 94.75 57 PRO B CA 1
ATOM 2735 C C . PRO B 1 57 ? 8.281 14.898 32.625 1 94.75 57 PRO B C 1
ATOM 2737 O O . PRO B 1 57 ? 8.828 15.57 31.75 1 94.75 57 PRO B O 1
ATOM 2740 N N . ASP B 1 58 ? 8.93 13.977 33.25 1 95.56 58 ASP B N 1
ATOM 2741 C CA . ASP B 1 58 ? 10.367 13.805 33.062 1 95.56 58 ASP B CA 1
ATOM 2742 C C . ASP B 1 58 ? 10.68 12.953 31.844 1 95.56 58 ASP B C 1
ATOM 2744 O O . ASP B 1 58 ? 11.844 12.82 31.453 1 95.56 58 ASP B O 1
ATOM 2748 N N . VAL B 1 59 ? 9.688 12.414 31.188 1 96.44 59 VAL B N 1
ATOM 2749 C CA . VAL B 1 59 ? 9.852 11.562 30 1 96.44 59 VAL B CA 1
ATOM 2750 C C . VAL B 1 59 ? 10.211 12.43 28.797 1 96.44 59 VAL B C 1
ATOM 2752 O O . VAL B 1 59 ? 10.938 11.984 27.906 1 96.44 59 VAL B O 1
ATOM 2755 N N . VAL B 1 60 ? 9.742 13.664 28.781 1 96.69 60 VAL B N 1
ATOM 2756 C CA . VAL B 1 60 ? 9.93 14.594 27.672 1 96.69 60 VAL B CA 1
ATOM 2757 C C . VAL B 1 60 ? 10.852 15.734 28.094 1 96.69 60 VAL B C 1
ATOM 2759 O O . VAL B 1 60 ? 10.688 16.297 29.188 1 96.69 60 VAL B O 1
ATOM 2762 N N . PRO B 1 61 ? 11.875 16.031 27.266 1 97.06 61 PRO B N 1
ATOM 2763 C CA . PRO B 1 61 ? 12.758 17.156 27.625 1 97.06 61 PRO B CA 1
ATOM 2764 C C . PRO B 1 61 ? 11.992 18.453 27.891 1 97.06 61 PRO B C 1
ATOM 2766 O O . PRO B 1 61 ? 11.016 18.75 27.203 1 97.06 61 PRO B O 1
ATOM 2769 N N . GLU B 1 62 ? 12.492 19.203 28.797 1 96.81 62 GLU B N 1
ATOM 2770 C CA . GLU B 1 62 ? 11.812 20.422 29.234 1 96.81 62 GLU B CA 1
ATOM 2771 C C . GLU B 1 62 ? 11.625 21.391 28.078 1 96.81 62 GLU B C 1
ATOM 2773 O O . GLU B 1 62 ? 10.609 22.094 28 1 96.81 62 GLU B O 1
ATOM 2778 N N . ALA B 1 63 ? 12.594 21.5 27.234 1 97 63 ALA B N 1
ATOM 2779 C CA . ALA B 1 63 ? 12.5 22.406 26.094 1 97 63 ALA B CA 1
ATOM 2780 C C . ALA B 1 63 ? 11.289 22.062 25.219 1 97 63 ALA B C 1
ATOM 2782 O O . ALA B 1 63 ? 10.609 22.953 24.703 1 97 63 ALA B O 1
ATOM 2783 N N . ILE B 1 64 ? 11.055 20.781 25.062 1 97.94 64 ILE B N 1
ATOM 2784 C CA . ILE B 1 64 ? 9.922 20.312 24.266 1 97.94 64 ILE B CA 1
ATOM 2785 C C . ILE B 1 64 ? 8.617 20.578 25.016 1 97.94 64 ILE B C 1
ATOM 2787 O O . ILE B 1 64 ? 7.645 21.062 24.438 1 97.94 64 ILE B O 1
ATOM 2791 N N . LEU B 1 65 ? 8.562 20.312 26.312 1 97.56 65 LEU B N 1
ATOM 2792 C CA . LEU B 1 65 ? 7.395 20.562 27.141 1 97.56 65 LEU B CA 1
ATOM 2793 C C . LEU B 1 65 ? 7 22.047 27.094 1 97.56 65 LEU B C 1
ATOM 2795 O O . LEU B 1 65 ? 5.812 22.375 27.062 1 97.56 65 LEU B O 1
ATOM 2799 N N . ALA B 1 66 ? 8 22.859 27.141 1 98 66 ALA B N 1
ATOM 2800 C CA . ALA B 1 66 ? 7.754 24.297 27.109 1 98 66 ALA B CA 1
ATOM 2801 C C . ALA B 1 66 ? 7.039 24.703 25.812 1 98 66 ALA B C 1
ATOM 2803 O O . ALA B 1 66 ? 6.117 25.516 25.844 1 98 66 ALA B O 1
ATOM 2804 N N . HIS B 1 67 ? 7.516 24.172 24.656 1 98.38 67 HIS B N 1
ATOM 2805 C CA . HIS B 1 67 ? 6.855 24.469 23.391 1 98.38 67 HIS B CA 1
ATOM 2806 C C . HIS B 1 67 ? 5.414 23.969 23.391 1 98.38 67 HIS B C 1
ATOM 2808 O O . HIS B 1 67 ? 4.52 24.656 22.875 1 98.38 67 HIS B O 1
ATOM 2814 N N . LEU B 1 68 ? 5.172 22.766 23.953 1 98.5 68 LEU B N 1
ATOM 2815 C CA . LEU B 1 68 ? 3.82 22.219 24.031 1 98.5 68 LEU B CA 1
ATOM 2816 C C . LEU B 1 68 ? 2.928 23.109 24.891 1 98.5 68 LEU B C 1
ATOM 2818 O O . LEU B 1 68 ? 1.773 23.359 24.531 1 98.5 68 LEU B O 1
ATOM 2822 N N . ARG B 1 69 ? 3.451 23.562 25.984 1 98 69 ARG B N 1
ATOM 2823 C CA . ARG B 1 69 ? 2.709 24.453 26.875 1 98 69 ARG B CA 1
ATOM 2824 C C . ARG B 1 69 ? 2.375 25.766 26.172 1 98 69 ARG B C 1
ATOM 2826 O O . ARG B 1 69 ? 1.23 26.219 26.203 1 98 69 ARG B O 1
ATOM 2833 N N . ASP B 1 70 ? 3.391 26.344 25.516 1 98.25 70 ASP B N 1
ATOM 2834 C CA . ASP B 1 70 ? 3.213 27.609 24.812 1 98.25 70 ASP B CA 1
ATOM 2835 C C . ASP B 1 70 ? 2.186 27.484 23.703 1 98.25 70 ASP B C 1
ATOM 2837 O O . ASP B 1 70 ? 1.507 28.453 23.359 1 98.25 70 ASP B O 1
ATOM 2841 N N . ALA B 1 71 ? 2.051 26.297 23.156 1 98.44 71 ALA B N 1
ATOM 2842 C CA . ALA B 1 71 ? 1.118 26.047 22.047 1 98.44 71 ALA B CA 1
ATOM 2843 C C . ALA B 1 71 ? -0.262 25.672 22.578 1 98.44 71 ALA B C 1
ATOM 2845 O O . ALA B 1 71 ? -1.17 25.359 21.812 1 98.44 71 ALA B O 1
ATOM 2846 N N . ASP B 1 72 ? -0.403 25.609 23.922 1 97.75 72 ASP B N 1
ATOM 2847 C CA . ASP B 1 72 ? -1.624 25.109 24.547 1 97.75 72 ASP B CA 1
ATOM 2848 C C . ASP B 1 72 ? -1.943 23.688 24.078 1 97.75 72 ASP B C 1
ATOM 2850 O O . ASP B 1 72 ? -3.09 23.391 23.75 1 97.75 72 ASP B O 1
ATOM 2854 N N . ALA B 1 73 ? -0.95 22.875 23.953 1 98.19 73 ALA B N 1
ATOM 2855 C CA . ALA B 1 73 ? -1.084 21.516 23.422 1 98.19 73 ALA B CA 1
ATOM 2856 C C . ALA B 1 73 ? -0.745 20.469 24.484 1 98.19 73 ALA B C 1
ATOM 2858 O O . ALA B 1 73 ? -0.302 19.375 24.156 1 98.19 73 ALA B O 1
ATOM 2859 N N . LEU B 1 74 ? -0.871 20.875 25.672 1 97.06 74 LEU B N 1
ATOM 2860 C CA . LEU B 1 74 ? -0.587 19.984 26.797 1 97.06 74 LEU B CA 1
ATOM 2861 C C . LEU B 1 74 ? -1.772 19.906 27.75 1 97.06 74 LEU B C 1
ATOM 2863 O O . LEU B 1 74 ? -2.342 20.938 28.109 1 97.06 74 LEU B O 1
ATOM 2867 N N . GLU B 1 75 ? -2.107 18.672 28.047 1 96.38 75 GLU B N 1
ATOM 2868 C CA . GLU B 1 75 ? -3.158 18.406 29.016 1 96.38 75 GLU B CA 1
ATOM 2869 C C . GLU B 1 75 ? -2.594 17.734 30.266 1 96.38 75 GLU B C 1
ATOM 2871 O O . GLU B 1 75 ? -1.738 16.859 30.172 1 96.38 75 GLU B O 1
ATOM 2876 N N . THR B 1 76 ? -3.061 18.203 31.406 1 96.81 76 THR B N 1
ATOM 2877 C CA . THR B 1 76 ? -2.734 17.547 32.656 1 96.81 76 THR B CA 1
ATOM 2878 C C . THR B 1 76 ? -3.871 16.625 33.094 1 96.81 76 THR B C 1
ATOM 2880 O O . THR B 1 76 ? -5.004 17.062 33.281 1 96.81 76 THR B O 1
ATOM 2883 N N . LEU B 1 77 ? -3.512 15.391 33.219 1 96.81 77 LEU B N 1
ATOM 2884 C CA . LEU B 1 77 ? -4.5 14.398 33.625 1 96.81 77 LEU B CA 1
ATOM 2885 C C . LEU B 1 77 ? -4.699 14.414 35.156 1 96.81 77 LEU B C 1
ATOM 2887 O O . LEU B 1 77 ? -3.902 15 35.875 1 96.81 77 LEU B O 1
ATOM 2891 N N . ASP B 1 78 ? -5.746 13.758 35.594 1 95.94 78 ASP B N 1
ATOM 2892 C CA . ASP B 1 78 ? -6.121 13.758 37 1 95.94 78 ASP B CA 1
ATOM 2893 C C . ASP B 1 78 ? -5.016 13.164 37.875 1 95.94 78 ASP B C 1
ATOM 2895 O O . ASP B 1 78 ? -4.824 13.57 39.031 1 95.94 78 ASP B O 1
ATOM 2899 N N . ASP B 1 79 ? -4.277 12.258 37.375 1 95.62 79 ASP B N 1
ATOM 2900 C CA . ASP B 1 79 ? -3.268 11.555 38.156 1 95.62 79 ASP B CA 1
ATOM 2901 C C . ASP B 1 79 ? -1.907 12.234 38.031 1 95.62 79 ASP B C 1
ATOM 2903 O O . ASP B 1 79 ? -0.892 11.688 38.469 1 95.62 79 ASP B O 1
ATOM 2907 N N . GLY B 1 80 ? -1.919 13.336 37.406 1 94.69 80 GLY B N 1
ATOM 2908 C CA . GLY B 1 80 ? -0.689 14.109 37.344 1 94.69 80 GLY B CA 1
ATOM 2909 C C . GLY B 1 80 ? 0.086 13.859 36.062 1 94.69 80 GLY B C 1
ATOM 2910 O O . GLY B 1 80 ? 0.974 14.641 35.688 1 94.69 80 GLY B O 1
ATOM 2911 N N . ARG B 1 81 ? -0.243 12.828 35.344 1 96.94 81 ARG B N 1
ATOM 2912 C CA . ARG B 1 81 ? 0.398 12.594 34.062 1 96.94 81 ARG B CA 1
ATOM 2913 C C . ARG B 1 81 ? -0.01 13.656 33.031 1 96.94 81 ARG B C 1
ATOM 2915 O O . ARG B 1 81 ? -0.981 14.383 33.25 1 96.94 81 ARG B O 1
ATOM 2922 N N . LEU B 1 82 ? 0.832 13.734 32.031 1 98.25 82 LEU B N 1
ATOM 2923 C CA . LEU B 1 82 ? 0.573 14.672 30.953 1 98.25 82 LEU B CA 1
ATOM 2924 C C . LEU B 1 82 ? 0.189 13.93 29.672 1 98.25 82 LEU B C 1
ATOM 2926 O O . LEU B 1 82 ? 0.482 12.742 29.531 1 98.25 82 LEU B O 1
ATOM 2930 N N . ARG B 1 83 ? -0.437 14.602 28.828 1 98.25 83 ARG B N 1
ATOM 2931 C CA . ARG B 1 83 ? -0.773 14.109 27.5 1 98.25 83 ARG B CA 1
ATOM 2932 C C . ARG B 1 83 ? -0.743 15.227 26.469 1 98.25 83 ARG B C 1
ATOM 2934 O O . ARG B 1 83 ? -1.234 16.328 26.719 1 98.25 83 ARG B O 1
ATOM 2941 N N . ALA B 1 84 ? -0.109 14.984 25.422 1 98.56 84 ALA B N 1
ATOM 2942 C CA . ALA B 1 84 ? -0.075 15.969 24.344 1 98.56 84 ALA B CA 1
ATOM 2943 C C . ALA B 1 84 ? -1.394 15.992 23.578 1 98.56 84 ALA B C 1
ATOM 2945 O O . ALA B 1 84 ? -1.988 14.938 23.328 1 98.56 84 ALA B O 1
ATOM 2946 N N . ARG B 1 85 ? -1.827 17.156 23.109 1 97.62 85 ARG B N 1
ATOM 2947 C CA . ARG B 1 85 ? -3.049 17.328 22.328 1 97.62 85 ARG B CA 1
ATOM 2948 C C . ARG B 1 85 ? -2.758 17.266 20.828 1 97.62 85 ARG B C 1
ATOM 2950 O O . ARG B 1 85 ? -3.676 17.312 20.016 1 97.62 85 ARG B O 1
ATOM 2957 N N . VAL B 1 86 ? -1.472 17.188 20.484 1 98.56 86 VAL B N 1
ATOM 2958 C CA . VAL B 1 86 ? -1.03 17.031 19.109 1 98.56 86 VAL B CA 1
ATOM 2959 C C . VAL B 1 86 ? -0.185 15.773 18.969 1 98.56 86 VAL B C 1
ATOM 2961 O O . VAL B 1 86 ? 0.292 15.219 19.953 1 98.56 86 VAL B O 1
ATOM 2964 N N . ARG B 1 87 ? -0.128 15.344 17.844 1 98.69 87 ARG B N 1
ATOM 2965 C CA . ARG B 1 87 ? 0.756 14.266 17.422 1 98.69 87 ARG B CA 1
ATOM 2966 C C . ARG B 1 87 ? 1.772 14.758 16.391 1 98.69 87 ARG B C 1
ATOM 2968 O O . ARG B 1 87 ? 1.527 15.742 15.695 1 98.69 87 ARG B O 1
ATOM 2975 N N . VAL B 1 88 ? 2.932 14.203 16.391 1 98.81 88 VAL B N 1
ATOM 2976 C CA . VAL B 1 88 ? 3.965 14.586 15.438 1 98.81 88 VAL B CA 1
ATOM 2977 C C . VAL B 1 88 ? 4.445 13.352 14.68 1 98.81 88 VAL B C 1
ATOM 2979 O O . VAL B 1 88 ? 4.801 12.344 15.281 1 98.81 88 VAL B O 1
ATOM 2982 N N . SER B 1 89 ? 4.41 13.453 13.414 1 98.5 89 SER B N 1
ATOM 2983 C CA . SER B 1 89 ? 4.824 12.367 12.531 1 98.5 89 SER B CA 1
ATOM 2984 C C . SER B 1 89 ? 5.926 12.82 11.578 1 98.5 89 SER B C 1
ATOM 2986 O O . SER B 1 89 ? 6.199 14.016 11.469 1 98.5 89 SER B O 1
ATOM 2988 N N . THR B 1 90 ? 6.586 11.859 11.016 1 97.5 90 THR B N 1
ATOM 2989 C CA . THR B 1 90 ? 7.621 12.188 10.039 1 97.5 90 THR B CA 1
ATOM 2990 C C . THR B 1 90 ? 7.309 11.555 8.688 1 97.5 90 THR B C 1
ATOM 2992 O O . THR B 1 90 ? 6.668 10.5 8.625 1 97.5 90 THR B O 1
ATOM 2995 N N . LEU B 1 91 ? 7.676 12.164 7.66 1 95.19 91 LEU B N 1
ATOM 2996 C CA . LEU B 1 91 ? 7.676 11.703 6.277 1 95.19 91 LEU B CA 1
ATOM 2997 C C . LEU B 1 91 ? 8.914 12.203 5.539 1 95.19 91 LEU B C 1
ATOM 2999 O O . LEU B 1 91 ? 9.07 13.398 5.305 1 95.19 91 LEU B O 1
ATOM 3003 N N . GLY B 1 92 ? 9.766 11.242 5.199 1 90.44 92 GLY B N 1
ATOM 3004 C CA . GLY B 1 92 ? 11.062 11.672 4.703 1 90.44 92 GLY B CA 1
ATOM 3005 C C . GLY B 1 92 ? 11.844 12.5 5.707 1 90.44 92 GLY B C 1
ATOM 3006 O O . GLY B 1 92 ? 12.039 12.078 6.848 1 90.44 92 GLY B O 1
ATOM 3007 N N . GLU B 1 93 ? 12.227 13.664 5.273 1 92.06 93 GLU B N 1
ATOM 3008 C CA . GLU B 1 93 ? 13.008 14.539 6.137 1 92.06 93 GLU B CA 1
ATOM 3009 C C . GLU B 1 93 ? 12.117 15.531 6.875 1 92.06 93 GLU B C 1
ATOM 3011 O O . GLU B 1 93 ? 12.602 16.344 7.672 1 92.06 93 GLU B O 1
ATOM 3016 N N . HIS B 1 94 ? 10.844 15.453 6.664 1 96.12 94 HIS B N 1
ATOM 3017 C CA . HIS B 1 94 ? 9.945 16.469 7.203 1 96.12 94 HIS B CA 1
ATOM 3018 C C . HIS B 1 94 ? 9.242 15.961 8.453 1 96.12 94 HIS B C 1
ATOM 3020 O O . HIS B 1 94 ? 9.023 14.758 8.609 1 96.12 94 HIS B O 1
ATOM 3026 N N . VAL B 1 95 ? 8.906 16.906 9.281 1 98.12 95 VAL B N 1
ATOM 3027 C CA . VAL B 1 95 ? 8.133 16.688 10.5 1 98.12 95 VAL B CA 1
ATOM 3028 C C . VAL B 1 95 ? 6.758 17.344 10.352 1 98.12 95 VAL B C 1
ATOM 3030 O O . VAL B 1 95 ? 6.645 18.469 9.859 1 98.12 95 VAL B O 1
ATOM 3033 N N . PHE B 1 96 ? 5.715 16.641 10.719 1 98.81 96 PHE B N 1
ATOM 3034 C CA . PHE B 1 96 ? 4.352 17.125 10.57 1 98.81 96 PHE B CA 1
ATOM 3035 C C . PHE B 1 96 ? 3.613 17.094 11.906 1 98.81 96 PHE B C 1
ATOM 3037 O O . PHE B 1 96 ? 3.502 16.031 12.531 1 98.81 96 PHE B O 1
ATOM 3044 N N . VAL B 1 97 ? 3.086 18.188 12.297 1 98.81 97 VAL B N 1
ATOM 3045 C CA . VAL B 1 97 ? 2.182 18.25 13.438 1 98.81 97 VAL B CA 1
ATOM 3046 C C . VAL B 1 97 ? 0.746 18.016 12.977 1 98.81 97 VAL B C 1
ATOM 3048 O O . VAL B 1 97 ? 0.321 18.547 11.953 1 98.81 97 VAL B O 1
ATOM 3051 N N . HIS B 1 98 ? 0.028 17.188 13.68 1 98.56 98 HIS B N 1
ATOM 3052 C CA . HIS B 1 98 ? -1.371 16.906 13.375 1 98.56 98 HIS B CA 1
ATOM 3053 C C . HIS B 1 98 ? -2.133 16.484 14.625 1 98.56 98 HIS B C 1
ATOM 3055 O O . HIS B 1 98 ? -1.624 16.609 15.742 1 98.56 98 HIS B O 1
ATOM 3061 N N . SER B 1 99 ? -3.385 16.016 14.492 1 98.19 99 SER B N 1
ATOM 3062 C CA . SER B 1 99 ? -4.23 15.719 15.641 1 98.19 99 SER B CA 1
ATOM 3063 C C . SER B 1 99 ? -3.752 14.461 16.359 1 98.19 99 SER B C 1
ATOM 3065 O O . SER B 1 99 ? -3.352 13.492 15.719 1 98.19 99 SER B O 1
ATOM 3067 N N . ALA B 1 100 ? -3.783 14.508 17.641 1 98 100 ALA B N 1
ATOM 3068 C CA . ALA B 1 100 ? -3.412 13.359 18.469 1 98 100 ALA B CA 1
ATOM 3069 C C . ALA B 1 100 ? -4.438 12.234 18.344 1 98 100 ALA B C 1
ATOM 3071 O O . ALA B 1 100 ? -5.594 12.477 17.984 1 98 100 ALA B O 1
ATOM 3072 N N . TYR B 1 101 ? -3.992 11.008 18.641 1 97.19 101 TYR B N 1
ATOM 3073 C CA . TYR B 1 101 ? -4.867 9.844 18.703 1 97.19 101 TYR B CA 1
ATOM 3074 C C . TYR B 1 101 ? -5.602 9.789 20.047 1 97.19 101 TYR B C 1
ATOM 3076 O O . TYR B 1 101 ? -5.027 10.102 21.078 1 97.19 101 TYR B O 1
ATOM 3084 N N . PRO B 1 102 ? -6.879 9.461 20.141 1 95.25 102 PRO B N 1
ATOM 3085 C CA . PRO B 1 102 ? -7.711 9.07 19 1 95.25 102 PRO B CA 1
ATOM 3086 C C . PRO B 1 102 ? -8.281 10.266 18.234 1 95.25 102 PRO B C 1
ATOM 3088 O O . PRO B 1 102 ? -8.547 11.312 18.844 1 95.25 102 PRO B O 1
ATOM 3091 N N . THR B 1 103 ? -8.398 10.156 17.016 1 92.62 103 THR B N 1
ATOM 3092 C CA . THR B 1 103 ? -8.898 11.227 16.156 1 92.62 103 THR B CA 1
ATOM 3093 C C . THR B 1 103 ? -10.414 11.141 16.016 1 92.62 103 THR B C 1
ATOM 3095 O O . THR B 1 103 ? -10.938 10.984 14.906 1 92.62 103 THR B O 1
ATOM 3098 N N . ARG B 1 104 ? -11.148 11.469 17.062 1 90.19 104 ARG B N 1
ATOM 3099 C CA . ARG B 1 104 ? -12.594 11.297 17.094 1 90.19 104 ARG B CA 1
ATOM 3100 C C . ARG B 1 104 ? -13.312 12.609 16.812 1 90.19 104 ARG B C 1
ATOM 3102 O O . ARG B 1 104 ? -14.492 12.617 16.469 1 90.19 104 ARG B O 1
ATOM 3109 N N . ASP B 1 105 ? -12.562 13.625 17 1 91.88 105 ASP B N 1
ATOM 3110 C CA . ASP B 1 105 ? -13.164 14.93 16.75 1 91.88 105 ASP B CA 1
ATOM 3111 C C . ASP B 1 105 ? -13.602 15.062 15.297 1 91.88 105 ASP B C 1
ATOM 3113 O O . ASP B 1 105 ? -12.906 14.594 14.391 1 91.88 105 ASP B O 1
ATOM 3117 N N . ARG B 1 106 ? -14.625 15.789 15.086 1 92.06 106 ARG B N 1
ATOM 3118 C CA . ARG B 1 106 ? -15.156 15.992 13.742 1 92.06 106 ARG B CA 1
ATOM 3119 C C . ARG B 1 106 ? -14.133 16.703 12.859 1 92.06 106 ARG B C 1
ATOM 3121 O O . ARG B 1 106 ? -14.07 16.453 11.648 1 92.06 106 ARG B O 1
ATOM 3128 N N . ASP B 1 107 ? -13.336 17.594 13.484 1 93.94 107 ASP B N 1
ATOM 3129 C CA . ASP B 1 107 ? -12.398 18.375 12.688 1 93.94 107 ASP B CA 1
ATOM 3130 C C . ASP B 1 107 ? -10.969 17.875 12.867 1 93.94 107 ASP B C 1
ATOM 3132 O O . ASP B 1 107 ? -10.016 18.594 12.578 1 93.94 107 ASP B O 1
ATOM 3136 N N . ALA B 1 108 ? -10.859 16.656 13.422 1 95.75 108 ALA B N 1
ATOM 3137 C CA . ALA B 1 108 ? -9.523 16.078 13.57 1 95.75 108 ALA B CA 1
ATOM 3138 C C . ALA B 1 108 ? -8.805 16.016 12.227 1 95.75 108 ALA B C 1
ATOM 3140 O O . ALA B 1 108 ? -9.438 15.797 11.188 1 95.75 108 ALA B O 1
ATOM 3141 N N . VAL B 1 109 ? -7.516 16.25 12.258 1 97.31 109 VAL B N 1
ATOM 3142 C CA . VAL B 1 109 ? -6.668 16.141 11.078 1 97.31 109 VAL B CA 1
ATOM 3143 C C . VAL B 1 109 ? -5.758 14.922 11.195 1 97.31 109 VAL B C 1
ATOM 3145 O O . VAL B 1 109 ? -4.812 14.922 11.984 1 97.31 109 VAL B O 1
ATOM 3148 N N . PHE B 1 110 ? -6.066 13.977 10.414 1 95.44 110 PHE B N 1
ATOM 3149 C CA . PHE B 1 110 ? -5.328 12.719 10.477 1 95.44 110 PHE B CA 1
ATOM 3150 C C . PHE B 1 110 ? -4.238 12.68 9.414 1 95.44 110 PHE B C 1
ATOM 3152 O O . PHE B 1 110 ? -4.473 13.039 8.258 1 95.44 110 PHE B O 1
ATOM 3159 N N . PHE B 1 111 ? -3.072 12.414 9.82 1 96.94 111 PHE B N 1
ATOM 3160 C CA . PHE B 1 111 ? -1.902 12.109 9.008 1 96.94 111 PHE B CA 1
ATOM 3161 C C . PHE B 1 111 ? -1.526 10.633 9.133 1 96.94 111 PHE B C 1
ATOM 3163 O O . PHE B 1 111 ? -1.188 10.164 10.219 1 96.94 111 PHE B O 1
ATOM 3170 N N . GLY B 1 112 ? -1.621 9.922 8.07 1 95.56 112 GLY B N 1
ATOM 3171 C CA . GLY B 1 112 ? -1.381 8.492 8.164 1 95.56 112 GLY B CA 1
ATOM 3172 C C . GLY B 1 112 ? -0.927 7.875 6.859 1 95.56 112 GLY B C 1
ATOM 3173 O O . GLY B 1 112 ? -0.299 8.539 6.035 1 95.56 112 GLY B O 1
ATOM 3174 N N . PRO B 1 113 ? -1.12 6.555 6.68 1 96.06 113 PRO B N 1
ATOM 3175 C CA . PRO B 1 113 ? -0.622 5.809 5.523 1 96.06 113 PRO B CA 1
ATOM 3176 C C . PRO B 1 113 ?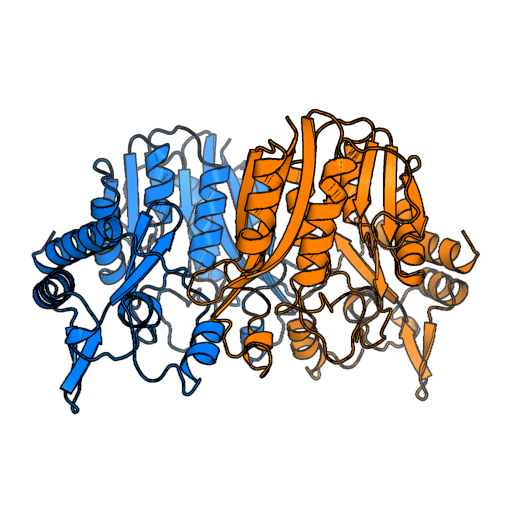 -1.106 6.387 4.195 1 96.06 113 PRO B C 1
ATOM 3178 O O . PRO B 1 113 ? -0.368 6.375 3.207 1 96.06 113 PRO B O 1
ATOM 3181 N N . ASP B 1 114 ? -2.299 6.922 4.145 1 96.69 114 ASP B N 1
ATOM 3182 C CA . ASP B 1 114 ? -2.783 7.539 2.914 1 96.69 114 ASP B CA 1
ATOM 3183 C C . ASP B 1 114 ? -1.963 8.781 2.564 1 96.69 114 ASP B C 1
ATOM 3185 O O . ASP B 1 114 ? -1.713 9.055 1.388 1 96.69 114 ASP B O 1
ATOM 3189 N N . THR B 1 115 ? -1.6 9.562 3.623 1 97.5 115 THR B N 1
ATOM 3190 C CA . THR B 1 115 ? -0.728 10.711 3.402 1 97.5 115 THR B CA 1
ATOM 3191 C C . THR B 1 115 ? 0.6 10.266 2.791 1 97.5 115 THR B C 1
ATOM 3193 O O . THR B 1 115 ? 1.105 10.906 1.867 1 97.5 115 THR B O 1
ATOM 3196 N N . HIS B 1 116 ? 1.088 9.18 3.334 1 96.81 116 HIS B N 1
ATOM 3197 C CA . HIS B 1 116 ? 2.332 8.609 2.832 1 96.81 116 HIS B CA 1
ATOM 3198 C C . HIS B 1 116 ? 2.207 8.227 1.359 1 96.81 116 HIS B C 1
ATOM 3200 O O . HIS B 1 116 ? 3.055 8.602 0.545 1 96.81 116 HIS B O 1
ATOM 3206 N N . ARG B 1 117 ? 1.181 7.512 0.977 1 97.12 117 ARG B N 1
ATOM 3207 C CA . ARG B 1 117 ? 0.961 7.078 -0.399 1 97.12 117 ARG B CA 1
ATOM 3208 C C . ARG B 1 117 ? 0.754 8.273 -1.325 1 97.12 117 ARG B C 1
ATOM 3210 O O . ARG B 1 117 ? 1.264 8.289 -2.447 1 97.12 117 ARG B O 1
ATOM 3217 N N . PHE B 1 118 ? 0.003 9.242 -0.815 1 98.5 118 PHE B N 1
ATOM 3218 C CA . PHE B 1 118 ? -0.273 10.453 -1.584 1 98.5 118 PHE B CA 1
ATOM 3219 C C . PHE B 1 118 ? 1.012 11.219 -1.862 1 98.5 118 PHE B C 1
ATOM 3221 O O . PHE B 1 118 ? 1.276 11.609 -3.002 1 98.5 118 PHE B O 1
ATOM 3228 N N . ALA B 1 119 ? 1.845 11.422 -0.841 1 98.06 119 ALA B N 1
ATOM 3229 C CA . ALA B 1 119 ? 3.117 12.125 -0.984 1 98.06 119 ALA B CA 1
ATOM 3230 C C . ALA B 1 119 ? 4.043 11.391 -1.954 1 98.06 119 ALA B C 1
ATOM 3232 O O . ALA B 1 119 ? 4.715 12.023 -2.773 1 98.06 119 ALA B O 1
ATOM 3233 N N . ARG B 1 120 ? 4.062 10.125 -1.863 1 96.44 120 ARG B N 1
ATOM 3234 C CA . ARG B 1 120 ? 4.883 9.32 -2.764 1 96.44 120 ARG B CA 1
ATOM 3235 C C . ARG B 1 120 ? 4.43 9.484 -4.211 1 96.44 120 ARG B C 1
ATOM 3237 O O . ARG B 1 120 ? 5.258 9.609 -5.113 1 96.44 120 ARG B O 1
ATOM 3244 N N . LEU B 1 121 ? 3.105 9.414 -4.434 1 97.81 121 LEU B N 1
ATOM 3245 C CA . LEU B 1 121 ? 2.549 9.633 -5.762 1 97.81 121 LEU B CA 1
ATOM 3246 C C . LEU B 1 121 ? 2.975 10.984 -6.316 1 97.81 121 LEU B C 1
ATOM 3248 O O . LEU B 1 121 ? 3.475 11.078 -7.438 1 97.81 121 LEU B O 1
ATOM 3252 N N . LEU B 1 122 ? 2.824 12.039 -5.508 1 98.44 122 LEU B N 1
ATOM 3253 C CA . LEU B 1 122 ? 3.152 13.391 -5.945 1 98.44 122 LEU B CA 1
ATOM 3254 C C . LEU B 1 122 ? 4.637 13.508 -6.273 1 98.44 122 LEU B C 1
ATOM 3256 O O . LEU B 1 122 ? 5.012 14.164 -7.246 1 98.44 122 LEU B O 1
ATOM 3260 N N . THR B 1 123 ? 5.469 12.891 -5.453 1 96.94 123 THR B N 1
ATOM 3261 C CA . THR B 1 123 ? 6.906 12.914 -5.695 1 96.94 123 THR B CA 1
ATOM 3262 C C . THR B 1 123 ? 7.234 12.297 -7.051 1 96.94 123 THR B C 1
ATOM 3264 O O . THR B 1 123 ? 8.117 12.781 -7.766 1 96.94 123 THR B O 1
ATOM 3267 N N . ARG B 1 124 ? 6.547 11.297 -7.418 1 94.5 124 ARG B N 1
ATOM 3268 C CA . ARG B 1 124 ? 6.801 10.562 -8.656 1 94.5 124 ARG B CA 1
ATOM 3269 C C . ARG B 1 124 ? 6.367 11.375 -9.867 1 94.5 124 ARG B C 1
ATOM 3271 O O . ARG B 1 124 ? 6.98 11.281 -10.938 1 94.5 124 ARG B O 1
ATOM 3278 N N . VAL B 1 125 ? 5.328 12.188 -9.688 1 95.62 125 VAL B N 1
ATOM 3279 C CA . VAL B 1 125 ? 4.719 12.727 -10.898 1 95.62 125 VAL B CA 1
ATOM 3280 C C . VAL B 1 125 ? 4.988 14.227 -10.992 1 95.62 125 VAL B C 1
ATOM 3282 O O . VAL B 1 125 ? 4.727 14.852 -12.023 1 95.62 125 VAL B O 1
ATOM 3285 N N . ARG B 1 126 ? 5.496 14.797 -9.922 1 95.06 126 ARG B N 1
ATOM 3286 C CA . ARG B 1 126 ? 5.676 16.25 -9.93 1 95.06 126 ARG B CA 1
ATOM 3287 C C . ARG B 1 126 ? 6.672 16.672 -11.008 1 95.06 126 ARG B C 1
ATOM 3289 O O . ARG B 1 126 ? 7.605 15.922 -11.32 1 95.06 126 ARG B O 1
ATOM 3296 N N . ARG B 1 127 ? 6.445 17.781 -11.586 1 96.62 127 ARG B N 1
ATOM 3297 C CA . ARG B 1 127 ? 7.297 18.453 -12.562 1 96.62 127 ARG B CA 1
ATOM 3298 C C . ARG B 1 127 ? 7.305 19.953 -12.336 1 96.62 127 ARG B C 1
ATOM 3300 O O . ARG B 1 127 ? 6.449 20.484 -11.617 1 96.62 127 ARG B O 1
ATOM 3307 N N . PRO B 1 128 ? 8.32 20.609 -12.844 1 98.31 128 PRO B N 1
ATOM 3308 C CA . PRO B 1 128 ? 8.336 22.062 -12.672 1 98.31 128 PRO B CA 1
ATOM 3309 C C . PRO B 1 128 ? 7.105 22.734 -13.273 1 98.31 128 PRO B C 1
ATOM 3311 O O . PRO B 1 128 ? 6.781 22.516 -14.438 1 98.31 128 PRO B O 1
ATOM 3314 N N . VAL B 1 129 ? 6.457 23.516 -12.484 1 98.69 129 VAL B N 1
ATOM 3315 C CA . VAL B 1 129 ? 5.27 24.234 -12.93 1 98.69 129 VAL B CA 1
ATOM 3316 C C . VAL B 1 129 ? 5.23 25.609 -12.289 1 98.69 129 VAL B C 1
ATOM 3318 O O . VAL B 1 129 ? 6.031 25.906 -11.398 1 98.69 129 VAL B O 1
ATOM 3321 N N . GLU B 1 130 ? 4.367 26.438 -12.828 1 98.56 130 GLU B N 1
ATOM 3322 C CA . GLU B 1 130 ? 4.219 27.766 -12.258 1 98.56 130 GLU B CA 1
ATOM 3323 C C . GLU B 1 130 ? 3.34 27.75 -11.008 1 98.56 130 GLU B C 1
ATOM 3325 O O . GLU B 1 130 ? 3.734 28.25 -9.953 1 98.56 130 GLU B O 1
ATOM 3330 N N . ARG B 1 131 ? 2.152 27.156 -11.109 1 98.69 131 ARG B N 1
ATOM 3331 C CA . ARG B 1 131 ? 1.178 27.219 -10.023 1 98.69 131 ARG B CA 1
ATOM 3332 C C . ARG B 1 131 ? 0.582 25.844 -9.742 1 98.69 131 ARG B C 1
ATOM 3334 O O . ARG B 1 131 ? 0.111 25.156 -10.664 1 98.69 131 ARG B O 1
ATOM 3341 N N . ALA B 1 132 ? 0.637 25.422 -8.5 1 98.88 132 ALA B N 1
ATOM 3342 C CA . ALA B 1 132 ? 0.062 24.141 -8.055 1 98.88 132 ALA B CA 1
ATOM 3343 C C . ALA B 1 132 ? -0.93 24.359 -6.918 1 98.88 132 ALA B C 1
ATOM 3345 O O . ALA B 1 132 ? -0.786 25.297 -6.129 1 98.88 132 ALA B O 1
ATOM 3346 N N . LEU B 1 133 ? -1.952 23.516 -6.855 1 98.81 133 LEU B N 1
ATOM 3347 C CA . LEU B 1 133 ? -2.961 23.547 -5.805 1 98.81 133 LEU B CA 1
ATOM 3348 C C . LEU B 1 133 ? -3.029 22.203 -5.078 1 98.81 133 LEU B C 1
ATOM 3350 O O . LEU B 1 133 ? -3.176 21.156 -5.711 1 98.81 133 LEU B O 1
ATOM 3354 N N . ASP B 1 134 ? -2.814 22.203 -3.822 1 98.81 134 ASP B N 1
ATOM 3355 C CA . ASP B 1 134 ? -3.17 21.094 -2.945 1 98.81 134 ASP B CA 1
ATOM 3356 C C . ASP B 1 134 ? -4.566 21.281 -2.357 1 98.81 134 ASP B C 1
ATOM 3358 O O . ASP B 1 134 ? -4.738 22 -1.361 1 98.81 134 ASP B O 1
ATOM 3362 N N . LEU B 1 135 ? -5.574 20.609 -2.953 1 98.62 135 LEU B N 1
ATOM 3363 C CA . LEU B 1 135 ? -6.977 20.766 -2.594 1 98.62 135 LEU B CA 1
ATOM 3364 C C . LEU B 1 135 ? -7.359 19.812 -1.464 1 98.62 135 LEU B C 1
ATOM 3366 O O . LEU B 1 135 ? -7.207 18.594 -1.593 1 98.62 135 LEU B O 1
ATOM 3370 N N . GLY B 1 136 ? -7.957 20.344 -0.406 1 97.88 136 GLY B N 1
ATOM 3371 C CA . GLY B 1 136 ? -8.094 19.531 0.792 1 97.88 136 GLY B CA 1
ATOM 3372 C C . GLY B 1 136 ? -6.758 19.141 1.399 1 97.88 136 GLY B C 1
ATOM 3373 O O . GLY B 1 136 ? -6.469 17.953 1.562 1 97.88 136 GLY B O 1
ATOM 3374 N N . CYS B 1 137 ? -6.008 20.156 1.846 1 98.38 137 CYS B N 1
ATOM 3375 C CA . CYS B 1 137 ? -4.578 19.969 2.061 1 98.38 137 CYS B CA 1
ATOM 3376 C C . CYS B 1 137 ? -4.312 19.266 3.389 1 98.38 137 CYS B C 1
ATOM 3378 O O . CYS B 1 137 ? -3.211 18.766 3.623 1 98.38 137 CYS B O 1
ATOM 3380 N N . GLY B 1 138 ? -5.305 19.25 4.34 1 97.81 138 GLY B N 1
ATOM 3381 C CA . GLY B 1 138 ? -5.07 18.625 5.637 1 97.81 138 GLY B CA 1
ATOM 3382 C C . GLY B 1 138 ? -3.846 19.172 6.344 1 97.81 138 GLY B C 1
ATOM 3383 O O . GLY B 1 138 ? -3.74 20.375 6.566 1 97.81 138 GLY B O 1
ATOM 3384 N N . THR B 1 139 ? -2.852 18.312 6.562 1 98.31 139 THR B N 1
ATOM 3385 C CA . THR B 1 139 ? -1.622 18.719 7.234 1 98.31 139 THR B CA 1
ATOM 3386 C C . THR B 1 139 ? -0.729 19.516 6.297 1 98.31 139 THR B C 1
ATOM 3388 O O . THR B 1 139 ? 0.252 20.125 6.734 1 98.31 139 THR B O 1
ATOM 3391 N N . GLY B 1 140 ? -1.019 19.484 5.059 1 98.62 140 GLY B N 1
ATOM 3392 C CA . GLY B 1 140 ? -0.236 20.203 4.066 1 98.62 140 GLY B CA 1
ATOM 3393 C C . GLY B 1 140 ? 0.845 19.359 3.428 1 98.62 140 GLY B C 1
ATOM 3394 O O . GLY B 1 140 ? 1.691 19.875 2.693 1 98.62 140 GLY B O 1
ATOM 3395 N N . ALA B 1 141 ? 0.844 18.062 3.662 1 98.56 141 ALA B N 1
ATOM 3396 C CA . ALA B 1 141 ? 1.893 17.188 3.164 1 98.56 141 ALA B CA 1
ATOM 3397 C C . ALA B 1 141 ? 1.981 17.234 1.642 1 98.56 141 ALA B C 1
ATOM 3399 O O . ALA B 1 141 ? 3.078 17.312 1.081 1 98.56 141 ALA B O 1
ATOM 3400 N N . GLY B 1 142 ? 0.834 17.188 0.977 1 98.62 142 GLY B N 1
ATOM 3401 C CA . GLY B 1 142 ? 0.835 17.266 -0.475 1 98.62 142 GLY B CA 1
ATOM 3402 C C . GLY B 1 142 ? 1.413 18.562 -0.996 1 98.62 142 GLY B C 1
ATOM 3403 O O . GLY B 1 142 ? 2.225 18.562 -1.924 1 98.62 142 GLY B O 1
ATOM 3404 N N . GLY B 1 143 ? 0.972 19.703 -0.399 1 98.75 143 GLY B N 1
ATOM 3405 C CA . GLY B 1 143 ? 1.479 21 -0.778 1 98.75 143 GLY B CA 1
ATOM 3406 C C . GLY B 1 143 ? 2.98 21.141 -0.602 1 98.75 143 GLY B C 1
ATOM 3407 O O . GLY B 1 143 ? 3.658 21.75 -1.433 1 98.75 143 GLY B O 1
ATOM 3408 N N . ILE B 1 144 ? 3.469 20.594 0.472 1 98.69 144 ILE B N 1
ATOM 3409 C CA . ILE B 1 144 ? 4.898 20.656 0.766 1 98.69 144 ILE B CA 1
ATOM 3410 C C . ILE B 1 144 ? 5.676 19.891 -0.312 1 98.69 144 ILE B C 1
ATOM 3412 O O . ILE B 1 144 ? 6.719 20.359 -0.771 1 98.69 144 ILE B O 1
ATOM 3416 N N . VAL B 1 145 ? 5.188 18.703 -0.756 1 98.5 145 VAL B N 1
ATOM 3417 C CA . VAL B 1 145 ? 5.828 17.953 -1.833 1 98.5 145 VAL B CA 1
ATOM 3418 C C . VAL B 1 145 ? 5.777 18.766 -3.127 1 98.5 145 VAL B C 1
ATOM 3420 O O . VAL B 1 145 ? 6.789 18.922 -3.814 1 98.5 145 VAL B O 1
ATOM 3423 N N . LEU B 1 146 ? 4.641 19.391 -3.439 1 98.69 146 LEU B N 1
ATOM 3424 C CA . LEU B 1 146 ? 4.445 20.141 -4.676 1 98.69 146 LEU B CA 1
ATOM 3425 C C . LEU B 1 146 ? 5.324 21.375 -4.699 1 98.69 146 LEU B C 1
ATOM 3427 O O . LEU B 1 146 ? 5.781 21.797 -5.766 1 98.69 146 LEU B O 1
ATOM 3431 N N . ALA B 1 147 ? 5.531 21.953 -3.529 1 98.5 147 ALA B N 1
ATOM 3432 C CA . ALA B 1 147 ? 6.309 23.188 -3.42 1 98.5 147 ALA B CA 1
ATOM 3433 C C . ALA B 1 147 ? 7.719 23 -3.967 1 98.5 147 ALA B C 1
ATOM 3435 O O . ALA B 1 147 ? 8.352 23.953 -4.426 1 98.5 147 ALA B O 1
ATOM 3436 N N . GLY B 1 148 ? 8.148 21.766 -3.949 1 97.25 148 GLY B N 1
ATOM 3437 C CA . GLY B 1 148 ? 9.484 21.469 -4.449 1 97.25 148 GLY B CA 1
ATOM 3438 C C . GLY B 1 148 ? 9.609 21.641 -5.949 1 97.25 148 GLY B C 1
ATOM 3439 O O . GLY B 1 148 ? 10.719 21.719 -6.48 1 97.25 148 GLY B O 1
ATOM 3440 N N . ALA B 1 149 ? 8.445 21.734 -6.633 1 98.12 149 ALA B N 1
ATOM 3441 C CA . ALA B 1 149 ? 8.508 21.781 -8.094 1 98.12 149 ALA B CA 1
ATOM 3442 C C . ALA B 1 149 ? 7.617 22.891 -8.648 1 98.12 149 ALA B C 1
ATOM 3444 O O . ALA B 1 149 ? 7.434 23 -9.859 1 98.12 149 ALA B O 1
ATOM 3445 N N . ALA B 1 150 ? 7.031 23.688 -7.789 1 98.62 150 ALA B N 1
ATOM 3446 C CA . ALA B 1 150 ? 6.133 24.766 -8.227 1 98.62 150 ALA B CA 1
ATOM 3447 C C . ALA B 1 150 ? 6.652 26.125 -7.805 1 98.62 150 ALA B C 1
ATOM 3449 O O . ALA B 1 150 ? 7.18 26.281 -6.699 1 98.62 150 ALA B O 1
ATOM 3450 N N . ARG B 1 151 ? 6.5 27.094 -8.656 1 98.5 151 ARG B N 1
ATOM 3451 C CA . ARG B 1 151 ? 6.867 28.453 -8.281 1 98.5 151 ARG B CA 1
ATOM 3452 C C . ARG B 1 151 ? 5.941 29 -7.195 1 98.5 151 ARG B C 1
ATOM 3454 O O . ARG B 1 151 ? 6.383 29.688 -6.277 1 98.5 151 ARG B O 1
ATOM 3461 N N . GLU B 1 152 ? 4.699 28.656 -7.312 1 98.38 152 GLU B N 1
ATOM 3462 C CA . GLU B 1 152 ? 3.678 29 -6.328 1 98.38 152 GLU B CA 1
ATOM 3463 C C . GLU B 1 152 ? 2.818 27.797 -5.98 1 98.38 152 GLU B C 1
ATOM 3465 O O . GLU B 1 152 ? 2.385 27.062 -6.867 1 98.38 152 GLU B O 1
ATOM 3470 N N . VAL B 1 153 ? 2.631 27.609 -4.727 1 98.69 153 VAL B N 1
ATOM 3471 C CA . VAL B 1 153 ? 1.76 26.516 -4.305 1 98.69 153 VAL B CA 1
ATOM 3472 C C . VAL B 1 153 ? 0.653 27.062 -3.4 1 98.69 153 VAL B C 1
ATOM 3474 O O . VAL B 1 153 ? 0.913 27.859 -2.504 1 98.69 153 VAL B O 1
ATOM 3477 N N . VAL B 1 154 ? -0.556 26.703 -3.709 1 98.81 154 VAL B N 1
ATOM 3478 C CA . VAL B 1 154 ? -1.711 27.047 -2.885 1 98.81 154 VAL B CA 1
ATOM 3479 C C . VAL B 1 154 ? -2.199 25.812 -2.141 1 98.81 154 VAL B C 1
ATOM 3481 O O . VAL B 1 154 ? -2.314 24.734 -2.727 1 98.81 154 VAL B O 1
ATOM 3484 N N . LEU B 1 155 ? -2.328 25.938 -0.88 1 98.81 155 LEU B N 1
ATOM 3485 C CA . LEU B 1 155 ? -2.973 24.922 -0.054 1 98.81 155 LEU B CA 1
ATOM 3486 C C . LEU B 1 155 ? -4.344 25.391 0.413 1 98.81 155 LEU B C 1
ATOM 3488 O O . LEU B 1 155 ? -4.473 26.469 0.992 1 98.81 155 LEU B O 1
ATOM 3492 N N . SER B 1 156 ? -5.371 24.562 0.14 1 98.5 156 SER B N 1
ATOM 3493 C CA . SER B 1 156 ? -6.715 24.969 0.541 1 98.5 156 SER B CA 1
ATOM 3494 C C . SER B 1 156 ? -7.426 23.844 1.298 1 98.5 156 SER B C 1
ATOM 3496 O O . SER B 1 156 ? -7.156 22.672 1.067 1 98.5 156 SER B O 1
ATOM 3498 N N . ASP B 1 157 ? -8.227 24.203 2.188 1 98.06 157 ASP B N 1
ATOM 3499 C CA . ASP B 1 157 ? -9.047 23.281 2.975 1 98.06 157 ASP B CA 1
ATOM 3500 C C . ASP B 1 157 ? -10.273 24 3.545 1 98.06 157 ASP B C 1
ATOM 3502 O O . ASP B 1 157 ? -10.258 25.219 3.732 1 98.06 157 ASP B O 1
ATOM 3506 N N . VAL B 1 158 ? -11.289 23.203 3.793 1 96.75 158 VAL B N 1
ATOM 3507 C CA . VAL B 1 158 ? -12.5 23.781 4.383 1 96.75 158 VAL B CA 1
ATOM 3508 C C . VAL B 1 158 ? -12.328 23.891 5.895 1 96.75 158 VAL B C 1
ATOM 3510 O O . VAL B 1 158 ? -12.969 24.734 6.535 1 96.75 158 VAL B O 1
ATOM 3513 N N . SER B 1 159 ? -11.477 23.078 6.484 1 96.75 159 SER B N 1
ATOM 3514 C CA . SER B 1 159 ? -11.273 22.984 7.926 1 96.75 159 SER B CA 1
ATOM 3515 C C . SER B 1 159 ? -10.227 23.984 8.398 1 96.75 159 SER B C 1
ATOM 3517 O O . SER B 1 159 ? -9.062 23.906 7.996 1 96.75 159 SER B O 1
ATOM 3519 N N . GLU B 1 160 ? -10.633 24.828 9.336 1 96.44 160 GLU B N 1
ATOM 3520 C CA . GLU B 1 160 ? -9.672 25.766 9.914 1 96.44 160 GLU B CA 1
ATOM 3521 C C . GLU B 1 160 ? -8.57 25.031 10.672 1 96.44 160 GLU B C 1
ATOM 3523 O O . GLU B 1 160 ? -7.422 25.469 10.695 1 96.44 160 GLU B O 1
ATOM 3528 N N . ARG B 1 161 ? -8.914 23.984 11.328 1 97 161 ARG B N 1
ATOM 3529 C CA . ARG B 1 161 ? -7.902 23.203 12.031 1 97 161 ARG B CA 1
ATOM 3530 C C . ARG B 1 161 ? -6.875 22.625 11.055 1 97 161 ARG B C 1
ATOM 3532 O O . ARG B 1 161 ? -5.676 22.641 11.336 1 97 161 ARG B O 1
ATOM 3539 N N . ALA B 1 162 ? -7.355 22.125 9.922 1 98 162 ALA B N 1
ATOM 3540 C CA . ALA B 1 162 ? -6.449 21.641 8.883 1 98 162 ALA B CA 1
ATOM 3541 C C . ALA B 1 162 ? -5.523 22.766 8.406 1 98 162 ALA B C 1
ATOM 3543 O O . ALA B 1 162 ? -4.312 22.562 8.281 1 98 162 ALA B O 1
ATOM 3544 N N . LEU B 1 163 ? -6.082 23.938 8.227 1 98.38 163 LEU B N 1
ATOM 3545 C CA . LEU B 1 163 ? -5.297 25.062 7.742 1 98.38 163 LEU B CA 1
ATOM 3546 C C . LEU B 1 163 ? -4.262 25.5 8.781 1 98.38 163 LEU B C 1
ATOM 3548 O O . LEU B 1 163 ? -3.152 25.906 8.422 1 98.38 163 LEU B O 1
ATOM 3552 N N . SER B 1 164 ? -4.68 25.453 10.016 1 98.38 164 SER B N 1
ATOM 3553 C CA . SER B 1 164 ? -3.727 25.734 11.078 1 98.38 164 SER B CA 1
ATOM 3554 C C . SER B 1 164 ? -2.537 24.781 11.039 1 98.38 164 SER B C 1
ATOM 3556 O O . SER B 1 164 ? -1.385 25.219 11.078 1 98.38 164 SER B O 1
ATOM 3558 N N . HIS B 1 165 ? -2.793 23.5 10.953 1 98.5 165 HIS B N 1
ATOM 3559 C CA . HIS B 1 165 ? -1.72 22.516 10.844 1 98.5 165 HIS B CA 1
ATOM 3560 C C . HIS B 1 165 ? -0.897 22.734 9.578 1 98.5 165 HIS B C 1
ATOM 3562 O O . HIS B 1 165 ? 0.328 22.594 9.602 1 98.5 165 HIS B O 1
ATOM 3568 N N . ALA B 1 166 ? -1.536 23.062 8.484 1 98.75 166 ALA B N 1
ATOM 3569 C CA . ALA B 1 166 ? -0.833 23.297 7.223 1 98.75 166 ALA B CA 1
ATOM 3570 C C . ALA B 1 166 ? 0.131 24.484 7.352 1 98.75 166 ALA B C 1
ATOM 3572 O O . ALA B 1 166 ? 1.276 24.406 6.898 1 98.75 166 ALA B O 1
ATOM 3573 N N . ARG B 1 167 ? -0.365 25.578 7.973 1 98.69 167 ARG B N 1
ATOM 3574 C CA . ARG B 1 167 ? 0.499 26.734 8.188 1 98.69 167 ARG B CA 1
ATOM 3575 C C . ARG B 1 167 ? 1.734 26.359 9 1 98.69 167 ARG B C 1
ATOM 3577 O O . ARG B 1 167 ? 2.855 26.719 8.633 1 98.69 167 ARG B O 1
ATOM 3584 N N . VAL B 1 168 ? 1.503 25.625 10.031 1 98.81 168 VAL B N 1
ATOM 3585 C CA . VAL B 1 168 ? 2.57 25.188 10.93 1 98.81 168 VAL B CA 1
ATOM 3586 C C . VAL B 1 168 ? 3.562 24.312 10.164 1 98.81 168 VAL B C 1
ATOM 3588 O O . VAL B 1 168 ? 4.77 24.562 10.188 1 98.81 168 VAL B O 1
ATOM 3591 N N . ASN B 1 169 ? 3.084 23.312 9.461 1 98.81 169 ASN B N 1
ATOM 3592 C CA . ASN B 1 169 ? 3.943 22.328 8.812 1 98.81 169 ASN B CA 1
ATOM 3593 C C . ASN B 1 169 ? 4.688 22.938 7.625 1 98.81 169 ASN B C 1
ATOM 3595 O O . ASN B 1 169 ? 5.84 22.578 7.367 1 98.81 169 ASN B O 1
ATOM 3599 N N . VAL B 1 170 ? 4.059 23.812 6.883 1 98.69 170 VAL B N 1
ATOM 3600 C CA . VAL B 1 170 ? 4.719 24.531 5.801 1 98.69 170 VAL B CA 1
ATOM 3601 C C . VAL B 1 170 ? 5.879 25.359 6.359 1 98.69 170 VAL B C 1
ATOM 3603 O O . VAL B 1 170 ? 6.961 25.391 5.766 1 98.69 170 VAL B O 1
ATOM 3606 N N . ALA B 1 171 ? 5.613 26 7.484 1 98.69 171 ALA B N 1
ATOM 3607 C CA . ALA B 1 171 ? 6.648 26.797 8.141 1 98.69 171 ALA B CA 1
ATOM 3608 C C . ALA B 1 171 ? 7.797 25.906 8.625 1 98.69 171 ALA B C 1
ATOM 3610 O O . ALA B 1 171 ? 8.969 26.25 8.438 1 98.69 171 ALA B O 1
ATOM 3611 N N . ILE B 1 172 ? 7.496 24.781 9.258 1 98.56 172 ILE B N 1
ATOM 3612 C CA . ILE B 1 172 ? 8.523 23.844 9.703 1 98.56 172 ILE B CA 1
ATOM 3613 C C . ILE B 1 172 ? 9.383 23.422 8.523 1 98.56 172 ILE B C 1
ATOM 3615 O O . ILE B 1 172 ? 10.602 23.281 8.648 1 98.56 172 ILE B O 1
ATOM 3619 N N . ALA B 1 173 ? 8.742 23.234 7.34 1 98.06 173 ALA B N 1
ATOM 3620 C CA . ALA B 1 173 ? 9.422 22.766 6.141 1 98.06 173 ALA B CA 1
ATOM 3621 C C . ALA B 1 173 ? 10.227 23.875 5.488 1 98.06 173 ALA B C 1
ATOM 3623 O O . ALA B 1 173 ? 10.984 23.641 4.539 1 98.06 173 ALA B O 1
ATOM 3624 N N . GLY B 1 174 ? 10.047 25.094 5.906 1 97.69 174 GLY B N 1
ATOM 3625 C CA . GLY B 1 174 ? 10.82 26.219 5.398 1 97.69 174 GLY B CA 1
ATOM 3626 C C . GLY B 1 174 ? 10.305 26.75 4.066 1 97.69 174 GLY B C 1
ATOM 3627 O O . GLY B 1 174 ? 11.062 27.344 3.297 1 97.69 174 GLY B O 1
ATOM 3628 N N . ILE B 1 175 ? 9.094 26.484 3.764 1 97.94 175 ILE B N 1
ATOM 3629 C CA . ILE B 1 175 ? 8.523 26.906 2.488 1 97.94 175 ILE B CA 1
ATOM 3630 C C . ILE B 1 175 ? 7.969 28.328 2.613 1 97.94 175 ILE B C 1
ATOM 3632 O O . ILE B 1 175 ? 7.148 28.609 3.494 1 97.94 175 ILE B O 1
ATOM 3636 N N . THR B 1 176 ? 8.352 29.172 1.71 1 97.88 176 THR B N 1
ATOM 3637 C CA . THR B 1 176 ? 7.977 30.578 1.829 1 97.88 176 THR B CA 1
ATOM 3638 C C . THR B 1 176 ? 7.047 31 0.69 1 97.88 176 THR B C 1
ATOM 3640 O O . THR B 1 176 ? 6.453 32.062 0.728 1 97.88 176 THR B O 1
ATOM 3643 N N . HIS B 1 177 ? 6.938 30.172 -0.316 1 98.25 177 HIS B N 1
ATOM 3644 C CA . HIS B 1 177 ? 6.148 30.531 -1.489 1 98.25 177 HIS B CA 1
ATOM 3645 C C . HIS B 1 177 ? 4.82 29.781 -1.509 1 98.25 177 HIS B C 1
ATOM 3647 O O . HIS B 1 177 ? 4.344 29.375 -2.574 1 98.25 177 HIS B O 1
ATOM 3653 N N . ALA B 1 178 ? 4.238 29.516 -0.369 1 98.31 178 ALA B N 1
ATOM 3654 C CA . ALA B 1 178 ? 2.949 28.859 -0.225 1 98.31 178 ALA B CA 1
ATOM 3655 C C . ALA B 1 178 ? 1.878 29.828 0.263 1 98.31 178 ALA B C 1
ATOM 3657 O O . ALA B 1 178 ? 2.145 30.672 1.116 1 98.31 178 ALA B O 1
ATOM 3658 N N . SER B 1 179 ? 0.749 29.719 -0.32 1 97.81 179 SER B N 1
ATOM 3659 C CA . SER B 1 179 ? -0.441 30.406 0.173 1 97.81 179 SER B CA 1
ATOM 3660 C C . SER B 1 179 ? -1.438 29.422 0.773 1 97.81 179 SER B C 1
ATOM 3662 O O . SER B 1 179 ? -1.691 28.359 0.2 1 97.81 179 SER B O 1
ATOM 3664 N N . ILE B 1 180 ? -1.945 29.75 1.906 1 98 180 ILE B N 1
ATOM 3665 C CA . ILE B 1 180 ? -2.914 28.906 2.6 1 98 180 ILE B CA 1
ATOM 3666 C C . ILE B 1 180 ? -4.27 29.609 2.645 1 98 180 ILE B C 1
ATOM 3668 O O . ILE B 1 180 ? -4.387 30.703 3.195 1 98 180 ILE B O 1
ATOM 3672 N N . VAL B 1 181 ? -5.289 28.922 2.105 1 97.56 181 VAL B N 1
ATOM 3673 C CA . VAL B 1 181 ? -6.57 29.594 1.903 1 97.56 181 VAL B CA 1
ATOM 3674 C C . VAL B 1 181 ? -7.711 28.688 2.367 1 97.56 181 VAL B C 1
ATOM 3676 O O . VAL B 1 181 ? -7.703 27.484 2.104 1 97.56 181 VAL B O 1
ATOM 3679 N N . ARG B 1 182 ? -8.617 29.25 3.139 1 97.62 182 ARG B N 1
ATOM 3680 C CA . ARG B 1 182 ? -9.844 28.516 3.453 1 97.62 182 ARG B CA 1
ATOM 3681 C C . ARG B 1 182 ? -10.789 28.5 2.256 1 97.62 182 ARG B C 1
ATOM 3683 O O . ARG B 1 182 ? -11.102 29.547 1.685 1 97.62 182 ARG B O 1
ATOM 3690 N N . ALA B 1 183 ? -11.188 27.328 1.86 1 96.81 183 ALA B N 1
ATOM 3691 C CA . ALA B 1 183 ? -12.047 27.188 0.689 1 96.81 183 ALA B CA 1
ATOM 3692 C C . ALA B 1 183 ? -12.867 25.906 0.756 1 96.81 183 ALA B C 1
ATOM 3694 O O . ALA B 1 183 ? -12.422 24.906 1.336 1 96.81 183 ALA B O 1
ATOM 3695 N N . ASP B 1 184 ? -14.055 26 0.329 1 95.69 184 ASP B N 1
ATOM 3696 C CA . ASP B 1 184 ? -14.812 24.797 -0.008 1 95.69 184 ASP B CA 1
ATOM 3697 C C . ASP B 1 184 ? -14.578 24.391 -1.459 1 95.69 184 ASP B C 1
ATOM 3699 O O . ASP B 1 184 ? -15.242 24.891 -2.367 1 95.69 184 ASP B O 1
ATOM 3703 N N . LEU B 1 185 ? -13.656 23.422 -1.578 1 95.38 185 LEU B N 1
ATOM 3704 C CA . LEU B 1 185 ? -13.141 23.047 -2.887 1 95.38 185 LEU B CA 1
ATOM 3705 C C . LEU B 1 185 ? -12.594 24.25 -3.635 1 95.38 185 LEU B C 1
ATOM 3707 O O . LEU B 1 185 ? -11.664 24.906 -3.17 1 95.38 185 LEU B O 1
ATOM 3711 N N . PHE B 1 186 ? -13.289 24.641 -4.621 1 95.88 186 PHE B N 1
ATOM 3712 C CA . PHE B 1 186 ? -12.711 25.703 -5.453 1 95.88 186 PHE B CA 1
ATOM 3713 C C . PHE B 1 186 ? -13.328 27.047 -5.125 1 95.88 186 PHE B C 1
ATOM 3715 O O . PHE B 1 186 ? -12.867 28.078 -5.613 1 95.88 186 PHE B O 1
ATOM 3722 N N . ASP B 1 187 ? -14.32 26.938 -4.219 1 94 187 ASP B N 1
ATOM 3723 C CA . ASP B 1 187 ? -14.93 28.188 -3.773 1 94 187 ASP B CA 1
ATOM 3724 C C . ASP B 1 187 ? -14.016 28.922 -2.801 1 94 187 ASP B C 1
ATOM 3726 O O . ASP B 1 187 ? -13.93 28.562 -1.624 1 94 187 ASP B O 1
ATOM 3730 N N . GLY B 1 188 ? -13.227 29.938 -3.232 1 90.75 188 GLY B N 1
ATOM 3731 C CA . GLY B 1 188 ? -12.273 30.672 -2.42 1 90.75 188 GLY B CA 1
ATOM 3732 C C . GLY B 1 188 ? -10.875 30.672 -3 1 90.75 188 GLY B C 1
ATOM 3733 O O . GLY B 1 188 ? -9.961 31.281 -2.43 1 90.75 188 GLY B O 1
ATOM 3734 N N . VAL B 1 189 ? -10.734 29.875 -3.971 1 94.88 189 VAL B N 1
ATOM 3735 C CA . VAL B 1 189 ? -9.438 29.812 -4.652 1 94.88 189 VAL B CA 1
ATOM 3736 C C . VAL B 1 189 ? -9.57 30.406 -6.055 1 94.88 189 VAL B C 1
ATOM 3738 O O . VAL B 1 189 ? -10.43 29.984 -6.832 1 94.88 189 VAL B O 1
ATOM 3741 N N . ALA B 1 190 ? -8.773 31.359 -6.387 1 94.25 190 ALA B N 1
ATOM 3742 C CA . ALA B 1 190 ? -8.898 32.031 -7.676 1 94.25 190 ALA B CA 1
ATOM 3743 C C . ALA B 1 190 ? -7.859 31.5 -8.664 1 94.25 190 ALA B C 1
ATOM 3745 O O . ALA B 1 190 ? -6.809 31 -8.266 1 94.25 190 ALA B O 1
ATOM 3746 N N . GLY B 1 191 ? -8.25 31.562 -9.93 1 96.06 191 GLY B N 1
ATOM 3747 C CA . GLY B 1 191 ? -7.297 31.312 -11.008 1 96.06 191 GLY B CA 1
ATOM 3748 C C . GLY B 1 191 ? -7.23 29.859 -11.414 1 96.06 191 GLY B C 1
ATOM 3749 O O . GLY B 1 191 ? -8.102 29.062 -11.055 1 96.06 191 GLY B O 1
ATOM 3750 N N . ARG B 1 192 ? -6.27 29.641 -12.383 1 98.19 192 ARG B N 1
ATOM 3751 C CA . ARG B 1 192 ? -6.035 28.312 -12.922 1 98.19 192 ARG B CA 1
ATOM 3752 C C . ARG B 1 192 ? -4.715 27.734 -12.414 1 98.19 192 ARG B C 1
ATOM 3754 O O . ARG B 1 192 ? -3.893 28.469 -11.859 1 98.19 192 ARG B O 1
ATOM 3761 N N . PHE B 1 193 ? -4.582 26.469 -12.555 1 98.75 193 PHE B N 1
ATOM 3762 C CA . PHE B 1 193 ? -3.434 25.766 -11.992 1 98.75 193 PHE B CA 1
ATOM 3763 C C . PHE B 1 193 ? -2.838 24.812 -13.016 1 98.75 193 PHE B C 1
ATOM 3765 O O . PHE B 1 193 ? -3.564 24.219 -13.82 1 98.75 193 PHE B O 1
ATOM 3772 N N . ASP B 1 194 ? -1.51 24.672 -12.961 1 98.88 194 ASP B N 1
ATOM 3773 C CA . ASP B 1 194 ? -0.817 23.688 -13.781 1 98.88 194 ASP B CA 1
ATOM 3774 C C . ASP B 1 194 ? -0.969 22.281 -13.195 1 98.88 194 ASP B C 1
ATOM 3776 O O . ASP B 1 194 ? -0.899 21.281 -13.914 1 98.88 194 ASP B O 1
ATOM 3780 N N . VAL B 1 195 ? -1.122 22.266 -11.875 1 98.88 195 VAL B N 1
ATOM 3781 C CA . VAL B 1 195 ? -1.369 21.016 -11.18 1 98.88 195 VAL B CA 1
ATOM 3782 C C . VAL B 1 195 ? -2.393 21.234 -10.062 1 98.88 195 VAL B C 1
ATOM 3784 O O . VAL B 1 195 ? -2.275 22.172 -9.281 1 98.88 195 VAL B O 1
ATOM 3787 N N . ILE B 1 196 ? -3.398 20.422 -10.055 1 98.94 196 ILE B N 1
ATOM 3788 C CA . ILE B 1 196 ? -4.316 20.281 -8.93 1 98.94 196 ILE B CA 1
ATOM 3789 C C . ILE B 1 196 ? -4.207 18.875 -8.336 1 98.94 196 ILE B C 1
ATOM 3791 O O . ILE B 1 196 ? -4.445 17.891 -9.031 1 98.94 196 ILE B O 1
ATOM 3795 N N . ALA B 1 197 ? -3.766 18.828 -7.129 1 98.88 197 ALA B N 1
ATOM 3796 C CA . ALA B 1 197 ? -3.641 17.547 -6.43 1 98.88 197 ALA B CA 1
ATOM 3797 C C . ALA B 1 197 ? -4.637 17.453 -5.277 1 98.88 197 ALA B C 1
ATOM 3799 O O . ALA B 1 197 ? -4.914 18.438 -4.605 1 98.88 197 ALA B O 1
ATOM 3800 N N . ALA B 1 198 ? -5.156 16.234 -5.059 1 98.75 198 ALA B N 1
ATOM 3801 C CA . ALA B 1 198 ? -6.121 16.062 -3.975 1 98.75 198 ALA B CA 1
ATOM 3802 C C . ALA B 1 198 ? -6.082 14.633 -3.434 1 98.75 198 ALA B C 1
ATOM 3804 O O . ALA B 1 198 ? -5.941 13.68 -4.199 1 98.75 198 ALA B O 1
ATOM 3805 N N . ASN B 1 199 ? -6.148 14.477 -2.205 1 98.38 199 ASN B N 1
ATOM 3806 C CA . ASN B 1 199 ? -6.43 13.258 -1.456 1 98.38 199 ASN B CA 1
ATOM 3807 C C . ASN B 1 199 ? -7.633 13.43 -0.533 1 98.38 199 ASN B C 1
ATOM 3809 O O . ASN B 1 199 ? -7.473 13.555 0.683 1 98.38 199 ASN B O 1
ATOM 3813 N N . PRO B 1 200 ? -8.812 13.453 -1.063 1 97.5 200 PRO B N 1
ATOM 3814 C CA . PRO B 1 200 ? -10.016 13.695 -0.271 1 97.5 200 PRO B CA 1
ATOM 3815 C C . PRO B 1 200 ? -10.422 12.492 0.568 1 97.5 200 PRO B C 1
ATOM 3817 O O . PRO B 1 200 ? -9.938 11.375 0.334 1 97.5 200 PRO B O 1
ATOM 3820 N N . PRO B 1 201 ? -11.289 12.805 1.583 1 95.31 201 PRO B N 1
ATOM 3821 C CA . PRO B 1 201 ? -11.906 11.648 2.242 1 95.31 201 PRO B CA 1
ATOM 3822 C C . PRO B 1 201 ? -12.672 10.758 1.271 1 95.31 201 PRO B C 1
ATOM 3824 O O . PRO B 1 201 ? -13.258 11.25 0.304 1 95.31 201 PRO B O 1
ATOM 3827 N N . TYR B 1 202 ? -12.672 9.414 1.543 1 95.5 202 TYR B N 1
ATOM 3828 C CA . TYR B 1 202 ? -13.266 8.531 0.542 1 95.5 202 TYR B CA 1
ATOM 3829 C C . TYR B 1 202 ? -14.055 7.406 1.204 1 95.5 202 TYR B C 1
ATOM 3831 O O . TYR B 1 202 ? -14.336 6.383 0.574 1 95.5 202 TYR B O 1
ATOM 3839 N N . LEU B 1 203 ? -14.344 7.539 2.441 1 92.75 203 LEU B N 1
ATOM 3840 C CA . LEU B 1 203 ? -15.156 6.559 3.158 1 92.75 203 LEU B CA 1
ATOM 3841 C C . LEU B 1 203 ? -16.516 7.141 3.531 1 92.75 203 LEU B C 1
ATOM 3843 O O . LEU B 1 203 ? -16.688 8.359 3.562 1 92.75 203 LEU B O 1
ATOM 3847 N N . VAL B 1 204 ? -17.438 6.25 3.775 1 90.5 204 VAL B N 1
ATOM 3848 C CA . VAL B 1 204 ? -18.656 6.66 4.465 1 90.5 204 VAL B CA 1
ATOM 3849 C C . VAL B 1 204 ? -18.422 6.656 5.973 1 90.5 204 VAL B C 1
ATOM 3851 O O . VAL B 1 204 ? -17.953 5.668 6.535 1 90.5 204 VAL B O 1
ATOM 3854 N N . ASP B 1 205 ? -18.672 7.773 6.555 1 87.81 205 ASP B N 1
ATOM 3855 C CA . ASP B 1 205 ? -18.438 7.895 7.988 1 87.81 205 ASP B CA 1
ATOM 3856 C C . ASP B 1 205 ? -19.672 8.406 8.703 1 87.81 205 ASP B C 1
ATOM 3858 O O . ASP B 1 205 ? -20.078 9.562 8.523 1 87.81 205 ASP B O 1
ATOM 3862 N N . ASP B 1 206 ? -20.234 7.586 9.562 1 85.56 206 ASP B N 1
ATOM 3863 C CA . ASP B 1 206 ? -21.469 7.922 10.266 1 85.56 206 ASP B CA 1
ATOM 3864 C C . ASP B 1 206 ? -21.281 9.156 11.141 1 85.56 206 ASP B C 1
ATOM 3866 O O . ASP B 1 206 ? -22.219 9.93 11.352 1 85.56 206 ASP B O 1
ATOM 3870 N N . ALA B 1 207 ? -20.062 9.367 11.648 1 82.88 207 ALA B N 1
ATOM 3871 C CA . ALA B 1 207 ? -19.766 10.5 12.531 1 82.88 207 ALA B CA 1
ATOM 3872 C C . ALA B 1 207 ? -19.438 11.75 11.727 1 82.88 207 ALA B C 1
ATOM 3874 O O . ALA B 1 207 ? -19.234 12.828 12.289 1 82.88 207 ALA B O 1
ATOM 3875 N N . HIS B 1 208 ? -19.391 11.57 10.406 1 83.19 208 HIS B N 1
ATOM 3876 C CA . HIS B 1 208 ? -19.156 12.664 9.477 1 83.19 208 HIS B CA 1
ATOM 3877 C C . HIS B 1 208 ? -17.875 13.406 9.805 1 83.19 208 HIS B C 1
ATOM 3879 O O . HIS B 1 208 ? -17.828 14.641 9.805 1 83.19 208 HIS B O 1
ATOM 3885 N N . ARG B 1 209 ? -16.938 12.703 10.297 1 81.81 209 ARG B N 1
ATOM 3886 C CA . ARG B 1 209 ? -15.633 13.312 10.445 1 81.81 209 ARG B CA 1
ATOM 3887 C C . ARG B 1 209 ? -15.125 13.859 9.109 1 81.81 209 ARG B C 1
ATOM 3889 O O . ARG B 1 209 ? -15.102 13.141 8.109 1 81.81 209 ARG B O 1
ATOM 3896 N N . THR B 1 210 ? -14.531 14.977 9.07 1 81.88 210 THR B N 1
ATOM 3897 C CA . THR B 1 210 ? -14.203 15.719 7.859 1 81.88 210 THR B CA 1
ATOM 3898 C C . THR B 1 210 ? -13.102 15.016 7.07 1 81.88 210 THR B C 1
ATOM 3900 O O . THR B 1 210 ? -13.133 14.992 5.836 1 81.88 210 THR B O 1
ATOM 3903 N N . TYR B 1 211 ? -12.203 14.406 7.711 1 82.5 211 TYR B N 1
ATOM 3904 C CA . TYR B 1 211 ? -11.055 13.805 7.035 1 82.5 211 TYR B CA 1
ATOM 3905 C C . TYR B 1 211 ? -11.406 12.414 6.508 1 82.5 211 TYR B C 1
ATOM 3907 O O . TYR B 1 211 ? -10.633 11.828 5.75 1 82.5 211 TYR B O 1
ATOM 3915 N N . ARG B 1 212 ? -12.602 12 6.805 1 82.75 212 ARG B N 1
ATOM 3916 C CA . ARG B 1 212 ? -12.906 10.594 6.547 1 82.75 212 ARG B CA 1
ATOM 3917 C C . ARG B 1 212 ? -14.117 10.453 5.637 1 82.75 212 ARG B C 1
ATOM 3919 O O . ARG B 1 212 ? -14.18 9.539 4.805 1 82.75 212 ARG B O 1
ATOM 3926 N N . ASP B 1 213 ? -15.062 11.383 5.734 1 88.5 213 ASP B N 1
ATOM 3927 C CA . ASP B 1 213 ? -16.359 11.195 5.102 1 88.5 213 ASP B CA 1
ATOM 3928 C C . ASP B 1 213 ? -16.359 11.734 3.672 1 88.5 213 ASP B C 1
ATOM 3930 O O . ASP B 1 213 ? -16.391 12.953 3.461 1 88.5 213 ASP B O 1
ATOM 3934 N N . GLY B 1 214 ? -16.406 10.797 2.758 1 91.81 214 GLY B N 1
ATOM 3935 C CA . GLY B 1 214 ? -16.438 11.164 1.35 1 91.81 214 GLY B CA 1
ATOM 3936 C C . GLY B 1 214 ? -17.844 11.375 0.811 1 91.81 214 GLY B C 1
ATOM 3937 O O . GLY B 1 214 ? -18.016 11.734 -0.355 1 91.81 214 GLY B O 1
ATOM 3938 N N . GLY B 1 215 ? -18.766 11.102 1.658 1 90.38 215 GLY B N 1
ATOM 3939 C CA . GLY B 1 215 ? -20.141 11.406 1.292 1 90.38 215 GLY B CA 1
ATOM 3940 C C . GLY B 1 215 ? -20.844 10.258 0.596 1 90.38 215 GLY B C 1
ATOM 3941 O O . GLY B 1 215 ? -20.594 9.094 0.891 1 90.38 215 GLY B O 1
ATOM 3942 N N . ASP B 1 216 ? -21.891 10.625 -0.219 1 90.12 216 ASP B N 1
ATOM 3943 C CA . ASP B 1 216 ? -22.75 9.648 -0.873 1 90.12 216 ASP B CA 1
ATOM 3944 C C . ASP B 1 216 ? -21.969 8.797 -1.868 1 90.12 216 ASP B C 1
ATOM 3946 O O . ASP B 1 216 ? -20.75 8.859 -1.917 1 90.12 216 ASP B O 1
ATOM 3950 N N . ALA B 1 217 ? -22.688 7.809 -2.5 1 91.44 217 ALA B N 1
ATOM 3951 C CA . ALA B 1 217 ? -22.094 6.934 -3.506 1 91.44 217 ALA B CA 1
ATOM 3952 C C . ALA B 1 217 ? -20.922 6.152 -2.93 1 91.44 217 ALA B C 1
ATOM 3954 O O . ALA B 1 217 ? -19.812 6.172 -3.49 1 91.44 217 ALA B O 1
ATOM 3955 N N . LEU B 1 218 ? -21.203 5.621 -1.734 1 92.88 218 LEU B N 1
ATOM 3956 C CA . LEU B 1 218 ? -20.25 4.758 -1.05 1 92.88 218 LEU B CA 1
ATOM 3957 C C . LEU B 1 218 ? -18.969 5.516 -0.734 1 92.88 218 LEU B C 1
ATOM 3959 O O . LEU B 1 218 ? -17.875 4.941 -0.782 1 92.88 218 LEU B O 1
ATOM 3963 N N . GLY B 1 219 ? -19.031 6.859 -0.574 1 93.25 219 GLY B N 1
ATOM 3964 C CA . GLY B 1 219 ? -17.906 7.664 -0.151 1 93.25 219 GLY B CA 1
ATOM 3965 C C . GLY B 1 219 ? -17.172 8.336 -1.307 1 93.25 219 GLY B C 1
ATOM 3966 O O . GLY B 1 219 ? -16.141 8.961 -1.115 1 93.25 219 GLY B O 1
ATOM 3967 N N . THR B 1 220 ? -17.734 8.242 -2.592 1 96.25 220 THR B N 1
ATOM 3968 C CA . THR B 1 220 ? -17 8.734 -3.754 1 96.25 220 THR B CA 1
ATOM 3969 C C . THR B 1 220 ? -17.516 10.094 -4.191 1 96.25 220 THR B C 1
ATOM 3971 O O . THR B 1 220 ? -16.953 10.727 -5.082 1 96.25 220 THR B O 1
ATOM 3974 N N . ALA B 1 221 ? -18.531 10.617 -3.551 1 95.88 221 ALA B N 1
ATOM 3975 C CA . ALA B 1 221 ? -19.219 11.82 -4.016 1 95.88 221 ALA B CA 1
ATOM 3976 C C . ALA B 1 221 ? -18.266 13.016 -4.008 1 95.88 221 ALA B C 1
ATOM 3978 O O . ALA B 1 221 ? -18.234 13.805 -4.957 1 95.88 221 ALA B O 1
ATOM 3979 N N . LEU B 1 222 ? -17.578 13.18 -2.943 1 96.5 222 LEU B N 1
ATOM 3980 C CA . LEU B 1 222 ? -16.672 14.312 -2.834 1 96.5 222 LEU B CA 1
ATOM 3981 C C . LEU B 1 222 ? -15.578 14.25 -3.902 1 96.5 222 LEU B C 1
ATOM 3983 O O . LEU B 1 222 ? -15.281 15.258 -4.551 1 96.5 222 LEU B O 1
ATOM 3987 N N . ALA B 1 223 ? -14.977 13.094 -4.105 1 97.94 223 ALA B N 1
ATOM 3988 C CA . ALA B 1 223 ? -13.953 12.922 -5.137 1 97.94 223 ALA B CA 1
ATOM 3989 C C . ALA B 1 223 ? -14.523 13.211 -6.523 1 97.94 223 ALA B C 1
ATOM 3991 O O . ALA B 1 223 ? -13.867 13.859 -7.344 1 97.94 223 ALA B O 1
ATOM 3992 N N . ALA B 1 224 ? -15.703 12.773 -6.781 1 98.12 224 ALA B N 1
ATOM 3993 C CA . ALA B 1 224 ? -16.344 13.023 -8.07 1 98.12 224 ALA B CA 1
ATOM 3994 C C . ALA B 1 224 ? -16.547 14.516 -8.297 1 98.12 224 ALA B C 1
ATOM 3996 O O . ALA B 1 224 ? -16.297 15.023 -9.398 1 98.12 224 ALA B O 1
ATOM 3997 N N . ARG B 1 225 ? -17 15.18 -7.273 1 97.5 225 ARG B N 1
ATOM 3998 C CA . ARG B 1 225 ? -17.203 16.625 -7.355 1 97.5 225 ARG B CA 1
ATOM 3999 C C . ARG B 1 225 ? -15.883 17.344 -7.633 1 97.5 225 ARG B C 1
ATOM 4001 O O . ARG B 1 225 ? -15.828 18.25 -8.453 1 97.5 225 ARG B O 1
ATOM 4008 N N . ILE B 1 226 ? -14.828 16.938 -6.965 1 98.12 226 ILE B N 1
ATOM 4009 C CA . ILE B 1 226 ? -13.508 17.531 -7.141 1 98.12 226 ILE B CA 1
ATOM 4010 C C . ILE B 1 226 ? -13.07 17.391 -8.602 1 98.12 226 ILE B C 1
ATOM 4012 O O . ILE B 1 226 ? -12.617 18.359 -9.211 1 98.12 226 ILE B O 1
ATOM 4016 N N . VAL B 1 227 ? -13.227 16.203 -9.18 1 98.31 227 VAL B N 1
ATOM 4017 C CA . VAL B 1 227 ? -12.805 15.938 -10.547 1 98.31 227 VAL B CA 1
ATOM 4018 C C . VAL B 1 227 ? -13.562 16.859 -11.5 1 98.31 227 VAL B C 1
ATOM 4020 O O . VAL B 1 227 ? -12.961 17.531 -12.336 1 98.31 227 VAL B O 1
ATOM 4023 N N . ARG B 1 228 ? -14.82 16.984 -11.32 1 97.25 228 ARG B N 1
ATOM 4024 C CA . ARG B 1 228 ? -15.648 17.766 -12.227 1 97.25 228 ARG B CA 1
ATOM 4025 C C . ARG B 1 228 ? -15.312 19.25 -12.133 1 97.25 228 ARG B C 1
ATOM 4027 O O . ARG B 1 228 ? -15.203 19.938 -13.148 1 97.25 228 ARG B O 1
ATOM 4034 N N . GLU B 1 229 ? -15.102 19.688 -10.938 1 97.75 229 GLU B N 1
ATOM 4035 C CA . GLU B 1 229 ? -14.852 21.109 -10.727 1 97.75 229 GLU B CA 1
ATOM 4036 C C . GLU B 1 229 ? -13.414 21.484 -11.086 1 97.75 229 GLU B C 1
ATOM 4038 O O . GLU B 1 229 ? -13.109 22.656 -11.32 1 97.75 229 GLU B O 1
ATOM 4043 N N . ALA B 1 230 ? -12.523 20.5 -11.078 1 98.31 230 ALA B N 1
ATOM 4044 C CA . ALA B 1 230 ? -11.117 20.766 -11.375 1 98.31 230 ALA B CA 1
ATOM 4045 C C . ALA B 1 230 ? -10.914 21.047 -12.867 1 98.31 230 ALA B C 1
ATOM 4047 O O . ALA B 1 230 ? -10.008 21.781 -13.242 1 98.31 230 ALA B O 1
ATOM 4048 N N . ILE B 1 231 ? -11.75 20.5 -13.734 1 97.44 231 ILE B N 1
ATOM 4049 C CA . ILE B 1 231 ? -11.578 20.5 -15.18 1 97.44 231 ILE B CA 1
ATOM 4050 C C . ILE B 1 231 ? -11.438 21.938 -15.68 1 97.44 231 ILE B C 1
ATOM 4052 O O . ILE B 1 231 ? -10.438 22.281 -16.312 1 97.44 231 ILE B O 1
ATOM 4056 N N . PRO B 1 232 ? -12.336 22.812 -15.359 1 97.25 232 PRO B N 1
ATOM 4057 C CA . PRO B 1 232 ? -12.219 24.188 -15.875 1 97.25 232 PRO B CA 1
ATOM 4058 C C . PRO B 1 232 ? -11.133 24.984 -15.172 1 97.25 232 PRO B C 1
ATOM 4060 O O . PRO B 1 232 ? -10.844 26.125 -15.578 1 97.25 232 PRO B O 1
ATOM 4063 N N . ARG B 1 233 ? -10.508 24.484 -14.148 1 98.38 233 ARG B N 1
ATOM 4064 C CA . ARG B 1 233 ? -9.539 25.219 -13.344 1 98.38 233 ARG B CA 1
ATOM 4065 C C . ARG B 1 233 ? -8.109 24.844 -13.734 1 98.38 233 ARG B C 1
ATOM 4067 O O . ARG B 1 233 ? -7.148 25.359 -13.164 1 98.38 233 ARG B O 1
ATOM 4074 N N . LEU B 1 234 ? -7.969 23.938 -14.633 1 98.62 234 LEU B N 1
ATOM 4075 C CA . LEU B 1 234 ? -6.652 23.5 -15.086 1 98.62 234 LEU B CA 1
ATOM 4076 C C . LEU B 1 234 ? -6.207 24.281 -16.312 1 98.62 234 LEU B C 1
ATOM 4078 O O . LEU B 1 234 ? -7.023 24.578 -17.188 1 98.62 234 LEU B O 1
ATOM 4082 N N . THR B 1 235 ? -4.938 24.609 -16.438 1 98.5 235 THR B N 1
ATOM 4083 C CA . THR B 1 235 ? -4.348 25.203 -17.625 1 98.5 235 THR B CA 1
ATOM 4084 C C . THR B 1 235 ? -4.215 24.188 -18.75 1 98.5 235 THR B C 1
ATOM 4086 O O . THR B 1 235 ? -4.48 23 -18.547 1 98.5 235 THR B O 1
ATOM 4089 N N . ARG B 1 236 ? -3.865 24.719 -19.938 1 97.44 236 ARG B N 1
ATOM 4090 C CA . ARG B 1 236 ? -3.502 23.797 -21.016 1 97.44 236 ARG B CA 1
ATOM 4091 C C . ARG B 1 236 ? -2.32 22.922 -20.609 1 97.44 236 ARG B C 1
ATOM 4093 O O . ARG B 1 236 ? -1.321 23.422 -20.094 1 97.44 236 ARG B O 1
ATOM 4100 N N . GLY B 1 237 ? -2.48 21.672 -20.797 1 97.69 237 GLY B N 1
ATOM 4101 C CA . GLY B 1 237 ? -1.438 20.75 -20.391 1 97.69 237 GLY B CA 1
ATOM 4102 C C . GLY B 1 237 ? -1.418 20.484 -18.891 1 97.69 237 GLY B C 1
ATOM 4103 O O . GLY B 1 237 ? -0.601 19.703 -18.406 1 97.69 237 GLY B O 1
ATOM 4104 N N . GLY B 1 238 ? -2.32 21.203 -18.172 1 98.56 238 GLY B N 1
ATOM 4105 C CA . GLY B 1 238 ? -2.385 21.031 -16.734 1 98.56 238 GLY B CA 1
ATOM 4106 C C . GLY B 1 238 ? -2.838 19.641 -16.312 1 98.56 238 GLY B C 1
ATOM 4107 O O . GLY B 1 238 ? -3.447 18.922 -17.094 1 98.56 238 GLY B O 1
ATOM 4108 N N . ARG B 1 239 ? -2.533 19.25 -15.055 1 98.75 239 ARG B N 1
ATOM 4109 C CA . ARG B 1 239 ? -2.814 17.906 -14.602 1 98.75 239 ARG B CA 1
ATOM 4110 C C . ARG B 1 239 ? -3.621 17.922 -13.305 1 98.75 239 ARG B C 1
ATOM 4112 O O . ARG B 1 239 ? -3.369 18.734 -12.422 1 98.75 239 ARG B O 1
ATOM 4119 N N . LEU B 1 240 ? -4.621 17.125 -13.312 1 98.88 240 LEU B N 1
ATOM 4120 C CA . LEU B 1 240 ? -5.258 16.719 -12.07 1 98.88 240 LEU B CA 1
ATOM 4121 C C . LEU B 1 240 ? -4.641 15.422 -11.539 1 98.88 240 LEU B C 1
ATOM 4123 O O . LEU B 1 240 ? -4.539 14.438 -12.266 1 98.88 240 LEU B O 1
ATOM 4127 N N . VAL B 1 241 ? -4.148 15.422 -10.312 1 98.88 241 VAL B N 1
ATOM 4128 C CA . VAL B 1 241 ? -3.607 14.242 -9.648 1 98.88 241 VAL B CA 1
ATOM 4129 C C . VAL B 1 241 ? -4.457 13.898 -8.43 1 98.88 241 VAL B C 1
ATOM 4131 O O . VAL B 1 241 ? -4.344 14.547 -7.387 1 98.88 241 VAL B O 1
ATOM 4134 N N . LEU B 1 242 ? -5.254 12.891 -8.57 1 98.81 242 LEU B N 1
ATOM 4135 C CA . LEU B 1 242 ? -6.156 12.461 -7.504 1 98.81 242 LEU B CA 1
ATOM 4136 C C . LEU B 1 242 ? -5.703 11.141 -6.898 1 98.81 242 LEU B C 1
ATOM 4138 O O . LEU B 1 242 ? -5.555 10.148 -7.609 1 98.81 242 LEU B O 1
ATOM 4142 N N . TYR B 1 243 ? -5.379 11.141 -5.676 1 98.75 243 TYR B N 1
ATOM 4143 C CA . TYR B 1 243 ? -5.242 9.93 -4.883 1 98.75 243 TYR B CA 1
ATOM 4144 C C . TYR B 1 243 ? -6.484 9.688 -4.027 1 98.75 243 TYR B C 1
ATOM 4146 O O . TYR B 1 243 ? -6.898 10.57 -3.268 1 98.75 243 TYR B O 1
ATOM 4154 N N . THR B 1 244 ? -7.047 8.477 -4.094 1 98.44 244 THR B N 1
ATOM 4155 C CA . THR B 1 244 ? -8.25 8.219 -3.314 1 98.44 244 THR B CA 1
ATOM 4156 C C . THR B 1 244 ? -8.5 6.715 -3.195 1 98.44 244 THR B C 1
ATOM 4158 O O . THR B 1 244 ? -7.828 5.914 -3.842 1 98.44 244 THR B O 1
ATOM 4161 N N . GLY B 1 245 ? -9.289 6.332 -2.232 1 97.5 245 GLY B N 1
ATOM 4162 C CA . GLY B 1 245 ? -9.859 4.992 -2.174 1 97.5 245 GLY B CA 1
ATOM 4163 C C . GLY B 1 245 ? -11.172 4.871 -2.928 1 97.5 245 GLY B C 1
ATOM 4164 O O . GLY B 1 245 ? -12 5.785 -2.9 1 97.5 245 GLY B O 1
ATOM 4165 N N . VAL B 1 246 ? -11.359 3.762 -3.643 1 97.94 246 VAL B N 1
ATOM 4166 C CA . VAL B 1 246 ? -12.555 3.605 -4.457 1 97.94 246 VAL B CA 1
ATOM 4167 C C . VAL B 1 246 ? -13.211 2.256 -4.164 1 97.94 246 VAL B C 1
ATOM 4169 O O . VAL B 1 246 ? -12.539 1.221 -4.168 1 97.94 246 VAL B O 1
ATOM 4172 N N . PRO B 1 247 ? -14.492 2.322 -3.854 1 97.56 247 PRO B N 1
ATOM 4173 C CA . PRO B 1 247 ? -15.203 1.046 -3.764 1 97.56 247 PRO B CA 1
ATOM 4174 C C . PRO B 1 247 ? -15.312 0.335 -5.113 1 97.56 247 PRO B C 1
ATOM 4176 O O . PRO B 1 247 ? -15.609 0.968 -6.125 1 97.56 247 PRO B O 1
ATOM 4179 N N . ILE B 1 248 ? -14.938 -0.922 -5.09 1 98 248 ILE B N 1
ATOM 4180 C CA . ILE B 1 248 ? -15.133 -1.784 -6.25 1 98 248 ILE B CA 1
ATOM 4181 C C . ILE B 1 248 ? -16.375 -2.654 -6.039 1 98 248 ILE B C 1
ATOM 4183 O O . ILE B 1 248 ? -16.484 -3.355 -5.031 1 98 248 ILE B O 1
ATOM 4187 N N . VAL B 1 249 ? -17.312 -2.539 -6.895 1 96.88 249 VAL B N 1
ATOM 4188 C CA . VAL B 1 249 ? -18.562 -3.299 -6.855 1 96.88 249 VAL B CA 1
ATOM 4189 C C . VAL B 1 249 ? -18.688 -4.145 -8.117 1 96.88 249 VAL B C 1
ATOM 4191 O O . VAL B 1 249 ? -18.75 -3.613 -9.234 1 96.88 249 VAL B O 1
ATOM 4194 N N . ASP B 1 250 ? -18.672 -5.461 -7.949 1 93.88 250 ASP B N 1
ATOM 4195 C CA . ASP B 1 250 ? -18.766 -6.391 -9.07 1 93.88 250 ASP B CA 1
ATOM 4196 C C . ASP B 1 250 ? -17.672 -6.105 -10.109 1 93.88 250 ASP B C 1
ATOM 4198 O O . ASP B 1 250 ? -17.953 -6.047 -11.305 1 93.88 250 ASP B O 1
ATOM 4202 N N . GLY B 1 251 ? -16.531 -5.801 -9.664 1 94.19 251 GLY B N 1
ATOM 4203 C CA . GLY B 1 251 ? -15.375 -5.598 -10.516 1 94.19 251 GLY B CA 1
ATOM 4204 C C . GLY B 1 251 ? -15.328 -4.211 -11.133 1 94.19 251 GLY B C 1
ATOM 4205 O O . GLY B 1 251 ? -14.414 -3.902 -11.898 1 94.19 251 GLY B O 1
ATOM 4206 N N . ARG B 1 252 ? -16.25 -3.393 -10.75 1 95.62 252 ARG B N 1
ATOM 4207 C CA . ARG B 1 252 ? -16.344 -2.076 -11.367 1 95.62 252 ARG B CA 1
ATOM 4208 C C . ARG B 1 252 ? -15.891 -0.984 -10.406 1 95.62 252 ARG B C 1
ATOM 4210 O O . ARG B 1 252 ? -16.188 -1.038 -9.211 1 95.62 252 ARG B O 1
ATOM 4217 N N . ASP B 1 253 ? -15.18 -0.052 -10.938 1 97.19 253 ASP B N 1
ATOM 4218 C CA . ASP B 1 253 ? -14.688 1.117 -10.211 1 97.19 253 ASP B CA 1
ATOM 4219 C C . ASP B 1 253 ? -15.75 2.215 -10.164 1 97.19 253 ASP B C 1
ATOM 4221 O O . ASP B 1 253 ? -15.93 2.951 -11.133 1 97.19 253 ASP B O 1
ATOM 4225 N N . VAL B 1 254 ? -16.328 2.391 -9.016 1 97.5 254 VAL B N 1
ATOM 4226 C CA . VAL B 1 254 ? -17.5 3.252 -8.883 1 97.5 254 VAL B CA 1
ATOM 4227 C C . VAL B 1 254 ? -17.125 4.691 -9.227 1 97.5 254 VAL B C 1
ATOM 4229 O O . VAL B 1 254 ? -17.859 5.371 -9.945 1 97.5 254 VAL B O 1
ATOM 4232 N N . LEU B 1 255 ? -16 5.156 -8.797 1 98.19 255 LEU B N 1
ATOM 4233 C CA . LEU B 1 255 ? -15.602 6.539 -9.031 1 98.19 255 LEU B CA 1
ATOM 4234 C C . LEU B 1 255 ? -15.242 6.758 -10.492 1 98.19 255 LEU B C 1
ATOM 4236 O O . LEU B 1 255 ? -15.758 7.676 -11.133 1 98.19 255 LEU B O 1
ATOM 4240 N N . CYS B 1 256 ? -14.352 5.902 -11.031 1 97.94 256 CYS B N 1
ATOM 4241 C CA . CYS B 1 256 ? -13.891 6.086 -12.398 1 97.94 256 CYS B CA 1
ATOM 4242 C C . CYS B 1 256 ? -15.047 5.977 -13.383 1 97.94 256 CYS B C 1
ATOM 4244 O O . CYS B 1 256 ? -15.094 6.707 -14.375 1 97.94 256 CYS B O 1
ATOM 4246 N N . ASP B 1 257 ? -15.961 5.078 -13.109 1 97.69 257 ASP B N 1
ATOM 4247 C CA . ASP B 1 257 ? -17.141 4.977 -13.961 1 97.69 257 ASP B CA 1
ATOM 4248 C C . ASP B 1 257 ? -17.906 6.297 -13.992 1 97.69 257 ASP B C 1
ATOM 4250 O O . ASP B 1 257 ? -18.516 6.641 -15.008 1 97.69 257 ASP B O 1
ATOM 4254 N N . ALA B 1 258 ? -17.844 6.984 -12.906 1 97.5 258 ALA B N 1
ATOM 4255 C CA . ALA B 1 258 ? -18.609 8.219 -12.773 1 97.5 258 ALA B CA 1
ATOM 4256 C C . ALA B 1 258 ? -17.875 9.391 -13.406 1 97.5 258 ALA B C 1
ATOM 4258 O O . ALA B 1 258 ? -18.516 10.32 -13.93 1 97.5 258 ALA B O 1
ATOM 4259 N N . VAL B 1 259 ? -16.562 9.383 -13.43 1 98.31 259 VAL B N 1
ATOM 4260 C CA . VAL B 1 259 ? -15.906 10.656 -13.695 1 98.31 259 VAL B CA 1
ATOM 4261 C C . VAL B 1 259 ? -15.102 10.562 -14.992 1 98.31 259 VAL B C 1
ATOM 4263 O O . VAL B 1 259 ? -14.805 11.578 -15.625 1 98.31 259 VAL B O 1
ATOM 4266 N N . VAL B 1 260 ? -14.672 9.422 -15.43 1 98.31 260 VAL B N 1
ATOM 4267 C CA . VAL B 1 260 ? -13.758 9.273 -16.547 1 98.31 260 VAL B CA 1
ATOM 4268 C C . VAL B 1 260 ? -14.43 9.75 -17.844 1 98.31 260 VAL B C 1
ATOM 4270 O O . VAL B 1 260 ? -13.805 10.422 -18.656 1 98.31 260 VAL B O 1
ATOM 4273 N N . PRO B 1 261 ? -15.742 9.43 -18.047 1 97.94 261 PRO B N 1
ATOM 4274 C CA . PRO B 1 261 ? -16.406 9.938 -19.25 1 97.94 261 PRO B CA 1
ATOM 4275 C C . PRO B 1 261 ? -16.344 11.461 -19.344 1 97.94 261 PRO B C 1
ATOM 4277 O O . PRO B 1 261 ? -16.094 12 -20.422 1 97.94 261 PRO B O 1
ATOM 4280 N N . ALA B 1 262 ? -16.562 12.164 -18.25 1 97.69 262 ALA B N 1
ATOM 4281 C CA . ALA B 1 262 ? -16.516 13.625 -18.234 1 97.69 262 ALA B CA 1
ATOM 4282 C C . ALA B 1 262 ? -15.117 14.133 -18.547 1 97.69 262 ALA B C 1
ATOM 4284 O O . ALA B 1 262 ? -14.945 15.125 -19.266 1 97.69 262 ALA B O 1
ATOM 4285 N N . LEU B 1 263 ? -14.102 13.492 -18.016 1 98.5 263 LEU B N 1
ATOM 4286 C CA . LEU B 1 263 ? -12.711 13.852 -18.281 1 98.5 263 LEU B CA 1
ATOM 4287 C C . LEU B 1 263 ? -12.367 13.68 -19.75 1 98.5 263 LEU B C 1
ATOM 4289 O O . LEU B 1 263 ? -11.773 14.57 -20.359 1 98.5 263 LEU B O 1
ATOM 4293 N N . ARG B 1 264 ? -12.781 12.594 -20.266 1 98 264 ARG B N 1
ATOM 4294 C CA . ARG B 1 264 ? -12.508 12.312 -21.672 1 98 264 ARG B CA 1
ATOM 4295 C C . ARG B 1 264 ? -13.266 13.281 -22.594 1 98 264 ARG B C 1
ATOM 4297 O O . ARG B 1 264 ? -12.734 13.727 -23.609 1 98 264 ARG B O 1
ATOM 4304 N N . ALA B 1 265 ? -14.477 13.57 -22.219 1 97.88 265 ALA B N 1
ATOM 4305 C CA . ALA B 1 265 ? -15.273 14.539 -22.969 1 97.88 265 ALA B CA 1
ATOM 4306 C C . ALA B 1 265 ? -14.586 15.898 -23 1 97.88 265 ALA B C 1
ATOM 4308 O O . ALA B 1 265 ? -14.703 16.641 -23.984 1 97.88 265 ALA B O 1
ATOM 4309 N N . ALA B 1 266 ? -13.875 16.219 -21.984 1 97.88 266 ALA B N 1
ATOM 4310 C CA . ALA B 1 266 ? -13.156 17.484 -21.906 1 97.88 266 ALA B CA 1
ATOM 4311 C C . ALA B 1 266 ? -11.828 17.406 -22.656 1 97.88 266 ALA B C 1
ATOM 4313 O O . ALA B 1 266 ? -11.07 18.375 -22.688 1 97.88 266 ALA B O 1
ATOM 4314 N N . GLY B 1 267 ? -11.484 16.234 -23.219 1 98.06 267 GLY B N 1
ATOM 4315 C CA . GLY B 1 267 ? -10.281 16.062 -24.016 1 98.06 267 GLY B CA 1
ATOM 4316 C C . GLY B 1 267 ? -9.086 15.594 -23.188 1 98.06 267 GLY B C 1
ATOM 4317 O O . GLY B 1 267 ? -7.965 15.531 -23.703 1 98.06 267 GLY B O 1
ATOM 4318 N N . ALA B 1 268 ? -9.312 15.242 -21.953 1 98.56 268 ALA B N 1
ATOM 4319 C CA . ALA B 1 268 ? -8.203 14.875 -21.078 1 98.56 268 ALA B CA 1
ATOM 4320 C C . ALA B 1 268 ? -7.691 13.477 -21.406 1 98.56 268 ALA B C 1
ATOM 4322 O O . ALA B 1 268 ? -8.477 12.578 -21.703 1 98.56 268 ALA B O 1
ATOM 4323 N N . HIS B 1 269 ? -6.359 13.32 -21.375 1 98.5 269 HIS B N 1
ATOM 4324 C CA . HIS B 1 269 ? -5.762 11.992 -21.281 1 98.5 269 HIS B CA 1
ATOM 4325 C C . HIS B 1 269 ? -5.809 11.469 -19.844 1 98.5 269 HIS B C 1
ATOM 4327 O O . HIS B 1 269 ? -5.289 12.109 -18.938 1 98.5 269 HIS B O 1
ATOM 4333 N N . VAL B 1 270 ? -6.434 10.336 -19.703 1 98.62 270 VAL B N 1
ATOM 4334 C CA . VAL B 1 270 ? -6.684 9.844 -18.344 1 98.62 270 VAL B CA 1
ATOM 4335 C C . VAL B 1 270 ? -5.844 8.594 -18.094 1 98.62 270 VAL B C 1
ATOM 4337 O O . VAL B 1 270 ? -5.844 7.66 -18.906 1 98.62 270 VAL B O 1
ATOM 4340 N N . GLU B 1 271 ? -5.094 8.594 -17.016 1 97.94 271 GLU B N 1
ATOM 4341 C CA . GLU B 1 271 ? -4.355 7.441 -16.516 1 97.94 271 GLU B CA 1
ATOM 4342 C C . GLU B 1 271 ? -4.844 7.035 -15.125 1 97.94 271 GLU B C 1
ATOM 4344 O O . GLU B 1 271 ? -4.992 7.879 -14.242 1 97.94 271 GLU B O 1
ATOM 4349 N N . ARG B 1 272 ? -5.191 5.855 -14.969 1 97.38 272 ARG B N 1
ATOM 4350 C CA . ARG B 1 272 ? -5.586 5.273 -13.695 1 97.38 272 ARG B CA 1
ATOM 4351 C C . ARG B 1 272 ? -4.598 4.195 -13.258 1 97.38 272 ARG B C 1
ATOM 4353 O O . ARG B 1 272 ? -4.301 3.273 -14.016 1 97.38 272 ARG B O 1
ATOM 4360 N N . ASP B 1 273 ? -4.102 4.352 -12.07 1 95.94 273 ASP B N 1
ATOM 4361 C CA . ASP B 1 273 ? -3.174 3.383 -11.492 1 95.94 273 ASP B CA 1
ATOM 4362 C C . ASP B 1 273 ? -3.695 2.852 -10.156 1 95.94 273 ASP B C 1
ATOM 4364 O O . ASP B 1 273 ? -4.094 3.627 -9.289 1 95.94 273 ASP B O 1
ATOM 4368 N N . GLU B 1 274 ? -3.764 1.557 -10.031 1 96.31 274 GLU B N 1
ATOM 4369 C CA . GLU B 1 274 ? -4.125 0.959 -8.75 1 96.31 274 GLU B CA 1
ATOM 4370 C C . GLU B 1 274 ? -2.904 0.791 -7.852 1 96.31 274 GLU B C 1
ATOM 4372 O O . GLU B 1 274 ? -2.043 -0.052 -8.117 1 96.31 274 GLU B O 1
ATOM 4377 N N . ILE B 1 275 ? -2.865 1.564 -6.793 1 95.94 275 ILE B N 1
ATOM 4378 C CA . ILE B 1 275 ? -1.731 1.629 -5.875 1 95.94 275 ILE B CA 1
ATOM 4379 C C . ILE B 1 275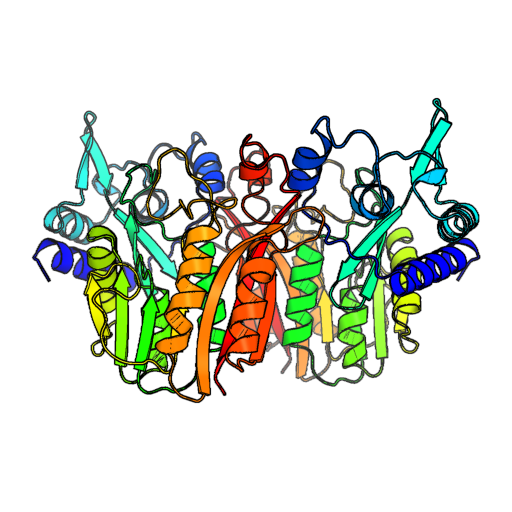 ? -1.783 0.451 -4.906 1 95.94 275 ILE B C 1
ATOM 4381 O O . ILE B 1 275 ? -0.75 -0.138 -4.582 1 95.94 275 ILE B O 1
ATOM 4385 N N . ASP B 1 276 ? -2.91 0.138 -4.438 1 95.31 276 ASP B N 1
ATOM 4386 C CA . ASP B 1 276 ? -3.178 -0.978 -3.535 1 95.31 276 ASP B CA 1
ATOM 4387 C C . ASP B 1 276 ? -4.562 -1.568 -3.787 1 95.31 276 ASP B C 1
ATOM 4389 O O . ASP B 1 276 ? -5.559 -0.844 -3.797 1 95.31 276 ASP B O 1
ATOM 4393 N N . PRO B 1 277 ? -4.613 -2.857 -3.971 1 95.06 277 PRO B N 1
ATOM 4394 C CA . PRO B 1 277 ? -5.906 -3.445 -4.328 1 95.06 277 PRO B CA 1
ATOM 4395 C C . PRO B 1 277 ? -6.887 -3.465 -3.158 1 95.06 277 PRO B C 1
ATOM 4397 O O . PRO B 1 277 ? -8.094 -3.641 -3.361 1 95.06 277 PRO B O 1
ATOM 4400 N N . ASP B 1 278 ? -6.293 -3.344 -2.051 1 92.88 278 ASP B N 1
ATOM 4401 C CA . ASP B 1 278 ? -7.137 -3.547 -0.876 1 92.88 278 ASP B CA 1
ATOM 4402 C C . ASP B 1 278 ? -6.648 -2.707 0.302 1 92.88 278 ASP B C 1
ATOM 4404 O O . ASP B 1 278 ? -5.57 -2.959 0.845 1 92.88 278 ASP B O 1
ATOM 4408 N N . VAL B 1 279 ? -7.465 -1.682 0.68 1 93.5 279 VAL B N 1
ATOM 4409 C CA . VAL B 1 279 ? -7.172 -0.903 1.879 1 93.5 279 VAL B CA 1
ATOM 4410 C C . VAL B 1 279 ? -8.422 -0.806 2.752 1 93.5 279 VAL B C 1
ATOM 4412 O O . VAL B 1 279 ? -9.539 -0.96 2.262 1 93.5 279 VAL B O 1
ATOM 4415 N N . PHE B 1 280 ? -8.289 -0.612 4.039 1 91.88 280 PHE B N 1
ATOM 4416 C CA . PHE B 1 280 ? -9.367 -0.401 5 1 91.88 280 PHE B CA 1
ATOM 4417 C C . PHE B 1 280 ? -10.391 -1.53 4.922 1 91.88 280 PHE B C 1
ATOM 4419 O O . PHE B 1 280 ? -11.594 -1.28 4.855 1 91.88 280 PHE B O 1
ATOM 4426 N N . GLY B 1 281 ? -9.875 -2.785 4.863 1 91.38 281 GLY B N 1
ATOM 4427 C CA . GLY B 1 281 ? -10.742 -3.949 4.734 1 91.38 281 GLY B CA 1
ATOM 4428 C C . GLY B 1 281 ? -11.773 -4.047 5.836 1 91.38 281 GLY B C 1
ATOM 4429 O O . GLY B 1 281 ? -12.859 -4.594 5.629 1 91.38 281 GLY B O 1
ATOM 4430 N N . GLU B 1 282 ? -11.492 -3.455 6.984 1 90.12 282 GLU B N 1
ATOM 4431 C CA . GLU B 1 282 ? -12.406 -3.521 8.117 1 90.12 282 GLU B CA 1
ATOM 4432 C C . GLU B 1 282 ? -13.703 -2.771 7.828 1 90.12 282 GLU B C 1
ATOM 4434 O O . GLU B 1 282 ? -14.758 -3.094 8.391 1 90.12 282 GLU B O 1
ATOM 4439 N N . GLU B 1 283 ? -13.664 -1.807 7.016 1 91.94 283 GLU B N 1
ATOM 4440 C CA . GLU B 1 283 ? -14.844 -1.019 6.664 1 91.94 283 GLU B CA 1
ATOM 4441 C C . GLU B 1 283 ? -15.891 -1.876 5.961 1 91.94 283 GLU B C 1
ATOM 4443 O O . GLU B 1 283 ? -17.078 -1.552 5.977 1 91.94 283 GLU B O 1
ATOM 4448 N N . LEU B 1 284 ? -15.477 -3.002 5.34 1 94.69 284 LEU B N 1
ATOM 4449 C CA . LEU B 1 284 ? -16.359 -3.861 4.559 1 94.69 284 LEU B CA 1
ATOM 4450 C C . LEU B 1 284 ? -17.359 -4.578 5.465 1 94.69 284 LEU B C 1
ATOM 4452 O O . LEU B 1 284 ? -18.344 -5.152 4.984 1 94.69 284 LEU B O 1
ATOM 4456 N N . GLU B 1 285 ? -17.109 -4.547 6.758 1 93.56 285 GLU B N 1
ATOM 4457 C CA . GLU B 1 285 ? -18.016 -5.184 7.707 1 93.56 285 GLU B CA 1
ATOM 4458 C C . GLU B 1 285 ? -19.234 -4.32 7.961 1 93.56 285 GLU B C 1
ATOM 4460 O O . GLU B 1 285 ? -20.234 -4.789 8.523 1 93.56 285 GLU B O 1
ATOM 4465 N N . ARG B 1 286 ? -19.203 -3.043 7.598 1 93.25 286 ARG B N 1
ATOM 4466 C CA . ARG B 1 286 ? -20.312 -2.125 7.789 1 93.25 286 ARG B CA 1
ATOM 4467 C C . ARG B 1 286 ? -21.406 -2.367 6.754 1 93.25 286 ARG B C 1
ATOM 4469 O O . ARG B 1 286 ? -21.125 -2.641 5.59 1 93.25 286 ARG B O 1
ATOM 4476 N N . ASP B 1 287 ? -22.656 -2.104 7.117 1 93 287 ASP B N 1
ATOM 4477 C CA . ASP B 1 287 ? -23.812 -2.367 6.27 1 93 287 ASP B CA 1
ATOM 4478 C C . ASP B 1 287 ? -23.75 -1.543 4.984 1 93 287 ASP B C 1
ATOM 4480 O O . ASP B 1 287 ? -24.141 -2.023 3.916 1 93 287 ASP B O 1
ATOM 4484 N N . VAL B 1 288 ? -23.219 -0.354 5.094 1 93.25 288 VAL B N 1
ATOM 4485 C CA . VAL B 1 288 ? -23.219 0.565 3.961 1 93.25 288 VAL B CA 1
ATOM 4486 C C . VAL B 1 288 ? -22.344 0.013 2.848 1 93.25 288 VAL B C 1
ATOM 4488 O O . VAL B 1 288 ? -22.5 0.366 1.678 1 93.25 288 VAL B O 1
ATOM 4491 N N . TYR B 1 289 ? -21.438 -0.945 3.162 1 94.56 289 TYR B N 1
ATOM 4492 C CA . TYR B 1 289 ? -20.484 -1.479 2.189 1 94.56 289 TYR B CA 1
ATOM 4493 C C . TYR B 1 289 ? -20.828 -2.92 1.833 1 94.56 289 TYR B C 1
ATOM 4495 O O . TYR B 1 289 ? -19.969 -3.666 1.354 1 94.56 289 TYR B O 1
ATOM 4503 N N . GLU B 1 290 ? -22.031 -3.311 1.992 1 94.19 290 GLU B N 1
ATOM 4504 C CA . GLU B 1 290 ? -22.453 -4.691 1.777 1 94.19 290 GLU B CA 1
ATOM 4505 C C . GLU B 1 290 ? -22.219 -5.121 0.333 1 94.19 290 GLU B C 1
ATOM 4507 O O . GLU B 1 290 ? -21.922 -6.293 0.07 1 94.19 290 GLU B O 1
ATOM 4512 N N . SER B 1 291 ? -22.312 -4.227 -0.589 1 94.81 291 SER B N 1
ATOM 4513 C CA . SER B 1 291 ? -22.156 -4.566 -2 1 94.81 291 SER B CA 1
ATOM 4514 C C . SER B 1 291 ? -20.703 -4.395 -2.457 1 94.81 291 SER B C 1
ATOM 4516 O O . SER B 1 291 ? -20.375 -4.711 -3.6 1 94.81 291 SER B O 1
ATOM 4518 N N . VAL B 1 292 ? -19.844 -3.869 -1.588 1 97.06 292 VAL B N 1
ATOM 4519 C CA . VAL B 1 292 ? -18.469 -3.523 -1.955 1 97.06 292 VAL B CA 1
ATOM 4520 C C . VAL B 1 292 ? -17.562 -4.734 -1.756 1 97.06 292 VAL B C 1
ATOM 4522 O O . VAL B 1 292 ? -17.531 -5.324 -0.673 1 97.06 292 VAL B O 1
ATOM 4525 N N . GLU B 1 293 ? -16.844 -5.113 -2.74 1 97 293 GLU B N 1
ATOM 4526 C CA . GLU B 1 293 ? -15.984 -6.289 -2.645 1 97 293 GLU B CA 1
ATOM 4527 C C . GLU B 1 293 ? -14.625 -5.93 -2.059 1 97 293 GLU B C 1
ATOM 4529 O O . GLU B 1 293 ? -13.977 -6.762 -1.418 1 97 293 GLU B O 1
ATOM 4534 N N . ARG B 1 294 ? -14.164 -4.715 -2.402 1 97.19 294 ARG B N 1
ATOM 4535 C CA . ARG B 1 294 ? -12.898 -4.195 -1.902 1 97.19 294 ARG B CA 1
ATOM 4536 C C . ARG B 1 294 ? -12.828 -2.68 -2.076 1 97.19 294 ARG B C 1
ATOM 4538 O O . ARG B 1 294 ? -13.594 -2.1 -2.846 1 97.19 294 ARG B O 1
ATOM 4545 N N . ILE B 1 295 ? -12.055 -2.045 -1.344 1 97.5 295 ILE B N 1
ATOM 4546 C CA . ILE B 1 295 ? -11.688 -0.645 -1.527 1 97.5 295 ILE B CA 1
ATOM 4547 C C . ILE B 1 295 ? -10.266 -0.553 -2.066 1 97.5 295 ILE B C 1
ATOM 4549 O O . ILE B 1 295 ? -9.312 -0.972 -1.401 1 97.5 295 ILE B O 1
ATOM 4553 N N . ALA B 1 296 ? -10.125 -0.105 -3.262 1 97.81 296 ALA B N 1
ATOM 4554 C CA . ALA B 1 296 ? -8.82 0.033 -3.904 1 97.81 296 ALA B CA 1
ATOM 4555 C C . ALA B 1 296 ? -8.273 1.448 -3.736 1 97.81 296 ALA B C 1
ATOM 4557 O O . ALA B 1 296 ? -9.016 2.426 -3.859 1 97.81 296 ALA B O 1
ATOM 4558 N N . ALA B 1 297 ? -7.043 1.596 -3.312 1 97.81 297 ALA B N 1
ATOM 4559 C CA . ALA B 1 297 ? -6.363 2.887 -3.387 1 97.81 297 ALA B CA 1
ATOM 4560 C C . ALA B 1 297 ? -5.859 3.16 -4.801 1 97.81 297 ALA B C 1
ATOM 4562 O O . ALA B 1 297 ? -5.102 2.363 -5.359 1 97.81 297 ALA B O 1
ATOM 4563 N N . ILE B 1 298 ? -6.238 4.25 -5.395 1 98.25 298 ILE B N 1
ATOM 4564 C CA . ILE B 1 298 ? -5.879 4.48 -6.793 1 98.25 298 ILE B CA 1
ATOM 4565 C C . ILE B 1 298 ? -5.312 5.887 -6.953 1 98.25 298 ILE B C 1
ATOM 4567 O O . ILE B 1 298 ? -5.543 6.758 -6.109 1 98.25 298 ILE B O 1
ATOM 4571 N N . ALA B 1 299 ? -4.523 6.07 -7.949 1 98.5 299 ALA B N 1
ATOM 4572 C CA . ALA B 1 299 ? -4.176 7.371 -8.523 1 98.5 299 ALA B CA 1
ATOM 4573 C C . ALA B 1 299 ? -4.91 7.605 -9.836 1 98.5 299 ALA B C 1
ATOM 4575 O O . ALA B 1 299 ? -4.926 6.734 -10.711 1 98.5 299 ALA B O 1
ATOM 4576 N N . LEU B 1 300 ? -5.609 8.609 -9.977 1 98.69 300 LEU B N 1
ATOM 4577 C CA . LEU B 1 300 ? -6.195 9.086 -11.227 1 98.69 300 LEU B CA 1
ATOM 4578 C C . LEU B 1 300 ? -5.52 10.375 -11.688 1 98.69 300 LEU B C 1
ATOM 4580 O O . LEU B 1 300 ? -5.578 11.391 -10.992 1 98.69 300 LEU B O 1
ATOM 4584 N N . ILE B 1 301 ? -4.84 10.297 -12.789 1 98.81 301 ILE B N 1
ATOM 4585 C CA . ILE B 1 301 ? -4.152 11.461 -13.344 1 98.81 301 ILE B CA 1
ATOM 4586 C C . ILE B 1 301 ? -4.793 11.859 -14.672 1 98.81 301 ILE B C 1
ATOM 4588 O O . ILE B 1 301 ? -4.871 11.047 -15.594 1 98.81 301 ILE B O 1
ATOM 4592 N N . ALA B 1 302 ? -5.305 12.984 -14.75 1 98.75 302 ALA B N 1
ATOM 4593 C CA . ALA B 1 302 ? -5.891 13.539 -15.969 1 98.75 302 ALA B CA 1
ATOM 4594 C C . ALA B 1 302 ? -5.07 14.711 -16.484 1 98.75 302 ALA B C 1
ATOM 4596 O O . ALA B 1 302 ? -4.809 15.664 -15.75 1 98.75 302 ALA B O 1
ATOM 4597 N N . THR B 1 303 ? -4.641 14.633 -17.688 1 98.69 303 THR B N 1
ATOM 4598 C CA . THR B 1 303 ? -3.891 15.695 -18.328 1 98.69 303 THR B CA 1
ATOM 4599 C C . THR B 1 303 ? -4.738 16.391 -19.391 1 98.69 303 THR B C 1
ATOM 4601 O O . THR B 1 303 ? -5.188 15.742 -20.344 1 98.69 303 THR B O 1
ATOM 4604 N N . MET B 1 304 ? -4.863 17.656 -19.219 1 98 304 MET B N 1
ATOM 4605 C CA . MET B 1 304 ? -5.664 18.422 -20.156 1 98 304 MET B CA 1
ATOM 4606 C C . MET B 1 304 ? -4.926 18.594 -21.484 1 98 304 MET B C 1
ATOM 4608 O O . MET B 1 304 ? -3.693 18.562 -21.516 1 98 304 MET B O 1
ATOM 4612 N N . PRO B 1 305 ? -5.691 18.75 -22.594 1 96.12 305 PRO B N 1
ATOM 4613 C CA . PRO B 1 305 ? -5.055 18.922 -23.906 1 96.12 305 PRO B CA 1
ATOM 4614 C C . PRO B 1 305 ? -4.285 20.234 -24.031 1 96.12 305 PRO B C 1
ATOM 4616 O O . PRO B 1 305 ? -4.609 21.203 -23.359 1 96.12 305 PRO B O 1
#

Solvent-accessible surface area (backbone atoms only — not comparable to full-atom values): 30970 Å² total; per-residue (Å²): 131,54,68,38,43,50,22,46,26,51,36,44,50,51,37,55,75,69,64,65,69,33,75,48,48,48,71,71,40,50,52,61,49,53,67,36,81,86,40,64,52,24,77,37,58,51,30,25,28,48,68,33,21,38,26,53,75,84,45,43,58,66,73,55,50,49,24,32,51,60,32,70,28,58,42,76,45,95,86,66,33,31,34,46,59,37,18,43,33,40,58,90,93,42,57,39,51,37,48,19,66,78,70,75,50,46,68,34,35,82,71,31,49,65,53,53,52,44,38,50,52,47,64,74,66,63,57,84,40,61,32,31,34,16,44,52,25,41,48,24,60,56,33,56,58,48,44,77,32,24,68,29,25,35,31,26,21,70,45,66,62,21,45,51,27,19,55,27,25,36,52,54,69,66,56,80,54,63,44,81,42,70,15,64,79,64,54,72,57,84,76,66,22,42,29,41,32,34,56,53,25,33,33,69,40,96,80,52,26,60,62,40,33,6,47,57,80,69,2,32,41,48,51,48,51,49,56,63,63,42,59,86,32,41,36,79,62,6,30,40,40,37,35,40,48,34,46,23,42,90,85,34,52,55,49,56,70,67,41,46,63,60,42,45,73,68,51,26,52,74,46,77,43,80,75,34,63,59,47,72,55,73,59,49,76,38,77,89,28,66,71,40,70,39,29,24,31,31,39,41,36,35,31,36,90,131,55,68,39,43,50,21,46,26,51,36,45,48,51,37,54,75,69,64,66,69,32,74,49,48,49,70,68,40,48,52,60,49,54,67,37,80,86,39,64,51,25,76,37,60,51,30,25,29,48,68,32,20,36,25,54,76,84,46,44,58,65,73,54,50,50,24,31,51,60,32,68,28,58,42,77,46,96,86,67,33,30,33,46,58,37,18,46,33,40,58,90,94,42,59,39,50,38,46,20,65,78,68,75,51,46,69,35,35,81,70,31,51,66,52,52,52,43,38,52,52,47,64,72,67,64,58,83,40,61,33,30,34,16,45,54,25,41,49,24,58,55,32,56,58,46,42,77,31,23,67,30,25,36,31,26,21,71,46,68,60,22,47,51,27,18,54,25,24,36,51,54,68,66,57,80,56,63,46,81,40,71,15,62,79,62,54,71,56,84,77,67,22,43,30,42,34,32,56,53,27,31,32,69,40,96,79,52,27,58,64,40,33,6,47,55,81,68,2,33,41,50,52,47,51,50,56,63,64,42,58,84,32,40,36,78,60,8,32,40,40,36,34,41,48,34,46,23,43,90,87,35,50,58,50,56,69,67,42,47,64,60,41,45,74,69,51,26,53,76,47,77,43,79,73,34,64,60,47,71,55,72,58,50,77,39,77,88,29,66,71,39,70,40,30,26,31,31,38,43,36,34,32,35,90

Sequence (610 aa):
MDAREEALVALGGALRAAGYRFETVTPATHARVVARPSMRDARDLRGALGWSLPFAPDVVPEAILAHLRDADALETLDDGRLRARVRVSTLGEHVFVHSAYPTRDRDAVFFGPDTHRFARLLTRVRRPVERALDLGCGTGAGGIVLAGAAREVVLSDVSERALSHARVNVAIAGITHASIVRADLFDGVAGRFDVIAANPPYLVDDAHRTYRDGGDALGTALAARIVREAIPRLTRGGRLVLYTGVPIVDGRDVLCDAVVPALRAAGAHVERDEIDPDVFGEELERDVYESVERIAAIALIATMPMDAREEALVALGGALRAAGYRFETVTPATHARVVARPSMRDARDLRGALGWSLPFAPDVVPEAILAHLRDADALETLDDGRLRARVRVSTLGEHVFVHSAYPTRDRDAVFFGPDTHRFARLLTRVRRPVERALDLGCGTGAGGIVLAGAAREVVLSDVSERALSHARVNVAIAGITHASIVRADLFDGVAGRFDVIAANPPYLVDDAHRTYRDGGDALGTALAARIVREAIPRLTRGGRLVLYTGVPIVDGRDVLCDAVVPALRAAGAHVERDEIDPDVFGEELERDVYESVERIAAIALIATMP

Secondary structure (DSSP, 8-state):
--HHHHHHHHHHHHHHHTT-------HHHHHHHHTSGGGSS--SHIIIIIS---B-GGGS-HHHHHHHHHTT-EEE-TTS-EEESEEEEEETTEEEEEEPSS--STT----SHHHHHHHHHHHHH---EEEEEEET-TTSHHHHHHHTTEEEEEEEES-HHHHHHHHHHHHHTT--SEEEEE-BTTBT--S-EEEEEE----B--TT--TTTB--HHHHTHHHHHHHHHHGGGEEEEEEEEEEEEEEEETTEEHHHHHHHHHHHHTT-EEEEEEEES---GGGGGSGGGTT--EEEEEEEEEE--/--HHHHHHHHHHH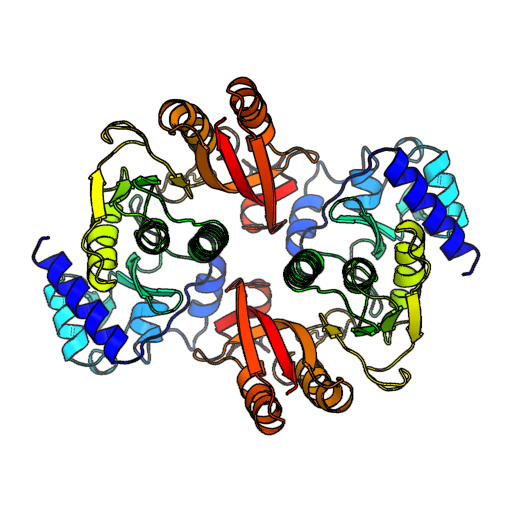HHHHTT-------HHHHHHHHTSGGGSS--SHIIIIIS---B-GGGS-HHHHHHHHHTT-EEE-TTS-EEESEEEEEETTEEEEEEPSS--STT----SHHHHHHHHHHHHH---EEEEEEET-TTSHHHHHHHTTEEEEEEEES-HHHHHHHHHHHHHTT--SEEEEE-BTTBT--S-EEEEEE----B--TT--TTTB--HHHHTHHHHHHHHHHGGGEEEEEEEEEEEEEEEETTEEHHHHHHHHHHHHTT-EEEEEEEES---GGGGGSGGGTT--EEEEEEEEEE--

InterPro domains:
  IPR002052 DNA methylase, N-6 adenine-specific, conserved site [PS00092] (196-202)
  IPR007848 Methyltransferase small domain [PF05175] (123-242)
  IPR029063 S-adenosyl-L-methionine-dependent methyltransferase superfamily [G3DSA:3.40.50.150] (101-248)
  IPR029063 S-adenosyl-L-methionine-dependent methyltransferase superfamily [SSF53335] (90-277)
  IPR050320 Protein N5-glutamine methyltransferase [PTHR18895] (91-206)

Radius of gyration: 25.01 Å; Cα contacts (8 Å, |Δi|>4): 1421; chains: 2; bounding box: 56×67×62 Å

Foldseek 3Di:
DDQLLVLLLVLQLVCLVVVDAEAAADLVVLVVVCVDPVLQEDQAPCSQQPSQHWYAPVRYDPSNVVSQVSNVQWDQDPVRTITGQWHWHDDVSFIFIFGGPPQLDLLGQDDHPLLNVQLVLCLVPAAAEAEEEEFQCQLVSSQLSNLVRYVAYEYEHQHPRSLSNNVSRCVSSVRDRYHYFYADQCRTPDAAGLEYEYEAAQAPDPSNRRRHALDPPRSQNNVQVNLLVNLVRYDAQGKYKYKYKFFAAPNDTSNCVRRVVVLVVQVKDKDKAFPAFADPVVSCVDPSNVRGPGITTMIIMITGD/DDQLLVLLLVLQLVCLVVVDAEAAADLVVLVVVCPDPVLQEDQAPCSQQPSQHWYAPVRYDPVNVVSQVRNVQWDQDPVRTITGQWHWHDDVSFIFIFGGPPQLDLLGQDDHPLLNVQLVLCLVPAAADAEEEEFQCQLVSSQLSNLVRYVAYEYEHQHPRSLSNVVSRCVSSVRDRYHYFYADQCRTPDAAGLEYEYEAAQAPDPSNRRRHALDPPRSQNNVQVNLLVNLVRYDAQGKYKYKYKFFAAPNDTSNCVRHVVVLVVQVKDKDKAFPAFADPVVSCVDPSNVRGPGITTMIIMITGD

pLDDT: mean 96.55, std 2.98, range [81.69, 98.94]

Nearest PDB structures (foldseek):
  5tyq-assembly1_A  TM=7.143E-01  e=1.734E-18  Micromonospora echinospora
  5u1i-assembly1_A  TM=6.927E-01  e=4.235E-18  Micromonospora echinospora
  5yac-assembly1_A  TM=7.173E-01  e=1.364E-11  Pyrococcus abyssi GE5
  1xxl-assembly2_B  TM=6.723E-01  e=8.077E-10  Bacillus subtilis
  8qby-assembly1_t  TM=6.524E-01  e=7.011E-08  Paracoccus denitrificans PD1222

Organism: NCBI:txid927083